Protein AF-0000000085114990 (afdb_homodimer)

Radius of gyration: 28.87 Å; Cα contacts (8 Å, |Δi|>4): 1485; chains: 2; bounding box: 56×88×69 Å

Foldseek 3Di:
DEEEEDAAQCVLLPDDLVFPAAYEYAPVRLVNNVVNPHDNVRYHHFPDPDLVGVLVVVVVVCVVDVPYAYYAYQPQLCGQSSVVSNCVPHNDDQFFPQVLQFFQVNVCVLCPPPAFAWDKDWDFLPDDPVSADQWKWKDQRGDDLCAPIDTDNGDVSVVVVSVPDDGPGGMMITHDDDFFKKKKWWFKDAQQFGQAIAMKIKPGDSVCVVVAQKIKIKGDQCLPVPVVVVVVVVVSVSSSCCSRRVRGDMFTKIFMWGAHPVVRDIHGDHMHRHGDPLSPQVQCCVFQVDRRSVVRSCVVSPDDGDHDPDHGHTQWMKMKMWGFAVAFDPQPCLCVLQDPQWDKDADPQPPDPRPSHVNGTGIMIMHIDRHPVVVVVSVVVSSVSRVVD/DEEEEDAAQCVLLPDDLVFPAAYEYAPVRLVNNVVNPHDNVRYHHFPDPDLVGVLVVVVVVCVVDVPYAAYAYQPQLCGQSSVVSNCVPHNCPQFFPQVLQFFQVNVCVLCPPPAFAWDKDWDFLPDDPVSADQWKWKDQRGDDLCAPIDTDNGDVSVVVVSVPDDGPGGMMITHDDDFFKKKKWWFKDAQQFGQAIAMKIKPGDSVCCVVAQKIKIKGDQCLPVPVVLVVVVVVSVSSSCCSRRVRGDMFTKIFMWGAHPVVRDIHGDHMHRHGDPLSPQVQCCVFQVDRRSVVRSCVVNPDDGDHDPDHGHTQWMKMKMWGFAVPFDPQPCLCVLQDPQWDKDADPQPPDPRPSHVNGTGIMIMGIDRHVVVVVVSVVVSSVSRVVD

Solvent-accessible surface area (backbone atoms only — not comparable to full-atom values): 41847 Å² total; per-residue (Å²): 70,35,35,40,43,50,64,57,61,48,72,83,58,48,61,58,58,82,55,63,48,36,37,39,27,26,71,86,28,46,60,56,39,46,73,66,59,35,58,69,91,39,51,45,72,34,96,46,96,45,67,55,48,46,47,51,52,52,51,53,48,51,73,74,39,84,57,64,62,46,45,47,54,60,47,72,93,48,42,58,64,43,44,51,51,22,39,62,76,49,42,42,81,60,50,43,49,63,54,48,37,50,28,50,59,55,32,50,41,74,37,57,94,77,51,61,51,65,57,70,45,79,41,50,72,79,56,57,71,89,76,52,62,65,38,27,33,37,28,44,28,68,57,60,72,71,47,71,57,42,76,29,76,36,68,67,51,41,50,56,54,45,70,71,54,57,81,82,50,63,33,29,33,30,43,60,77,81,54,80,40,40,35,36,37,37,36,28,36,44,32,78,34,54,45,42,70,47,54,31,23,41,75,54,65,72,88,41,46,86,75,38,62,53,48,40,39,29,53,34,62,33,74,79,75,37,51,67,58,49,52,49,50,50,53,53,50,43,50,52,49,34,64,62,26,64,52,20,34,78,37,39,28,26,29,37,34,36,28,19,80,87,78,67,44,71,31,52,69,52,50,36,64,17,71,49,65,87,56,41,61,55,35,45,24,68,12,51,73,47,59,60,42,53,54,44,53,39,43,76,67,66,48,83,78,70,66,52,85,67,82,74,68,65,78,27,25,18,31,33,37,39,33,35,43,92,66,38,71,77,53,85,58,51,58,69,72,48,46,90,54,48,48,72,48,74,42,69,81,51,76,72,86,84,54,75,39,82,52,30,31,30,31,34,39,34,40,67,33,78,38,60,67,56,47,52,53,50,49,51,50,50,51,50,46,48,69,72,73,70,35,36,41,43,51,66,55,61,47,72,84,58,50,60,58,55,83,53,61,46,37,36,40,28,26,71,85,28,45,60,57,41,47,74,65,59,35,57,70,90,38,52,44,72,34,96,45,96,46,67,55,48,46,48,52,50,51,51,53,48,49,73,74,38,83,59,63,63,46,46,48,55,60,48,72,91,47,42,59,64,42,44,51,53,20,39,62,77,50,40,40,80,60,50,42,49,60,55,48,38,49,30,51,57,55,33,51,42,75,36,57,93,76,51,62,52,63,58,70,46,80,40,49,73,79,56,56,72,89,76,52,61,64,39,27,34,38,28,44,28,67,58,59,71,70,45,72,57,42,77,29,76,36,68,67,51,41,51,57,54,45,70,71,51,57,80,82,50,62,33,30,34,30,40,60,77,80,54,79,40,40,35,37,38,36,34,27,36,44,32,80,34,53,45,42,71,47,56,30,24,41,75,54,63,72,87,41,46,86,75,38,63,55,47,39,39,28,51,35,61,33,72,78,76,36,49,66,58,49,52,49,50,50,53,53,51,43,50,52,48,33,65,62,25,64,54,20,34,77,38,39,27,26,29,37,34,37,26,19,81,88,78,69,43,70,33,52,69,51,50,35,64,17,70,49,65,87,55,41,58,54,35,45,24,67,11,51,72,46,59,62,43,53,53,45,52,40,43,74,67,65,49,86,78,69,66,51,84,66,82,76,67,65,78,28,24,18,30,32,37,40,33,36,42,94,68,40,70,77,52,85,58,51,56,70,74,45,46,91,52,50,49,73,49,73,40,68,81,53,76,72,85,84,53,74,36,81,54,30,32,33,30,37,39,34,41,68,35,78,38,62,68,55,46,52,52,51,49,51,50,49,50,50,46,48,71,72,76

Nearest PDB structures (foldseek):
  3se7-assembly1_B  TM=6.928E-01  e=1.800E-08  unclassified
  6u1k-assembly2_D  TM=5.865E-01  e=8.779E-10  Thermus thermophilus HB8
  1e4e-assembly1_A-2  TM=6.577E-01  e=9.716E-09  Enterococcus faecium
  1e4e-assembly1_B-2  TM=6.582E-01  e=1.169E-08  Enterococcus faecium
  2zdh-assembly2_C  TM=6.228E-01  e=1.099E-08  unclassified

pLDDT: mean 87.4, std 13.97, range [34.56, 98.69]

InterPro domains:
  IPR011761 ATP-grasp fold [PS50975] (107-301)

Structure (mmCIF, N/CA/C/O backbone):
data_AF-0000000085114990-model_v1
#
loop_
_entity.id
_entity.type
_entity.pdbx_description
1 polymer 'ATP-grasp domain-containing protein'
#
loop_
_atom_site.group_PDB
_atom_site.id
_atom_site.type_symbol
_atom_site.label_atom_id
_atom_site.label_alt_id
_atom_site.label_comp_id
_atom_site.label_asym_id
_atom_site.label_entity_id
_atom_site.label_seq_id
_atom_site.pdbx_PDB_ins_code
_atom_site.Cartn_x
_atom_site.Cartn_y
_atom_site.Cartn_z
_atom_site.occupancy
_atom_site.B_iso_or_equiv
_atom_site.auth_seq_id
_atom_site.auth_comp_id
_atom_site.auth_asym_id
_atom_site.auth_atom_id
_atom_site.pdbx_PDB_model_num
ATOM 1 N N . MET A 1 1 ? -10.727 -16.719 15.758 1 92.44 1 MET A N 1
ATOM 2 C CA . MET A 1 1 ? -11.523 -16.766 14.539 1 92.44 1 MET A CA 1
ATOM 3 C C . MET A 1 1 ? -10.938 -15.852 13.469 1 92.44 1 MET A C 1
ATOM 5 O O . MET A 1 1 ? -10.141 -14.969 13.766 1 92.44 1 MET A O 1
ATOM 9 N N . LYS A 1 2 ? -11.336 -16.156 12.234 1 95.06 2 LYS A N 1
ATOM 10 C CA . LYS A 1 2 ? -10.82 -15.359 11.117 1 95.06 2 LYS A CA 1
ATOM 11 C C . LYS A 1 2 ? -11.961 -14.789 10.281 1 95.06 2 LYS A C 1
ATOM 13 O O . LYS A 1 2 ? -13.094 -15.273 10.359 1 95.06 2 LYS A O 1
ATOM 18 N N . ILE A 1 3 ? -11.633 -13.742 9.648 1 97.38 3 ILE A N 1
ATOM 19 C CA . ILE A 1 3 ? -12.57 -13.156 8.695 1 97.38 3 ILE A CA 1
ATOM 20 C C . ILE A 1 3 ? -12.031 -13.32 7.277 1 97.38 3 ILE A C 1
ATOM 22 O O . ILE A 1 3 ? -10.906 -12.906 6.98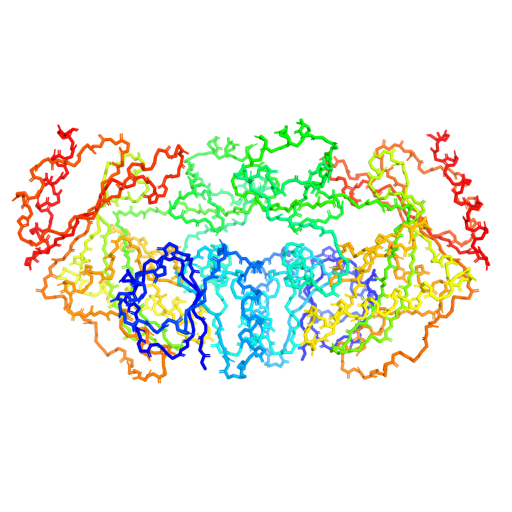4 1 97.38 3 ILE A O 1
ATOM 26 N N . PHE A 1 4 ? -12.789 -13.984 6.484 1 97.81 4 PHE A N 1
ATOM 27 C CA . PHE A 1 4 ? -12.391 -14.203 5.098 1 97.81 4 PHE A CA 1
ATOM 28 C C . PHE A 1 4 ? -13.25 -13.375 4.148 1 97.81 4 PHE A C 1
ATOM 30 O O . PHE A 1 4 ? -14.477 -13.453 4.191 1 97.81 4 PHE A O 1
ATOM 37 N N . VAL A 1 5 ? -12.578 -12.539 3.283 1 98.44 5 VAL A N 1
ATOM 38 C CA . VAL A 1 5 ? -13.281 -11.68 2.334 1 98.44 5 VAL A CA 1
ATOM 39 C C . VAL A 1 5 ? -13.148 -12.258 0.924 1 98.44 5 VAL A C 1
ATOM 41 O O . VAL A 1 5 ? -12.039 -12.328 0.381 1 98.44 5 VAL A O 1
ATOM 44 N N . TYR A 1 6 ? -14.25 -12.578 0.293 1 97.56 6 TYR A N 1
ATOM 45 C CA . TYR A 1 6 ? -14.195 -13.188 -1.028 1 97.56 6 TYR A CA 1
ATOM 46 C C . TYR A 1 6 ? -15.516 -13.016 -1.771 1 97.56 6 TYR A C 1
ATOM 48 O O . TYR A 1 6 ? -16.516 -13.641 -1.411 1 97.56 6 TYR A O 1
ATOM 56 N N . PRO A 1 7 ? -15.516 -12.227 -2.85 1 95.19 7 PRO A N 1
ATOM 57 C CA . PRO A 1 7 ? -16.781 -11.883 -3.514 1 95.19 7 PRO A CA 1
ATOM 58 C C . PRO A 1 7 ? -17.203 -12.938 -4.531 1 95.19 7 PRO A C 1
ATOM 60 O O . PRO A 1 7 ? -18.281 -12.812 -5.137 1 95.19 7 PRO A O 1
ATOM 63 N N . TYR A 1 8 ? -16.422 -13.984 -4.75 1 91.88 8 TYR A N 1
ATOM 64 C CA . TYR A 1 8 ? -16.719 -14.969 -5.785 1 91.88 8 TYR A CA 1
ATOM 65 C C . TYR A 1 8 ? -17.219 -16.266 -5.172 1 91.88 8 TYR A C 1
ATOM 67 O O . TYR A 1 8 ? -17.453 -16.344 -3.961 1 91.88 8 TYR A O 1
ATOM 75 N N . SER A 1 9 ? -17.453 -17.188 -6.059 1 89.31 9 SER A N 1
ATOM 76 C CA . SER A 1 9 ? -17.922 -18.5 -5.621 1 89.31 9 SER A CA 1
ATOM 77 C C . SER A 1 9 ? -16.891 -19.188 -4.746 1 89.31 9 SER A C 1
ATOM 79 O O . SER A 1 9 ? -15.719 -19.297 -5.117 1 89.31 9 SER A O 1
ATOM 81 N N . PRO A 1 10 ? -17.344 -19.688 -3.58 1 93.62 10 PRO A N 1
ATOM 82 C CA . PRO A 1 10 ? -16.422 -20.406 -2.703 1 93.62 10 PRO A CA 1
ATOM 83 C C . PRO A 1 10 ? -15.961 -21.734 -3.297 1 93.62 10 PRO A C 1
ATOM 85 O O . PRO A 1 10 ? -14.945 -22.297 -2.865 1 93.62 10 PRO A O 1
ATOM 88 N N . THR A 1 11 ? -16.656 -22.219 -4.285 1 88.62 11 THR A N 1
ATOM 89 C CA . THR A 1 11 ? -16.344 -23.516 -4.879 1 88.62 11 THR A CA 1
ATOM 90 C C . THR A 1 11 ? -15.008 -23.469 -5.625 1 88.62 11 THR A C 1
ATOM 92 O O . THR A 1 11 ? -14.242 -24.422 -5.598 1 88.62 11 THR A O 1
ATOM 95 N N . THR A 1 12 ? -14.703 -22.359 -6.203 1 84.5 12 THR A N 1
ATOM 96 C CA . THR A 1 12 ? -13.523 -22.219 -7.051 1 84.5 12 THR A CA 1
ATOM 97 C C . THR A 1 12 ? -12.25 -22.312 -6.227 1 84.5 12 THR A C 1
ATOM 99 O O . THR A 1 12 ? -11.195 -22.688 -6.746 1 84.5 12 THR A O 1
ATOM 102 N N . ILE A 1 13 ? -12.375 -22.078 -4.934 1 93.88 13 ILE A N 1
ATOM 103 C CA . ILE A 1 13 ? -11.18 -22.078 -4.102 1 93.88 13 ILE A CA 1
ATOM 104 C C . ILE A 1 13 ? -11.25 -23.219 -3.084 1 93.88 13 ILE A C 1
ATOM 106 O O . ILE A 1 13 ? -10.477 -23.25 -2.127 1 93.88 13 ILE A O 1
ATOM 110 N N . GLY A 1 14 ? -12.203 -24.062 -3.254 1 93.81 14 GLY A N 1
ATOM 111 C CA . GLY A 1 14 ? -12.344 -25.188 -2.348 1 93.81 14 GLY A CA 1
ATOM 112 C C . GLY A 1 14 ? -12.609 -24.781 -0.914 1 93.81 14 GLY A C 1
ATOM 113 O O . GLY A 1 14 ? -12.117 -25.406 0.023 1 93.81 14 GLY A O 1
ATOM 114 N N . PHE A 1 15 ? -13.328 -23.688 -0.801 1 94.5 15 PHE A N 1
ATOM 115 C CA . PHE A 1 15 ? -13.555 -23.156 0.535 1 94.5 15 PHE A CA 1
ATOM 116 C C . PHE A 1 15 ? -14.359 -24.125 1.383 1 94.5 15 PHE A C 1
ATOM 118 O O . PHE A 1 15 ? -15.367 -24.688 0.923 1 94.5 15 PHE A O 1
ATOM 125 N N . ASP A 1 16 ? -13.883 -24.344 2.594 1 89.19 16 ASP A N 1
ATOM 126 C CA . ASP A 1 16 ? -14.438 -25.312 3.527 1 89.19 16 ASP A CA 1
ATOM 127 C C . ASP A 1 16 ? -15.469 -24.672 4.445 1 89.19 16 ASP A C 1
ATOM 129 O O . ASP A 1 16 ? -15.141 -23.797 5.246 1 89.19 16 ASP A O 1
ATOM 133 N N . PRO A 1 17 ? -16.672 -25.203 4.414 1 91.88 17 PRO A N 1
ATOM 134 C CA . PRO A 1 17 ? -17.688 -24.625 5.285 1 91.88 17 PRO A CA 1
ATOM 135 C C . PRO A 1 17 ? -17.375 -24.812 6.77 1 91.88 17 PRO A C 1
ATOM 137 O O . PRO A 1 17 ? -18 -24.172 7.621 1 91.88 17 PRO A O 1
ATOM 140 N N . ASP A 1 18 ? -16.453 -25.656 7.094 1 90.62 18 ASP A N 1
ATOM 141 C CA . ASP A 1 18 ? -16.031 -25.844 8.477 1 90.62 18 ASP A CA 1
ATOM 142 C C . ASP A 1 18 ? -15.039 -24.75 8.898 1 90.62 18 ASP A C 1
ATOM 144 O O . ASP A 1 18 ? -14.453 -24.828 9.977 1 90.62 18 ASP A O 1
ATOM 148 N N . PHE A 1 19 ? -14.953 -23.812 8.086 1 93.19 19 PHE A N 1
ATOM 149 C CA . PHE A 1 19 ? -14.094 -22.656 8.359 1 93.19 19 PHE A CA 1
ATOM 150 C C . PHE A 1 19 ? -14.469 -22.016 9.688 1 93.19 19 PHE A C 1
ATOM 152 O O . PHE A 1 19 ? -15.641 -21.75 9.945 1 93.19 19 PHE A O 1
ATOM 159 N N . ASP A 1 20 ? -13.5 -21.859 10.57 1 91.19 20 ASP A N 1
ATOM 160 C CA . ASP A 1 20 ? -13.711 -21.219 11.859 1 91.19 20 ASP A CA 1
ATOM 161 C C . ASP A 1 20 ? -13.633 -19.688 11.742 1 91.19 20 ASP A C 1
ATOM 163 O O . ASP A 1 20 ? -12.641 -19.094 12.148 1 91.19 20 ASP A O 1
ATOM 167 N N . GLY A 1 21 ? -14.656 -19.125 11.328 1 95.19 21 GLY A N 1
ATOM 168 C CA . GLY A 1 21 ? -14.648 -17.688 11.156 1 95.19 21 GLY A CA 1
ATOM 169 C C . GLY A 1 21 ? -15.875 -17.172 10.422 1 95.19 21 GLY A C 1
ATOM 170 O O . GLY A 1 21 ? -16.922 -17.812 10.414 1 95.19 21 GLY A O 1
ATOM 171 N N . TYR A 1 22 ? -15.797 -15.93 10 1 97.25 22 TYR A N 1
ATOM 172 C CA . TYR A 1 22 ? -16.844 -15.234 9.258 1 97.25 22 TYR A CA 1
ATOM 173 C C . TYR A 1 22 ? -16.422 -14.969 7.824 1 97.25 22 TYR A C 1
ATOM 175 O O . TYR A 1 22 ? -15.227 -14.883 7.531 1 97.25 22 TYR A O 1
ATOM 183 N N . VAL A 1 23 ? -17.406 -14.898 6.973 1 98.12 23 VAL A N 1
ATOM 184 C CA . VAL A 1 23 ? -17.172 -14.594 5.566 1 98.12 23 VAL A CA 1
ATOM 185 C C . VAL A 1 23 ? -17.844 -13.266 5.211 1 98.12 23 VAL A C 1
ATOM 187 O O . VAL A 1 23 ? -18.969 -13 5.633 1 98.12 23 VAL A O 1
ATOM 190 N N . ILE A 1 24 ? -17.094 -12.391 4.574 1 98.56 24 ILE A N 1
ATOM 191 C CA . ILE A 1 24 ? -17.672 -11.203 3.953 1 98.56 24 ILE A CA 1
ATOM 192 C C . ILE A 1 24 ? -17.75 -11.391 2.439 1 98.56 24 ILE A C 1
ATOM 194 O O . ILE A 1 24 ? -16.719 -11.617 1.789 1 98.56 24 ILE A O 1
ATOM 198 N N . THR A 1 25 ? -18.922 -11.344 1.863 1 98.06 25 THR A N 1
ATOM 199 C CA . THR A 1 25 ? -19.125 -11.539 0.432 1 98.06 25 THR A CA 1
ATOM 200 C C . THR A 1 25 ? -20.234 -10.609 -0.086 1 98.06 25 THR A C 1
ATOM 202 O O . THR A 1 25 ? -20.625 -9.664 0.603 1 98.06 25 THR A O 1
ATOM 205 N N . THR A 1 26 ? -20.562 -10.703 -1.312 1 96.06 26 THR A N 1
ATOM 206 C CA . THR A 1 26 ? -21.625 -9.898 -1.921 1 96.06 26 THR A CA 1
ATOM 207 C C . THR A 1 26 ? -22.938 -10.664 -1.944 1 96.06 26 THR A C 1
ATOM 209 O O . THR A 1 26 ? -22.969 -11.875 -1.741 1 96.06 26 THR A O 1
ATOM 212 N N . ALA A 1 27 ? -23.984 -9.922 -2.26 1 94.75 27 ALA A N 1
ATOM 213 C CA . ALA A 1 27 ? -25.297 -10.547 -2.369 1 94.75 27 ALA A CA 1
ATOM 214 C C . ALA A 1 27 ? -25.328 -11.586 -3.48 1 94.75 27 ALA A C 1
ATOM 216 O O . ALA A 1 27 ? -25.984 -12.625 -3.352 1 94.75 27 ALA A O 1
ATOM 217 N N . ASN A 1 28 ? -24.594 -11.336 -4.457 1 91.69 28 ASN A N 1
ATOM 218 C CA . ASN A 1 28 ? -24.562 -12.219 -5.617 1 91.69 28 ASN A CA 1
ATOM 219 C C . ASN A 1 28 ? -23.969 -13.578 -5.273 1 91.69 28 ASN A C 1
ATOM 221 O O . ASN A 1 28 ? -24.391 -14.602 -5.801 1 91.69 28 ASN A O 1
ATOM 225 N N . ALA A 1 29 ? -23.031 -13.578 -4.406 1 93.81 29 ALA A N 1
ATOM 226 C CA . ALA A 1 29 ? -22.328 -14.82 -4.098 1 93.81 29 ALA A CA 1
ATOM 227 C C . ALA A 1 29 ? -22.938 -15.508 -2.883 1 93.81 29 ALA A C 1
ATOM 229 O O . ALA A 1 29 ? -22.656 -16.688 -2.617 1 93.81 29 ALA A O 1
ATOM 230 N N . PHE A 1 30 ? -23.797 -14.852 -2.191 1 95.75 30 PHE A N 1
ATOM 231 C CA . PHE A 1 30 ? -24.344 -15.266 -0.904 1 95.75 30 PHE A CA 1
ATOM 232 C C . PHE A 1 30 ? -24.984 -16.656 -1.009 1 95.75 30 PHE A C 1
ATOM 234 O O . PHE A 1 30 ? -24.672 -17.547 -0.214 1 95.75 30 PHE A O 1
ATOM 241 N N . GLU A 1 31 ? -25.75 -16.859 -2.008 1 95.19 31 GLU A N 1
ATOM 242 C CA . GLU A 1 31 ? -26.484 -18.109 -2.158 1 95.19 31 GLU A CA 1
ATOM 243 C C . GLU A 1 31 ? -25.547 -19.281 -2.402 1 95.19 31 GLU A C 1
ATOM 245 O O . GLU A 1 31 ? -25.812 -20.406 -1.971 1 95.19 31 GLU A O 1
ATOM 250 N N . ARG A 1 32 ? -24.5 -19.047 -3.078 1 94.81 32 ARG A N 1
ATOM 251 C CA . ARG A 1 32 ? -23.516 -20.094 -3.354 1 94.81 32 ARG A CA 1
ATOM 252 C C . ARG A 1 32 ? -22.859 -20.562 -2.066 1 94.81 32 ARG A C 1
ATOM 254 O O . ARG A 1 32 ? -22.531 -21.75 -1.93 1 94.81 32 ARG A O 1
ATOM 261 N N . TYR A 1 33 ? -22.672 -19.672 -1.146 1 96.5 33 TYR A N 1
ATOM 262 C CA . TYR A 1 33 ? -22.109 -20.047 0.149 1 96.5 33 TYR A CA 1
ATOM 263 C C . TYR A 1 33 ? -23.094 -20.906 0.937 1 96.5 33 TYR A C 1
ATOM 265 O O . TYR A 1 33 ? -22.703 -21.938 1.503 1 96.5 33 TYR A O 1
ATOM 273 N N . LEU A 1 34 ? -24.359 -20.562 0.881 1 96.12 34 LEU A N 1
ATOM 274 C CA . LEU A 1 34 ? -25.375 -21.328 1.584 1 96.12 34 LEU A CA 1
ATOM 275 C C . LEU A 1 34 ? -25.484 -22.734 1.011 1 96.12 34 LEU A C 1
ATOM 277 O O . LEU A 1 34 ? -25.578 -23.719 1.761 1 96.12 34 LEU A O 1
ATOM 281 N N . LYS A 1 35 ? -25.438 -22.766 -0.25 1 95.12 35 LYS A N 1
ATOM 282 C CA . LYS A 1 35 ? -25.562 -24.047 -0.93 1 95.12 35 LYS A CA 1
ATOM 283 C C . LYS A 1 35 ? -24.422 -24.984 -0.542 1 95.12 35 LYS A C 1
ATOM 285 O O . LYS A 1 35 ? -24.594 -26.203 -0.518 1 95.12 35 LYS A O 1
ATOM 290 N N . LEU A 1 36 ? -23.297 -24.422 -0.198 1 94.75 36 LEU A N 1
ATOM 291 C CA . LEU A 1 36 ? -22.125 -25.234 0.142 1 94.75 36 LEU A CA 1
ATOM 292 C C . LEU A 1 36 ? -22.141 -25.609 1.619 1 94.75 36 LEU A C 1
ATOM 294 O O . LEU A 1 36 ? -21.281 -26.375 2.076 1 94.75 36 LEU A O 1
ATOM 298 N N . GLY A 1 37 ? -23.094 -25 2.383 1 95.25 37 GLY A N 1
ATOM 299 C CA . GLY A 1 37 ? -23.266 -25.453 3.756 1 95.25 37 GLY A CA 1
ATOM 300 C C . GLY A 1 37 ? -22.797 -24.438 4.777 1 95.25 37 GLY A C 1
ATOM 301 O O . GLY A 1 37 ? -22.766 -24.719 5.977 1 95.25 37 GLY A O 1
ATOM 302 N N . PHE A 1 38 ? -22.391 -23.25 4.32 1 96.69 38 PHE A N 1
ATOM 303 C CA . PHE A 1 38 ? -22.016 -22.219 5.277 1 96.69 38 PHE A CA 1
ATOM 304 C C . PHE A 1 38 ? -23.219 -21.734 6.074 1 96.69 38 PHE A C 1
ATOM 306 O O . PHE A 1 38 ? -24.328 -21.656 5.539 1 96.69 38 PHE A O 1
ATOM 313 N N . LEU A 1 39 ? -22.969 -21.391 7.32 1 96.19 39 LEU A N 1
ATOM 314 C CA . LEU A 1 39 ? -24.047 -20.875 8.172 1 96.19 39 LEU A CA 1
ATOM 315 C C . LEU A 1 39 ? -24.359 -19.438 7.816 1 96.19 39 LEU A C 1
ATOM 317 O O . LEU A 1 39 ? -23.469 -18.594 7.723 1 96.19 39 LEU A O 1
ATOM 321 N N . LYS A 1 40 ? -25.609 -19.219 7.688 1 96.56 40 LYS A N 1
ATOM 322 C CA . LYS A 1 40 ? -26.078 -17.891 7.32 1 96.56 40 LYS A CA 1
ATOM 323 C C . LYS A 1 40 ? -25.578 -16.844 8.312 1 96.56 40 LYS A C 1
ATOM 325 O O . LYS A 1 40 ? -25.219 -15.727 7.922 1 96.56 40 LYS A O 1
ATOM 330 N N . GLU A 1 41 ? -25.516 -17.156 9.539 1 95.88 41 GLU A N 1
ATOM 331 C CA . GLU A 1 41 ? -25.172 -16.219 10.594 1 95.88 41 GLU A CA 1
ATOM 332 C C . GLU A 1 41 ? -23.688 -15.867 10.562 1 95.88 41 GLU A C 1
ATOM 334 O O . GLU A 1 41 ? -23.25 -14.922 11.219 1 95.88 41 GLU A O 1
ATOM 339 N N . LYS A 1 42 ? -22.922 -16.625 9.797 1 96.5 42 LYS A N 1
ATOM 340 C CA . LYS A 1 42 ? -21.484 -16.391 9.719 1 96.5 42 LYS A CA 1
ATOM 341 C C . LYS A 1 42 ? -21.109 -15.711 8.414 1 96.5 42 LYS A C 1
ATOM 343 O O . LYS A 1 42 ? -19.922 -15.617 8.078 1 96.5 42 LYS A O 1
ATOM 348 N N . ILE A 1 43 ? -22.125 -15.312 7.668 1 97.94 43 ILE A N 1
ATOM 349 C CA . ILE A 1 43 ? -21.891 -14.625 6.398 1 97.94 43 ILE A CA 1
ATOM 350 C C . ILE A 1 43 ? -22.375 -13.18 6.5 1 97.94 43 ILE A C 1
ATOM 352 O O . ILE A 1 43 ? -23.531 -12.93 6.863 1 97.94 43 ILE A O 1
ATOM 356 N N . GLU A 1 44 ? -21.5 -12.25 6.277 1 98.25 44 GLU A N 1
ATOM 357 C CA . GLU A 1 44 ? -21.828 -10.836 6.168 1 98.25 44 GLU A CA 1
ATOM 358 C C . GLU A 1 44 ? -21.875 -10.391 4.707 1 98.25 44 GLU A C 1
ATOM 360 O O . GLU A 1 44 ? -20.938 -10.648 3.945 1 98.25 44 GLU A O 1
ATOM 365 N N . ILE A 1 45 ? -22.922 -9.734 4.316 1 98.06 45 ILE A N 1
ATOM 366 C CA . ILE A 1 45 ? -23.094 -9.25 2.949 1 98.06 45 ILE A CA 1
ATOM 367 C C . ILE A 1 45 ? -22.656 -7.789 2.859 1 98.06 45 ILE A C 1
ATOM 369 O O . ILE A 1 45 ? -23.203 -6.934 3.564 1 98.06 45 ILE A O 1
ATOM 373 N N . ALA A 1 46 ? -21.703 -7.531 2.08 1 97.31 46 ALA A N 1
ATOM 374 C CA . ALA A 1 46 ? -21.266 -6.16 1.834 1 97.31 46 ALA A CA 1
ATOM 375 C C . ALA A 1 46 ? -21.953 -5.57 0.61 1 97.31 46 ALA A C 1
ATOM 377 O O . ALA A 1 46 ? -22.156 -6.258 -0.391 1 97.31 46 ALA A O 1
ATOM 378 N N . GLU A 1 47 ? -22.266 -4.293 0.628 1 92.62 47 GLU A N 1
ATOM 379 C CA . GLU A 1 47 ? -22.797 -3.592 -0.538 1 92.62 47 GLU A CA 1
ATOM 380 C C . GLU A 1 47 ? -21.797 -3.611 -1.693 1 92.62 47 GLU A C 1
ATOM 382 O O . GLU A 1 47 ? -22.188 -3.74 -2.855 1 92.62 47 GLU A O 1
ATOM 387 N N . SER A 1 48 ? -20.609 -3.459 -1.341 1 92 48 SER A N 1
ATOM 388 C CA . SER A 1 48 ? -19.484 -3.541 -2.27 1 92 48 SER A CA 1
ATOM 389 C C . SER A 1 48 ? -18.219 -4.039 -1.569 1 92 48 SER A C 1
ATOM 391 O O . SER A 1 48 ? -18.047 -3.824 -0.368 1 92 48 SER A O 1
ATOM 393 N N . ILE A 1 49 ? -17.453 -4.762 -2.354 1 95.12 49 ILE A N 1
ATOM 394 C CA . ILE A 1 49 ? -16.188 -5.223 -1.787 1 95.12 49 ILE A CA 1
ATOM 395 C C . ILE A 1 49 ? -15.102 -4.184 -2.037 1 95.12 49 ILE A C 1
ATOM 397 O O . ILE A 1 49 ? -14.398 -4.242 -3.047 1 95.12 49 ILE A O 1
ATOM 401 N N . ASP A 1 50 ? -15.008 -3.287 -1.241 1 94.38 50 ASP A N 1
ATOM 402 C CA . ASP A 1 50 ? -13.992 -2.244 -1.226 1 94.38 50 ASP A CA 1
ATOM 403 C C . ASP A 1 50 ? -13.625 -1.854 0.205 1 94.38 50 ASP A C 1
ATOM 405 O O . ASP A 1 50 ? -14.211 -2.361 1.162 1 94.38 50 ASP A O 1
ATOM 409 N N . PHE A 1 51 ? -12.688 -1.077 0.378 1 97 51 PHE A N 1
ATOM 410 C CA . PHE A 1 51 ? -12.125 -0.757 1.685 1 97 51 PHE A CA 1
ATOM 411 C C . PHE A 1 51 ? -13.203 -0.239 2.629 1 97 51 PHE A C 1
ATOM 413 O O . PHE A 1 51 ? -13.336 -0.729 3.752 1 97 51 PHE A O 1
ATOM 420 N N . LYS A 1 52 ? -13.961 0.728 2.191 1 96.75 52 LYS A N 1
ATOM 421 C CA . LYS A 1 52 ? -14.953 1.414 3.02 1 96.75 52 LYS A CA 1
ATOM 422 C C . LYS A 1 52 ? -15.953 0.426 3.615 1 96.75 52 LYS A C 1
ATOM 424 O O . LYS A 1 52 ? -16.141 0.385 4.832 1 96.75 52 LYS A O 1
ATOM 429 N N . HIS A 1 53 ? -16.547 -0.369 2.838 1 97.06 53 HIS A N 1
ATOM 430 C CA . HIS A 1 53 ? -17.609 -1.258 3.266 1 97.06 53 HIS A CA 1
ATOM 431 C C . HIS A 1 53 ? -17.062 -2.426 4.082 1 97.06 53 HIS A C 1
ATOM 433 O O . HIS A 1 53 ? -17.641 -2.791 5.109 1 97.06 53 HIS A O 1
ATOM 439 N N . VAL A 1 54 ? -15.984 -2.977 3.635 1 98.38 54 VAL A N 1
ATOM 440 C CA . VAL A 1 54 ? -15.406 -4.109 4.348 1 98.38 54 VAL A CA 1
ATOM 441 C C . VAL A 1 54 ? -14.898 -3.654 5.715 1 98.38 54 VAL A C 1
ATOM 443 O O . VAL A 1 54 ? -15.07 -4.352 6.715 1 98.38 54 VAL A O 1
ATOM 446 N N . PHE A 1 55 ? -14.258 -2.494 5.797 1 98.31 55 PHE A N 1
ATOM 447 C CA . PHE A 1 55 ? -13.781 -1.967 7.07 1 98.31 55 PHE A CA 1
ATOM 448 C C . PHE A 1 55 ? -14.922 -1.881 8.078 1 98.31 55 PHE A C 1
ATOM 450 O O . PHE A 1 55 ? -14.781 -2.307 9.227 1 98.31 55 PHE A O 1
ATOM 457 N N . ARG A 1 56 ? -16 -1.343 7.621 1 97.88 56 ARG A N 1
ATOM 458 C CA . ARG A 1 56 ? -17.156 -1.165 8.508 1 97.88 56 ARG A CA 1
ATOM 459 C C . ARG A 1 56 ? -17.641 -2.508 9.031 1 97.88 56 ARG A C 1
ATOM 461 O O . ARG A 1 56 ? -17.953 -2.641 10.219 1 97.88 56 ARG A O 1
ATOM 468 N N . ILE A 1 57 ? -17.734 -3.461 8.172 1 98.31 57 ILE A N 1
ATOM 469 C CA . ILE A 1 57 ? -18.203 -4.781 8.57 1 98.31 57 ILE A CA 1
ATOM 470 C C . ILE A 1 57 ? -17.234 -5.402 9.57 1 98.31 57 ILE A C 1
ATOM 472 O O . ILE A 1 57 ? -17.641 -5.969 10.586 1 98.31 57 ILE A O 1
ATOM 476 N N . VAL A 1 58 ? -15.953 -5.316 9.297 1 98.06 58 VAL A N 1
ATOM 477 C CA . VAL A 1 58 ? -14.945 -5.859 10.195 1 98.06 58 VAL A CA 1
ATOM 478 C C . VAL A 1 58 ? -15.031 -5.168 11.555 1 98.06 58 VAL A C 1
ATOM 480 O O . VAL A 1 58 ? -14.961 -5.824 12.594 1 98.06 58 VAL A O 1
ATOM 483 N N . GLN A 1 59 ? -15.172 -3.854 11.484 1 97.12 59 GLN A N 1
ATOM 484 C CA . GLN A 1 59 ? -15.32 -3.1 12.727 1 97.12 59 GLN A CA 1
ATOM 485 C C . GLN A 1 59 ? -16.5 -3.615 13.547 1 97.12 59 GLN A C 1
ATOM 487 O O . GLN A 1 59 ? -16.375 -3.846 14.75 1 97.12 59 GLN A O 1
ATOM 492 N N . ASP A 1 60 ? -17.625 -3.83 12.922 1 97.25 60 ASP A N 1
ATOM 493 C CA . ASP A 1 60 ? -18.812 -4.324 13.602 1 97.25 60 ASP A CA 1
ATOM 494 C C . ASP A 1 60 ? -18.578 -5.711 14.195 1 97.25 60 ASP A C 1
ATOM 496 O O . ASP A 1 60 ? -18.969 -5.988 15.328 1 97.25 60 ASP A O 1
ATOM 500 N N . LEU A 1 61 ? -17.938 -6.562 13.445 1 97.75 61 LEU A N 1
ATOM 501 C CA . LEU A 1 61 ? -17.656 -7.922 13.898 1 97.75 61 LEU A CA 1
ATOM 502 C C . LEU A 1 61 ? -16.719 -7.914 15.102 1 97.75 61 LEU A C 1
ATOM 504 O O . LEU A 1 61 ? -16.938 -8.641 16.078 1 97.75 61 LEU A O 1
ATOM 508 N N . VAL A 1 62 ? -15.711 -7.105 15.023 1 96 62 VAL A N 1
ATOM 509 C CA . VAL A 1 62 ? -14.711 -7.043 16.094 1 96 62 VAL A CA 1
ATOM 510 C C . VAL A 1 62 ? -15.344 -6.496 17.359 1 96 62 VAL A C 1
ATOM 512 O O . VAL A 1 62 ? -14.992 -6.918 18.469 1 96 62 VAL A O 1
ATOM 515 N N . GLU A 1 63 ? -16.234 -5.578 17.188 1 94.75 63 GLU A N 1
ATOM 516 C CA . GLU A 1 63 ? -16.938 -5.02 18.344 1 94.75 63 GLU A CA 1
ATOM 517 C C . GLU A 1 63 ? -17.859 -6.051 18.984 1 94.75 63 GLU A C 1
ATOM 519 O O . GLU A 1 63 ? -18.047 -6.055 20.203 1 94.75 63 GLU A O 1
ATOM 524 N N . LYS A 1 64 ? -18.359 -6.852 18.188 1 94.75 64 LYS A N 1
ATOM 525 C CA . LYS A 1 64 ? -19.312 -7.855 18.641 1 94.75 64 LYS A CA 1
ATOM 526 C C . LYS A 1 64 ? -18.594 -9.055 19.25 1 94.75 64 LYS A C 1
ATOM 528 O O . LYS A 1 64 ? -19.078 -9.648 20.219 1 94.75 64 LYS A O 1
ATOM 533 N N . PHE A 1 65 ? -17.484 -9.398 18.578 1 91.94 65 PHE A N 1
ATOM 534 C CA . PHE A 1 65 ? -16.734 -10.578 19 1 91.94 65 PHE A CA 1
ATOM 535 C C . PHE A 1 65 ? -15.281 -10.219 19.297 1 91.94 65 PHE A C 1
ATOM 537 O O . PHE A 1 65 ? -14.688 -9.375 18.625 1 91.94 65 PHE A O 1
ATOM 544 N N . SER A 1 66 ? -14.68 -10.781 20.266 1 83.75 66 SER A N 1
ATOM 545 C CA . SER A 1 66 ? -13.336 -10.375 20.656 1 83.75 66 SER A CA 1
ATOM 546 C C . SER A 1 66 ? -12.297 -11.383 20.188 1 83.75 66 SER A C 1
ATOM 548 O O . SER A 1 66 ? -11.094 -11.156 20.328 1 83.75 66 SER A O 1
ATOM 550 N N . ASP A 1 67 ? -12.609 -12.289 19.453 1 90.44 67 ASP A N 1
ATOM 551 C CA . ASP A 1 67 ? -11.664 -13.391 19.281 1 90.44 67 ASP A CA 1
ATOM 552 C C . ASP A 1 67 ? -11.172 -13.461 17.828 1 90.44 67 ASP A C 1
ATOM 554 O O . ASP A 1 67 ? -10.633 -14.484 17.406 1 90.44 67 ASP A O 1
ATOM 558 N N . PHE A 1 68 ? -11.328 -12.383 17.078 1 93.56 68 PHE A N 1
ATOM 559 C CA . PHE A 1 68 ? -10.773 -12.398 15.734 1 93.56 68 PHE A CA 1
ATOM 560 C C . PHE A 1 68 ? -9.281 -12.117 15.758 1 93.56 68 PHE A C 1
ATOM 562 O O . PHE A 1 68 ? -8.805 -11.328 16.578 1 93.56 68 PHE A O 1
ATOM 569 N N . ASP A 1 69 ? -8.586 -12.727 14.828 1 92.12 69 ASP A N 1
ATOM 570 C CA . ASP A 1 69 ? -7.148 -12.469 14.844 1 92.12 69 ASP A CA 1
ATOM 571 C C . ASP A 1 69 ? -6.625 -12.188 13.438 1 92.12 69 ASP A C 1
ATOM 573 O O . ASP A 1 69 ? -5.441 -11.891 13.258 1 92.12 69 ASP A O 1
ATOM 577 N N . GLU A 1 70 ? -7.523 -12.242 12.43 1 93.88 70 GLU A N 1
ATOM 578 C CA . GLU A 1 70 ? -7.047 -12.016 11.07 1 93.88 70 GLU A CA 1
ATOM 579 C C . GLU A 1 70 ? -8.211 -11.734 10.117 1 93.88 70 GLU A C 1
ATOM 581 O O . GLU A 1 70 ? -9.281 -12.32 10.25 1 93.88 70 GLU A O 1
ATOM 586 N N . VAL A 1 71 ? -8.062 -10.875 9.234 1 95.94 71 VAL A N 1
ATOM 587 C CA . VAL A 1 71 ? -8.883 -10.719 8.039 1 95.94 71 VAL A CA 1
ATOM 588 C C . VAL A 1 71 ? -8.023 -10.906 6.789 1 95.94 71 VAL A C 1
ATOM 590 O O . VAL A 1 71 ? -6.914 -10.375 6.707 1 95.94 71 VAL A O 1
ATOM 593 N N . PHE A 1 72 ? -8.422 -11.711 5.828 1 95.94 72 PHE A N 1
ATOM 594 C CA . PHE A 1 72 ? -7.598 -12.031 4.668 1 95.94 72 PHE A CA 1
ATOM 595 C C . PHE A 1 72 ? -8.469 -12.344 3.457 1 95.94 72 PHE A C 1
ATOM 597 O O . PHE A 1 72 ? -9.695 -12.328 3.547 1 95.94 72 PHE A O 1
ATOM 604 N N . THR A 1 73 ? -7.867 -12.461 2.291 1 97.12 73 THR A N 1
ATOM 605 C CA . THR A 1 73 ? -8.555 -12.758 1.037 1 97.12 73 THR A CA 1
ATOM 606 C C . THR A 1 73 ? -7.656 -13.57 0.109 1 97.12 73 THR A C 1
ATOM 608 O O . THR A 1 73 ? -6.453 -13.688 0.351 1 97.12 73 THR A O 1
ATOM 611 N N . LEU A 1 74 ? -8.203 -14.188 -0.853 1 96.5 74 LEU A N 1
ATOM 612 C CA . LEU A 1 74 ? -7.477 -14.859 -1.923 1 96.5 74 LEU A CA 1
ATOM 613 C C . LEU A 1 74 ? -7.676 -14.141 -3.252 1 96.5 74 LEU A C 1
ATOM 615 O O . LEU A 1 74 ? -7.207 -14.602 -4.293 1 96.5 74 LEU A O 1
ATOM 619 N N . LYS A 1 75 ? -8.453 -13.047 -3.174 1 94.75 75 LYS A N 1
ATOM 620 C CA . LYS A 1 75 ? -8.547 -12.195 -4.355 1 94.75 75 LYS A CA 1
ATOM 621 C C . LYS A 1 75 ? -7.324 -11.289 -4.477 1 94.75 75 LYS A C 1
ATOM 623 O O . LYS A 1 75 ? -7.188 -10.32 -3.729 1 94.75 75 LYS A O 1
ATOM 628 N N . GLU A 1 76 ? -6.621 -11.539 -5.441 1 92.31 76 GLU A N 1
ATOM 629 C CA . GLU A 1 76 ? -5.297 -10.938 -5.594 1 92.31 76 GLU A CA 1
ATOM 630 C C . GLU A 1 76 ? -5.383 -9.414 -5.602 1 92.31 76 GLU A C 1
ATOM 632 O O . GLU A 1 76 ? -4.578 -8.734 -4.953 1 92.31 76 GLU A O 1
ATOM 637 N N . ASN A 1 77 ? -6.316 -8.844 -6.23 1 90.56 77 ASN A N 1
ATOM 638 C CA . ASN A 1 77 ? -6.402 -7.402 -6.406 1 90.56 77 ASN A CA 1
ATOM 639 C C . ASN A 1 77 ? -6.801 -6.699 -5.109 1 90.56 77 ASN A C 1
ATOM 641 O O . ASN A 1 77 ? -6.703 -5.477 -5.004 1 90.56 77 ASN A O 1
ATOM 645 N N . ASP A 1 78 ? -7.211 -7.48 -4.117 1 94.56 78 ASP A N 1
ATOM 646 C CA . ASP A 1 78 ? -7.699 -6.875 -2.883 1 94.56 78 ASP A CA 1
ATOM 647 C C . ASP A 1 78 ? -6.723 -7.109 -1.733 1 94.56 78 ASP A C 1
ATOM 649 O O . ASP A 1 78 ? -6.926 -6.605 -0.626 1 94.56 78 ASP A O 1
ATOM 653 N N . ILE A 1 79 ? -5.668 -7.781 -1.951 1 94.62 79 ILE A N 1
ATOM 654 C CA . ILE A 1 79 ? -4.809 -8.258 -0.874 1 94.62 79 ILE A CA 1
ATOM 655 C C . ILE A 1 79 ? -4.18 -7.07 -0.149 1 94.62 79 ILE A C 1
ATOM 657 O O . ILE A 1 79 ? -4.074 -7.074 1.08 1 94.62 79 ILE A O 1
ATOM 661 N N . GLU A 1 80 ? -3.811 -6.043 -0.821 1 92.19 80 GLU A N 1
ATOM 662 C CA . GLU A 1 80 ? -3.08 -4.941 -0.205 1 92.19 80 GLU A CA 1
ATOM 663 C C . GLU A 1 80 ? -3.973 -4.148 0.747 1 92.19 80 GLU A C 1
ATOM 665 O O . GLU A 1 80 ? -3.586 -3.871 1.884 1 92.19 80 GLU A O 1
ATOM 670 N N . TRP A 1 81 ? -5.176 -3.805 0.227 1 94.69 81 TRP A N 1
ATOM 671 C CA . TRP A 1 81 ? -6.004 -2.971 1.093 1 94.69 81 TRP A CA 1
ATOM 672 C C . TRP A 1 81 ? -6.648 -3.803 2.195 1 94.69 81 TRP A C 1
ATOM 674 O O . TRP A 1 81 ? -6.91 -3.297 3.289 1 94.69 81 TRP A O 1
ATOM 684 N N . ILE A 1 82 ? -6.887 -5.066 2.031 1 95.94 82 ILE A N 1
ATOM 685 C CA . ILE A 1 82 ? -7.363 -5.93 3.107 1 95.94 82 ILE A CA 1
ATOM 686 C C . ILE A 1 82 ? -6.273 -6.078 4.168 1 95.94 82 ILE A C 1
ATOM 688 O O . ILE A 1 82 ? -6.57 -6.141 5.363 1 95.94 82 ILE A O 1
ATOM 692 N N . ASP A 1 83 ? -5.039 -6.07 3.67 1 93.25 83 ASP A N 1
ATOM 693 C CA . ASP A 1 83 ? -3.924 -6.117 4.609 1 93.25 83 ASP A CA 1
ATOM 694 C C . ASP A 1 83 ? -3.883 -4.863 5.473 1 93.25 83 ASP A C 1
ATOM 696 O O . ASP A 1 83 ? -3.486 -4.918 6.641 1 93.25 83 ASP A O 1
ATOM 700 N N . VAL A 1 84 ? -4.246 -3.752 4.957 1 94.19 84 VAL A N 1
ATOM 701 C CA . VAL A 1 84 ? -4.34 -2.514 5.723 1 94.19 84 VAL A CA 1
ATOM 702 C C . VAL A 1 84 ? -5.371 -2.672 6.84 1 94.19 84 VAL A C 1
ATOM 704 O O . VAL A 1 84 ? -5.125 -2.275 7.98 1 94.19 84 VAL A O 1
ATOM 707 N N . ILE A 1 85 ? -6.488 -3.252 6.512 1 96.19 85 ILE A N 1
ATOM 708 C CA . ILE A 1 85 ? -7.527 -3.494 7.508 1 96.19 85 ILE A CA 1
ATOM 709 C C . ILE A 1 85 ? -7.008 -4.461 8.57 1 96.19 85 ILE A C 1
ATOM 711 O O . ILE A 1 85 ? -7.219 -4.25 9.766 1 96.19 85 ILE A O 1
ATOM 715 N N . ASN A 1 86 ? -6.348 -5.488 8.117 1 94.38 86 ASN A N 1
ATOM 716 C CA . ASN A 1 86 ? -5.785 -6.453 9.055 1 94.38 86 ASN A CA 1
ATOM 717 C C . ASN A 1 86 ? -4.809 -5.793 10.023 1 94.38 86 ASN A C 1
ATOM 719 O O . ASN A 1 86 ? -4.859 -6.047 11.227 1 94.38 86 ASN A O 1
ATOM 723 N N . ASP A 1 87 ? -3.971 -4.961 9.492 1 91.94 87 ASP A N 1
ATOM 724 C CA . ASP A 1 87 ? -2.982 -4.262 10.305 1 91.94 87 ASP A CA 1
ATOM 725 C C . ASP A 1 87 ? -3.66 -3.359 11.336 1 91.94 87 ASP A C 1
ATOM 727 O O . ASP A 1 87 ? -3.199 -3.252 12.477 1 91.94 87 ASP A O 1
ATOM 731 N N . TYR A 1 88 ? -4.688 -2.721 10.906 1 93.56 88 TYR A N 1
ATOM 732 C CA . TYR A 1 88 ? -5.387 -1.785 11.773 1 93.56 88 TYR A CA 1
ATOM 733 C C . TYR A 1 88 ? -5.996 -2.506 12.977 1 93.56 88 TYR A C 1
ATOM 735 O O . TYR A 1 88 ? -5.812 -2.086 14.117 1 93.56 88 TYR A O 1
ATOM 743 N N . PHE A 1 89 ? -6.574 -3.664 12.75 1 92.94 89 PHE A N 1
ATOM 744 C CA . PHE A 1 89 ? -7.348 -4.312 13.797 1 92.94 89 PHE A CA 1
ATOM 745 C C . PHE A 1 89 ? -6.492 -5.32 14.555 1 92.94 89 PHE A C 1
ATOM 747 O O . PHE A 1 89 ? -6.629 -5.473 15.773 1 92.94 89 PHE A O 1
ATOM 754 N N . PHE A 1 90 ? -5.621 -6.027 13.852 1 89.5 90 PHE A N 1
ATOM 755 C CA . PHE A 1 90 ? -5.047 -7.219 14.469 1 89.5 90 PHE A CA 1
ATOM 756 C C . PHE A 1 90 ? -3.525 -7.137 14.492 1 89.5 90 PHE A C 1
ATOM 758 O O . PHE A 1 90 ? -2.867 -7.922 15.172 1 89.5 90 PHE A O 1
ATOM 765 N N . GLY A 1 91 ? -3.031 -6.188 13.875 1 80.06 91 GLY A N 1
ATOM 766 C CA . GLY A 1 91 ? -1.583 -6.09 13.805 1 80.06 91 GLY A CA 1
ATOM 767 C C . GLY A 1 91 ? -0.953 -7.176 12.953 1 80.06 91 GLY A C 1
ATOM 768 O O . GLY A 1 91 ? -1.657 -7.926 12.281 1 80.06 91 GLY A O 1
ATOM 769 N N . GLU A 1 92 ? 0.314 -7.113 12.742 1 64.81 92 GLU A N 1
ATOM 770 C CA . GLU A 1 92 ? 1.038 -7.992 11.836 1 64.81 92 GLU A CA 1
ATOM 771 C C . GLU A 1 92 ? 1.571 -9.227 12.562 1 64.81 92 GLU A C 1
ATOM 773 O O . GLU A 1 92 ? 2.363 -9.984 12 1 64.81 92 GLU A O 1
ATOM 778 N N . LYS A 1 93 ? 0.922 -9.75 13.547 1 64.56 93 LYS A N 1
ATOM 779 C CA . LYS A 1 93 ? 1.688 -10.828 14.164 1 64.56 93 LYS A CA 1
ATOM 780 C C . LYS A 1 93 ? 1.711 -12.062 13.266 1 64.56 93 LYS A C 1
ATOM 782 O O . LYS A 1 93 ? 0.659 -12.562 12.867 1 64.56 93 LYS A O 1
ATOM 787 N N . ASN A 1 94 ? 2.871 -12.445 12.672 1 70.06 94 ASN A N 1
ATOM 788 C CA . ASN A 1 94 ? 3.201 -13.688 11.977 1 70.06 94 ASN A CA 1
ATOM 789 C C . ASN A 1 94 ? 2.58 -13.727 10.578 1 70.06 94 ASN A C 1
ATOM 791 O O . ASN A 1 94 ? 2.193 -14.797 10.102 1 70.06 94 ASN A O 1
ATOM 795 N N . LYS A 1 95 ? 2.297 -12.625 10.031 1 84.62 95 LYS A N 1
ATOM 796 C CA . LYS A 1 95 ? 1.779 -12.609 8.664 1 84.62 95 LYS A CA 1
ATOM 797 C C . LYS A 1 95 ? 2.848 -12.141 7.68 1 84.62 95 LYS A C 1
ATOM 799 O O . LYS A 1 95 ? 3.676 -11.289 8.008 1 84.62 95 LYS A O 1
ATOM 804 N N . PRO A 1 96 ? 2.762 -12.727 6.508 1 89.69 96 PRO A N 1
ATOM 805 C CA . PRO A 1 96 ? 3.703 -12.234 5.496 1 89.69 96 PRO A CA 1
ATOM 806 C C . PRO A 1 96 ? 3.369 -10.828 5.008 1 89.69 96 PRO A C 1
ATOM 808 O O . PRO A 1 96 ? 2.244 -10.359 5.191 1 89.69 96 PRO A O 1
ATOM 811 N N . THR A 1 97 ? 4.41 -10.125 4.555 1 91.44 97 THR A N 1
ATOM 812 C CA . THR A 1 97 ? 4.191 -8.852 3.883 1 91.44 97 THR A CA 1
ATOM 813 C C . THR A 1 97 ? 3.576 -9.062 2.504 1 91.44 97 THR A C 1
ATOM 815 O O . THR A 1 97 ? 4.293 -9.25 1.52 1 91.44 97 THR A O 1
ATOM 818 N N . LEU A 1 98 ? 2.295 -8.961 2.398 1 93.75 98 LEU A N 1
ATOM 819 C CA . LEU A 1 98 ? 1.56 -9.414 1.221 1 93.75 98 LEU A CA 1
ATOM 820 C C . LEU A 1 98 ? 1.815 -8.492 0.034 1 93.75 98 LEU A C 1
ATOM 822 O O . LEU A 1 98 ? 1.642 -8.891 -1.119 1 93.75 98 LEU A O 1
ATOM 826 N N . ALA A 1 99 ? 2.254 -7.262 0.307 1 94.25 99 ALA A N 1
ATOM 827 C CA . ALA A 1 99 ? 2.596 -6.336 -0.77 1 94.25 99 ALA A CA 1
ATOM 828 C C . ALA A 1 99 ? 3.689 -6.914 -1.664 1 94.25 99 ALA A C 1
ATOM 830 O O . ALA A 1 99 ? 3.75 -6.605 -2.857 1 94.25 99 ALA A O 1
ATOM 831 N N . LEU A 1 100 ? 4.52 -7.777 -1.143 1 97 100 LEU A N 1
ATOM 832 C CA . LEU A 1 100 ? 5.633 -8.367 -1.88 1 97 100 LEU A CA 1
ATOM 833 C C . LEU A 1 100 ? 5.125 -9.391 -2.893 1 97 100 LEU A C 1
ATOM 835 O O . LEU A 1 100 ? 5.859 -9.781 -3.805 1 97 100 LEU A O 1
ATOM 839 N N . PHE A 1 101 ? 3.883 -9.82 -2.73 1 96.75 101 PHE A N 1
ATOM 840 C CA . PHE A 1 101 ? 3.303 -10.805 -3.633 1 96.75 101 PHE A CA 1
ATOM 841 C C . PHE A 1 101 ? 2.436 -10.133 -4.688 1 96.75 101 PHE A C 1
ATOM 843 O O . PHE A 1 101 ? 1.885 -10.797 -5.566 1 96.75 101 PHE A O 1
ATOM 850 N N . LYS A 1 102 ? 2.336 -8.82 -4.578 1 95.19 102 LYS A N 1
ATOM 851 C CA . LYS A 1 102 ? 1.492 -8.078 -5.508 1 95.19 102 LYS A CA 1
ATOM 852 C C . LYS A 1 102 ? 2.316 -7.086 -6.324 1 95.19 102 LYS A C 1
ATOM 854 O O . LYS A 1 102 ? 2.191 -7.023 -7.551 1 95.19 102 LYS A O 1
ATOM 859 N N . ASP A 1 103 ? 3.186 -6.355 -5.723 1 95.56 103 ASP A N 1
ATOM 860 C CA . ASP A 1 103 ? 4 -5.344 -6.387 1 95.56 103 ASP A CA 1
ATOM 861 C C . ASP A 1 103 ? 5.254 -5.961 -7 1 95.56 103 ASP A C 1
ATOM 863 O O . ASP A 1 103 ? 6.188 -6.324 -6.281 1 95.56 103 ASP A O 1
ATOM 867 N N . LYS A 1 104 ? 5.309 -5.973 -8.32 1 96 104 LYS A N 1
ATOM 868 C CA . LYS A 1 104 ? 6.383 -6.648 -9.031 1 96 104 LYS A CA 1
ATOM 869 C C . LYS A 1 104 ? 7.73 -5.977 -8.766 1 96 104 LYS A C 1
ATOM 871 O O . LYS A 1 104 ? 8.766 -6.645 -8.719 1 96 104 LYS A O 1
ATOM 876 N N . TYR A 1 105 ? 7.719 -4.672 -8.539 1 96.44 105 TYR A N 1
ATOM 877 C CA . TYR A 1 105 ? 8.961 -3.967 -8.258 1 96.44 105 TYR A CA 1
ATOM 878 C C . TYR A 1 105 ? 9.492 -4.332 -6.875 1 96.44 105 TYR A C 1
ATOM 880 O O . TYR A 1 105 ? 10.695 -4.562 -6.707 1 96.44 105 TYR A O 1
ATOM 888 N N . TYR A 1 106 ? 8.609 -4.379 -5.859 1 97.56 106 TYR A N 1
ATOM 889 C CA . TYR A 1 106 ? 9.016 -4.812 -4.527 1 97.56 106 TYR A CA 1
ATOM 890 C C . TYR A 1 106 ? 9.539 -6.242 -4.555 1 97.56 106 TYR A C 1
ATOM 892 O O . TYR A 1 106 ? 10.586 -6.539 -3.98 1 97.56 106 TYR A O 1
ATOM 900 N N . MET A 1 107 ? 8.797 -7.066 -5.227 1 97.94 107 MET A N 1
ATOM 901 C CA . MET A 1 107 ? 9.125 -8.484 -5.332 1 97.94 107 MET A CA 1
ATOM 902 C C . MET A 1 107 ? 10.523 -8.68 -5.914 1 97.94 107 MET A C 1
ATOM 904 O O . MET A 1 107 ? 11.367 -9.352 -5.309 1 97.94 107 MET A O 1
ATOM 908 N N . ARG A 1 108 ? 10.789 -8.039 -7.039 1 97.56 108 ARG A N 1
ATOM 909 C CA . ARG A 1 108 ? 12.086 -8.133 -7.699 1 97.56 108 ARG A CA 1
ATOM 910 C C . ARG A 1 108 ? 13.203 -7.613 -6.793 1 97.56 108 ARG A C 1
ATOM 912 O O . ARG A 1 108 ? 14.289 -8.195 -6.746 1 97.56 108 ARG A O 1
ATOM 919 N N . SER A 1 109 ? 12.938 -6.555 -6.145 1 97.81 109 SER A N 1
ATOM 920 C CA . SER A 1 109 ? 13.938 -5.922 -5.293 1 97.81 109 SER A CA 1
ATOM 921 C C . SER A 1 109 ? 14.352 -6.84 -4.148 1 97.81 109 SER A C 1
ATOM 923 O O . SER A 1 109 ? 15.539 -7 -3.875 1 97.81 109 SER A O 1
ATOM 925 N N . VAL A 1 110 ? 13.406 -7.488 -3.486 1 98.31 110 VAL A N 1
ATOM 926 C CA . VAL A 1 110 ? 13.664 -8.344 -2.33 1 98.31 110 VAL A CA 1
ATOM 927 C C . VAL A 1 110 ? 14.422 -9.586 -2.766 1 98.31 110 VAL A C 1
ATOM 929 O O . VAL A 1 110 ? 15.273 -10.094 -2.027 1 98.31 110 VAL A O 1
ATOM 932 N N . LEU A 1 111 ? 14.188 -10.016 -4.02 1 98.5 111 LEU A N 1
ATOM 933 C CA . LEU A 1 111 ? 14.758 -11.266 -4.516 1 98.5 111 LEU A CA 1
ATOM 934 C C . LEU A 1 111 ? 16.094 -11.008 -5.203 1 98.5 111 LEU A C 1
ATOM 936 O O . LEU A 1 111 ? 16.797 -11.945 -5.566 1 98.5 111 LEU A O 1
ATOM 940 N N . GLN A 1 112 ? 16.453 -9.773 -5.387 1 97.19 112 GLN A N 1
ATOM 941 C CA . GLN A 1 112 ? 17.641 -9.414 -6.148 1 97.19 112 GLN A CA 1
ATOM 942 C C . GLN A 1 112 ? 18.891 -10.008 -5.527 1 97.19 112 GLN A C 1
ATOM 944 O O . GLN A 1 112 ? 19.125 -9.875 -4.324 1 97.19 112 GLN A O 1
ATOM 949 N N . GLY A 1 113 ? 19.672 -10.68 -6.379 1 95.75 113 GLY A N 1
ATOM 950 C CA . GLY A 1 113 ? 20.922 -11.273 -5.941 1 95.75 113 GLY A CA 1
ATOM 951 C C . GLY A 1 113 ? 20.75 -12.641 -5.316 1 95.75 113 GLY A C 1
ATOM 952 O O . GLY A 1 113 ? 21.734 -13.32 -5.012 1 95.75 113 GLY A O 1
ATOM 953 N N . LYS A 1 114 ? 19.547 -13.086 -5.148 1 97 114 LYS A N 1
ATOM 954 C CA . LYS A 1 114 ? 19.266 -14.359 -4.484 1 97 114 LYS A CA 1
ATOM 955 C C . LYS A 1 114 ? 18.609 -15.344 -5.438 1 97 114 LYS A C 1
ATOM 957 O O . LYS A 1 114 ? 18.797 -16.562 -5.316 1 97 114 LYS A O 1
ATOM 962 N N . ILE A 1 115 ? 17.781 -14.875 -6.281 1 97.81 115 ILE A N 1
ATOM 963 C CA . ILE A 1 115 ? 17.031 -15.656 -7.254 1 97.81 115 ILE A CA 1
ATOM 964 C C . ILE A 1 115 ? 17.328 -15.156 -8.664 1 97.81 115 ILE A C 1
ATOM 966 O O . ILE A 1 115 ? 17.391 -13.953 -8.898 1 97.81 115 ILE A O 1
ATOM 970 N N . GLU A 1 116 ? 17.594 -16.078 -9.586 1 97.81 116 GLU A N 1
ATOM 971 C CA . GLU A 1 116 ? 17.75 -15.688 -10.984 1 97.81 116 GLU A CA 1
ATOM 972 C C . GLU A 1 116 ? 16.469 -15.07 -11.531 1 97.81 116 GLU A C 1
ATOM 974 O O . GLU A 1 116 ? 15.422 -15.727 -11.57 1 97.81 116 GLU A O 1
ATOM 979 N N . GLN A 1 117 ? 16.469 -13.828 -11.898 1 97.75 117 GLN A N 1
ATOM 980 C CA . GLN A 1 117 ? 15.359 -13.039 -12.422 1 97.75 117 GLN A CA 1
ATOM 981 C C . GLN A 1 117 ? 15.844 -12 -13.43 1 97.75 117 GLN A C 1
ATOM 983 O O . GLN A 1 117 ? 17.047 -11.742 -13.523 1 97.75 117 GLN A O 1
ATOM 988 N N . PRO A 1 118 ? 14.992 -11.445 -14.234 1 96 118 PRO A N 1
ATOM 989 C CA . PRO A 1 118 ? 15.445 -10.422 -15.18 1 96 118 PRO A CA 1
ATOM 990 C C . PRO A 1 118 ? 15.938 -9.156 -14.484 1 96 118 PRO A C 1
ATOM 992 O O . PRO A 1 118 ? 15.461 -8.812 -13.398 1 96 118 PRO A O 1
ATOM 995 N N . ASP A 1 119 ? 16.781 -8.477 -15.172 1 94.88 119 ASP A N 1
ATOM 996 C CA . ASP A 1 119 ? 17.125 -7.133 -14.711 1 94.88 119 ASP A CA 1
ATOM 997 C C . ASP A 1 119 ? 15.906 -6.215 -14.75 1 94.88 119 ASP A C 1
ATOM 999 O O . ASP A 1 119 ? 15.039 -6.363 -15.617 1 94.88 119 ASP A O 1
ATOM 1003 N N . PHE A 1 120 ? 15.898 -5.305 -13.844 1 95.44 120 PHE A N 1
ATOM 1004 C CA . PHE A 1 120 ? 14.711 -4.473 -13.75 1 95.44 120 PHE A CA 1
ATOM 1005 C C . PHE A 1 120 ? 15.055 -3.092 -13.203 1 95.44 120 PHE A C 1
ATOM 1007 O O . PHE A 1 120 ? 16.094 -2.912 -12.57 1 95.44 120 PHE A O 1
ATOM 1014 N N . VAL A 1 121 ? 14.211 -2.09 -13.492 1 91.56 121 VAL A N 1
ATOM 1015 C CA . VAL A 1 121 ? 14.289 -0.743 -12.938 1 91.56 121 VAL A CA 1
ATOM 1016 C C . VAL A 1 121 ? 12.883 -0.151 -12.82 1 91.56 121 VAL A C 1
ATOM 1018 O O . VAL A 1 121 ? 11.961 -0.582 -13.523 1 91.56 121 VAL A O 1
ATOM 1021 N N . ALA A 1 122 ? 12.75 0.727 -11.836 1 88.06 122 ALA A N 1
ATOM 1022 C CA . ALA A 1 122 ? 11.516 1.502 -11.828 1 88.06 122 ALA A CA 1
ATOM 1023 C C . ALA A 1 122 ? 11.391 2.354 -13.086 1 88.06 122 ALA A C 1
ATOM 1025 O O . ALA A 1 122 ? 12.32 3.084 -13.438 1 88.06 122 ALA A O 1
ATOM 1026 N N . MET A 1 123 ? 10.281 2.207 -13.727 1 86.94 123 MET A N 1
ATOM 1027 C CA . MET A 1 123 ? 10.094 2.938 -14.977 1 86.94 123 MET A CA 1
ATOM 1028 C C . MET A 1 123 ? 9.516 4.324 -14.719 1 86.94 123 MET A C 1
ATOM 1030 O O . MET A 1 123 ? 8.438 4.453 -14.133 1 86.94 123 MET A O 1
ATOM 1034 N N . THR A 1 124 ? 10.242 5.324 -15.031 1 81.12 124 THR A N 1
ATOM 1035 C CA . THR A 1 124 ? 9.797 6.711 -14.977 1 81.12 124 THR A CA 1
ATOM 1036 C C . THR A 1 124 ? 10.055 7.414 -16.312 1 81.12 124 THR A C 1
ATOM 1038 O O . THR A 1 124 ? 10.891 6.973 -17.094 1 81.12 124 THR A O 1
ATOM 1041 N N . PRO A 1 125 ? 9.32 8.445 -16.516 1 77.12 125 PRO A N 1
ATOM 1042 C CA . PRO A 1 125 ? 9.586 9.18 -17.75 1 77.12 125 PRO A CA 1
ATOM 1043 C C . PRO A 1 125 ? 11.023 9.695 -17.828 1 77.12 125 PRO A C 1
ATOM 1045 O O . PRO A 1 125 ? 11.547 9.898 -18.922 1 77.12 125 PRO A O 1
ATOM 1048 N N . GLU A 1 126 ? 11.648 9.852 -16.734 1 77.56 126 GLU A N 1
ATOM 1049 C CA . GLU A 1 126 ? 12.984 10.445 -16.688 1 77.56 126 GLU A CA 1
ATOM 1050 C C . GLU A 1 126 ? 14.062 9.375 -16.625 1 77.56 126 GLU A C 1
ATOM 1052 O O . GLU A 1 126 ? 15.242 9.688 -16.453 1 77.56 126 GLU A O 1
ATOM 1057 N N . ILE A 1 127 ? 13.688 8.203 -16.922 1 84.38 127 ILE A N 1
ATOM 1058 C CA . ILE A 1 127 ? 14.648 7.113 -16.797 1 84.38 127 ILE A CA 1
ATOM 1059 C C . ILE A 1 127 ? 15.812 7.336 -17.766 1 84.38 127 ILE A C 1
ATOM 1061 O O . ILE A 1 127 ? 15.602 7.777 -18.891 1 84.38 127 ILE A O 1
ATOM 1065 N N . SER A 1 128 ? 16.984 7.094 -17.25 1 82.94 128 SER A N 1
ATOM 1066 C CA . SER A 1 128 ? 18.172 7.25 -18.094 1 82.94 128 SER A CA 1
ATOM 1067 C C . SER A 1 128 ? 18.266 6.148 -19.141 1 82.94 128 SER A C 1
ATOM 1069 O O . SER A 1 128 ? 17.984 4.984 -18.844 1 82.94 128 SER A O 1
ATOM 1071 N N . ALA A 1 129 ? 18.719 6.457 -20.266 1 78.94 129 ALA A N 1
ATOM 1072 C CA . ALA A 1 129 ? 18.875 5.527 -21.375 1 78.94 129 ALA A CA 1
ATOM 1073 C C . ALA A 1 129 ? 19.812 4.375 -21.016 1 78.94 129 ALA A C 1
ATOM 1075 O O . ALA A 1 129 ? 19.641 3.254 -21.5 1 78.94 129 ALA A O 1
ATOM 1076 N N . GLU A 1 130 ? 20.734 4.652 -20.156 1 81.62 130 GLU A N 1
ATOM 1077 C CA . GLU A 1 130 ? 21.75 3.652 -19.797 1 81.62 130 GLU A CA 1
ATOM 1078 C C . GLU A 1 130 ? 21.125 2.514 -18.984 1 81.62 130 GLU A C 1
ATOM 1080 O O . GLU A 1 130 ? 21.688 1.42 -18.922 1 81.62 130 GLU A O 1
ATOM 1085 N N . LYS A 1 131 ? 20.031 2.795 -18.5 1 83.12 131 LYS A N 1
ATOM 1086 C CA . LYS A 1 131 ? 19.391 1.812 -17.625 1 83.12 131 LYS A CA 1
ATOM 1087 C C . LYS A 1 131 ? 18.344 1.004 -18.391 1 83.12 131 LYS A C 1
ATOM 1089 O O . LYS A 1 131 ? 17.719 0.112 -17.828 1 83.12 131 LYS A O 1
ATOM 1094 N N . VAL A 1 132 ? 18.234 1.287 -19.656 1 88.06 132 VAL A N 1
ATOM 1095 C CA . VAL A 1 132 ? 17.203 0.664 -20.469 1 88.06 132 VAL A CA 1
ATOM 1096 C C . VAL A 1 132 ? 17.812 -0.45 -21.328 1 88.06 132 VAL A C 1
ATOM 1098 O O . VAL A 1 132 ? 18.703 -0.203 -22.141 1 88.06 132 VAL A O 1
ATOM 1101 N N . PRO A 1 133 ? 17.359 -1.626 -21.094 1 90.38 133 PRO A N 1
ATOM 1102 C CA . PRO A 1 133 ? 17.859 -2.707 -21.953 1 90.38 133 PRO A CA 1
ATOM 1103 C C . PRO A 1 133 ? 17.422 -2.549 -23.406 1 90.38 133 PRO A C 1
ATOM 1105 O O . PRO A 1 133 ? 16.438 -1.858 -23.703 1 90.38 133 PRO A O 1
ATOM 1108 N N . GLU A 1 134 ? 18.141 -3.24 -24.297 1 87.62 134 GLU A N 1
ATOM 1109 C CA . GLU A 1 134 ? 17.828 -3.178 -25.734 1 87.62 134 GLU A CA 1
ATOM 1110 C C . GLU A 1 134 ? 16.438 -3.725 -26.016 1 87.62 134 GLU A C 1
ATOM 1112 O O . GLU A 1 134 ? 15.719 -3.193 -26.875 1 87.62 134 GLU A O 1
ATOM 1117 N N . LYS A 1 135 ? 16.188 -4.82 -25.438 1 92.12 135 LYS A N 1
ATOM 1118 C CA . LYS A 1 135 ? 14.844 -5.41 -25.469 1 92.12 135 LYS A CA 1
ATOM 1119 C C . LYS A 1 135 ? 14.273 -5.547 -24.047 1 92.12 135 LYS A C 1
ATOM 1121 O O . LYS A 1 135 ? 14.984 -5.926 -23.125 1 92.12 135 LYS A O 1
ATOM 1126 N N . GLY A 1 136 ? 13.016 -5.113 -24.016 1 93.69 136 GLY A N 1
ATOM 1127 C CA . GLY A 1 136 ? 12.469 -5.16 -22.656 1 93.69 136 GLY A CA 1
ATOM 1128 C C . GLY A 1 136 ? 10.953 -5.152 -22.625 1 93.69 136 GLY A C 1
ATOM 1129 O O . GLY A 1 136 ? 10.305 -5.332 -23.672 1 93.69 136 GLY A O 1
ATOM 1130 N N . VAL A 1 137 ? 10.492 -5.238 -21.438 1 92.56 137 VAL A N 1
ATOM 1131 C CA . VAL A 1 137 ? 9.062 -5.25 -21.172 1 92.56 137 VAL A CA 1
ATOM 1132 C C . VAL A 1 137 ? 8.711 -4.168 -20.156 1 92.56 137 VAL A C 1
ATOM 1134 O O . VAL A 1 137 ? 9.383 -4.031 -19.125 1 92.56 137 VAL A O 1
ATOM 1137 N N . ILE A 1 138 ? 7.746 -3.35 -20.453 1 90.62 138 ILE A N 1
ATOM 1138 C CA . ILE A 1 138 ? 7.195 -2.367 -19.531 1 90.62 138 ILE A CA 1
ATOM 1139 C C . ILE A 1 138 ? 5.84 -2.848 -19.016 1 90.62 138 ILE A C 1
ATOM 1141 O O . ILE A 1 138 ? 4.957 -3.195 -19.812 1 90.62 138 ILE A O 1
ATOM 1145 N N . LYS A 1 139 ? 5.688 -2.908 -17.734 1 90.12 139 LYS A N 1
ATOM 1146 C CA . LYS A 1 139 ? 4.441 -3.414 -17.172 1 90.12 139 LYS A CA 1
ATOM 1147 C C . LYS A 1 139 ? 4.047 -2.637 -15.922 1 90.12 139 LYS A C 1
ATOM 1149 O O . LYS A 1 139 ? 4.91 -2.117 -15.211 1 90.12 139 LYS A O 1
ATOM 1154 N N . PRO A 1 140 ? 2.705 -2.57 -15.742 1 87.38 140 PRO A N 1
ATOM 1155 C CA . PRO A 1 140 ? 2.277 -2.016 -14.461 1 87.38 140 PRO A CA 1
ATOM 1156 C C . PRO A 1 140 ? 2.777 -2.83 -13.266 1 87.38 140 PRO A C 1
ATOM 1158 O O . PRO A 1 140 ? 2.809 -4.062 -13.328 1 87.38 140 PRO A O 1
ATOM 1161 N N . ARG A 1 141 ? 3.154 -2.23 -12.211 1 90.12 141 ARG A N 1
ATOM 1162 C CA . ARG A 1 141 ? 3.74 -2.877 -11.039 1 90.12 141 ARG A CA 1
ATOM 1163 C C . ARG A 1 141 ? 2.734 -3.805 -10.367 1 90.12 141 ARG A C 1
ATOM 1165 O O . ARG A 1 141 ? 3.109 -4.852 -9.836 1 90.12 141 ARG A O 1
ATOM 1172 N N . ARG A 1 142 ? 1.396 -3.473 -10.547 1 86.12 142 ARG A N 1
ATOM 1173 C CA . ARG A 1 142 ? 0.425 -4.172 -9.711 1 86.12 142 ARG A CA 1
ATOM 1174 C C . ARG A 1 142 ? -0.695 -4.77 -10.562 1 86.12 142 ARG A C 1
ATOM 1176 O O . ARG A 1 142 ? -1.71 -5.223 -10.031 1 86.12 142 ARG A O 1
ATOM 1183 N N . ALA A 1 143 ? -0.535 -4.742 -11.805 1 77.06 143 ALA A N 1
ATOM 1184 C CA . ALA A 1 143 ? -1.57 -5.32 -12.656 1 77.06 143 ALA A CA 1
ATOM 1185 C C . ALA A 1 143 ? -1.396 -6.828 -12.789 1 77.06 143 ALA A C 1
ATOM 1187 O O . ALA A 1 143 ? -0.385 -7.383 -12.352 1 77.06 143 ALA A O 1
ATOM 1188 N N . GLU A 1 144 ? -2.51 -7.402 -13.234 1 72.06 144 GLU A N 1
ATOM 1189 C CA . GLU A 1 144 ? -2.531 -8.852 -13.414 1 72.06 144 GLU A CA 1
ATOM 1190 C C . GLU A 1 144 ? -2.922 -9.219 -14.844 1 72.06 144 GLU A C 1
ATOM 1192 O O . GLU A 1 144 ? -3.289 -8.352 -15.641 1 72.06 144 GLU A O 1
ATOM 1197 N N . ALA A 1 145 ? -2.729 -10.5 -15.141 1 65.31 145 ALA A N 1
ATOM 1198 C CA . ALA A 1 145 ? -3.221 -11.078 -16.391 1 65.31 145 ALA A CA 1
ATOM 1199 C C . ALA A 1 145 ? -2.584 -10.398 -17.594 1 65.31 145 ALA A C 1
ATOM 1201 O O . ALA A 1 145 ? -3.25 -10.164 -18.609 1 65.31 145 ALA A O 1
ATOM 1202 N N . SER A 1 146 ? -1.398 -9.93 -17.453 1 68.25 146 SER A N 1
ATOM 1203 C CA . SER A 1 146 ? -0.646 -9.312 -18.531 1 68.25 146 SER A CA 1
ATOM 1204 C C . SER A 1 146 ? -1.298 -8.016 -19 1 68.25 146 SER A C 1
ATOM 1206 O O . SER A 1 146 ? -1.057 -7.551 -20.109 1 68.25 146 SER A O 1
ATOM 1208 N N . LEU A 1 147 ? -2.113 -7.496 -18.172 1 66.38 147 LEU A N 1
ATOM 1209 C CA . LEU A 1 147 ? -2.756 -6.23 -18.5 1 66.38 147 LEU A CA 1
ATOM 1210 C C . LEU A 1 147 ? -1.745 -5.09 -18.516 1 66.38 147 LEU A C 1
ATOM 1212 O O . LEU A 1 147 ? -1.002 -4.91 -17.547 1 66.38 147 LEU A O 1
ATOM 1216 N N . GLY A 1 148 ? -1.659 -4.434 -19.578 1 71.69 148 GLY A N 1
ATOM 1217 C CA . GLY A 1 148 ? -0.827 -3.246 -19.688 1 71.69 148 GLY A CA 1
ATOM 1218 C C . GLY A 1 148 ? 0.625 -3.559 -20 1 71.69 148 GLY A C 1
ATOM 1219 O O . GLY A 1 148 ? 1.494 -2.695 -19.859 1 71.69 148 GLY A O 1
ATOM 1220 N N . VAL A 1 149 ? 0.851 -4.773 -20.328 1 77.62 149 VAL A N 1
ATOM 1221 C CA . VAL A 1 149 ? 2.221 -5.172 -20.625 1 77.62 149 VAL A CA 1
ATOM 1222 C C . VAL A 1 149 ? 2.59 -4.727 -22.031 1 77.62 149 VAL A C 1
ATOM 1224 O O . VAL A 1 149 ? 1.85 -4.988 -22.984 1 77.62 149 VAL A O 1
ATOM 1227 N N . ASP A 1 150 ? 3.711 -4.035 -22.141 1 84.44 150 ASP A N 1
ATOM 1228 C CA . ASP A 1 150 ? 4.211 -3.557 -23.438 1 84.44 150 ASP A CA 1
ATOM 1229 C C . ASP A 1 150 ? 5.641 -4.027 -23.672 1 84.44 150 ASP A C 1
ATOM 1231 O O . ASP A 1 150 ? 6.555 -3.678 -22.922 1 84.44 150 ASP A O 1
ATOM 1235 N N . PHE A 1 151 ? 5.762 -4.676 -24.797 1 88.44 151 PHE A N 1
ATOM 1236 C CA . PHE A 1 151 ? 7.09 -5.133 -25.188 1 88.44 151 PHE A CA 1
ATOM 1237 C C . PHE A 1 151 ? 7.738 -4.164 -26.156 1 88.44 151 PHE A C 1
ATOM 1239 O O . PHE A 1 151 ? 7.051 -3.562 -26.984 1 88.44 151 PHE A O 1
ATOM 1246 N N . TYR A 1 152 ? 9.047 -3.959 -26.047 1 89.69 152 TYR A N 1
ATOM 1247 C CA . TYR A 1 152 ? 9.805 -3.238 -27.062 1 89.69 152 TYR A CA 1
ATOM 1248 C C . TYR A 1 152 ? 11.062 -4.008 -27.453 1 89.69 152 TYR A C 1
ATOM 1250 O O . TYR A 1 152 ? 11.656 -4.695 -26.625 1 89.69 152 TYR A O 1
ATOM 1258 N N . THR A 1 153 ? 11.406 -3.855 -28.703 1 91.06 153 THR A N 1
ATOM 1259 C CA . THR A 1 153 ? 12.531 -4.625 -29.203 1 91.06 153 THR A CA 1
ATOM 1260 C C . THR A 1 153 ? 13.648 -3.701 -29.703 1 91.06 153 THR A C 1
ATOM 1262 O O . THR A 1 153 ? 14.68 -4.168 -30.172 1 91.06 153 THR A O 1
ATOM 1265 N N . ASN A 1 154 ? 13.328 -2.461 -29.641 1 89.5 154 ASN A N 1
ATOM 1266 C CA . ASN A 1 154 ? 14.352 -1.479 -30 1 89.5 154 ASN A CA 1
ATOM 1267 C C . ASN A 1 154 ? 14.086 -0.132 -29.328 1 89.5 154 ASN A C 1
ATOM 1269 O O . ASN A 1 154 ? 13.031 0.078 -28.75 1 89.5 154 ASN A O 1
ATOM 1273 N N . GLN A 1 155 ? 15.039 0.692 -29.5 1 88.25 155 GLN A N 1
ATOM 1274 C CA . GLN A 1 155 ? 15.008 1.978 -28.812 1 88.25 155 GLN A CA 1
ATOM 1275 C C . GLN A 1 155 ? 13.844 2.838 -29.312 1 88.25 155 GLN A C 1
ATOM 1277 O O . GLN A 1 155 ? 13.258 3.598 -28.531 1 88.25 155 GLN A O 1
ATOM 1282 N N . PHE A 1 156 ? 13.562 2.703 -30.516 1 88.81 156 PHE A N 1
ATOM 1283 C CA . PHE A 1 156 ? 12.484 3.5 -31.078 1 88.81 156 PHE A CA 1
ATOM 1284 C C . PHE A 1 156 ? 11.148 3.129 -30.438 1 88.81 156 PHE A C 1
ATOM 1286 O O . PHE A 1 156 ? 10.375 4.008 -30.047 1 88.81 156 PHE A O 1
ATOM 1293 N N . GLU A 1 157 ? 10.938 1.868 -30.328 1 89.38 157 GLU A N 1
ATOM 1294 C CA . GLU A 1 157 ? 9.711 1.382 -29.688 1 89.38 157 GLU A CA 1
ATOM 1295 C C . GLU A 1 157 ? 9.648 1.8 -28.219 1 89.38 157 GLU A C 1
ATOM 1297 O O . GLU A 1 157 ? 8.578 2.178 -27.734 1 89.38 157 GLU A O 1
ATOM 1302 N N . PHE A 1 158 ? 10.758 1.757 -27.641 1 90.44 158 PHE A N 1
ATOM 1303 C CA . PHE A 1 158 ? 10.836 2.172 -26.25 1 90.44 158 PHE A CA 1
ATOM 1304 C C . PHE A 1 158 ? 10.438 3.637 -26.094 1 90.44 158 PHE A C 1
ATOM 1306 O O . PHE A 1 158 ? 9.633 3.979 -25.234 1 90.44 158 PHE A O 1
ATOM 1313 N N . GLU A 1 159 ? 10.961 4.383 -26.859 1 88.31 159 GLU A N 1
ATOM 1314 C CA . GLU A 1 159 ? 10.719 5.82 -26.766 1 88.31 159 GLU A CA 1
ATOM 1315 C C . GLU A 1 159 ? 9.258 6.148 -27.062 1 88.31 159 GLU A C 1
ATOM 1317 O O . GLU A 1 159 ? 8.695 7.082 -26.469 1 88.31 159 GLU A O 1
ATOM 1322 N N . ARG A 1 160 ? 8.75 5.441 -27.938 1 86 160 ARG A N 1
ATOM 1323 C CA . ARG A 1 160 ? 7.336 5.637 -28.234 1 86 160 ARG A CA 1
ATOM 1324 C C . ARG A 1 160 ? 6.473 5.348 -27 1 86 160 ARG A C 1
ATOM 1326 O O . ARG A 1 160 ? 5.555 6.109 -26.688 1 86 160 ARG A O 1
ATOM 1333 N N . THR A 1 161 ? 6.797 4.27 -26.375 1 84.31 161 THR A N 1
ATOM 1334 C CA . THR A 1 161 ? 6.066 3.912 -25.172 1 84.31 161 THR A CA 1
ATOM 1335 C C . THR A 1 161 ? 6.309 4.941 -24.062 1 84.31 161 THR A C 1
ATOM 1337 O O . THR A 1 161 ? 5.367 5.379 -23.406 1 84.31 161 THR A O 1
ATOM 1340 N N . ARG A 1 162 ? 7.492 5.289 -23.875 1 84.62 162 ARG A N 1
ATOM 1341 C CA . ARG A 1 162 ? 7.891 6.234 -22.844 1 84.62 162 ARG A CA 1
ATOM 1342 C C . ARG A 1 162 ? 7.164 7.566 -23 1 84.62 162 ARG A C 1
ATOM 1344 O O . ARG A 1 162 ? 6.77 8.195 -22.016 1 84.62 162 ARG A O 1
ATOM 1351 N N . ALA A 1 163 ? 6.992 7.98 -24.172 1 81.56 163 ALA A N 1
ATOM 1352 C CA . ALA A 1 163 ? 6.391 9.273 -24.469 1 81.56 163 ALA A CA 1
ATOM 1353 C C . ALA A 1 163 ? 4.938 9.328 -24 1 81.56 163 ALA A C 1
ATOM 1355 O O . ALA A 1 163 ? 4.406 10.414 -23.75 1 81.56 163 ALA A O 1
ATOM 1356 N N . ASN A 1 164 ? 4.367 8.203 -23.906 1 78.81 164 ASN A N 1
ATOM 1357 C CA . ASN A 1 164 ? 2.955 8.148 -23.547 1 78.81 164 ASN A CA 1
ATOM 1358 C C . ASN A 1 164 ? 2.768 7.957 -22.031 1 78.81 164 ASN A C 1
ATOM 1360 O O . ASN A 1 164 ? 1.638 7.938 -21.547 1 78.81 164 ASN A O 1
ATOM 1364 N N . LEU A 1 165 ? 3.859 7.898 -21.438 1 76.06 165 LEU A N 1
ATOM 1365 C CA . LEU A 1 165 ? 3.773 7.652 -20 1 76.06 165 LEU A CA 1
ATOM 1366 C C . LEU A 1 165 ? 3.611 8.961 -19.234 1 76.06 165 LEU A C 1
ATOM 1368 O O . LEU A 1 165 ? 4.094 10.008 -19.672 1 76.06 165 LEU A O 1
ATOM 1372 N N . VAL A 1 166 ? 2.83 8.836 -18.141 1 65.81 166 VAL A N 1
ATOM 1373 C CA . VAL A 1 166 ? 2.701 9.992 -17.266 1 65.81 166 VAL A CA 1
ATOM 1374 C C . VAL A 1 166 ? 3.512 9.758 -15.984 1 65.81 166 VAL A C 1
ATOM 1376 O O . VAL A 1 166 ? 3.795 8.609 -15.625 1 65.81 166 VAL A O 1
ATOM 1379 N N . ALA A 1 167 ? 3.934 10.828 -15.312 1 56.28 167 ALA A N 1
ATOM 1380 C CA . ALA A 1 167 ? 4.871 10.836 -14.188 1 56.28 167 ALA A CA 1
ATOM 1381 C C . ALA A 1 167 ? 4.379 9.93 -13.062 1 56.28 167 ALA A C 1
ATOM 1383 O O . ALA A 1 167 ? 5.184 9.289 -12.383 1 56.28 167 ALA A O 1
ATOM 1384 N N . ASP A 1 168 ? 3.156 9.789 -12.969 1 59.41 168 ASP A N 1
ATOM 1385 C CA . ASP A 1 168 ? 2.645 9.094 -11.789 1 59.41 168 ASP A CA 1
ATOM 1386 C C . ASP A 1 168 ? 2.375 7.625 -12.094 1 59.41 168 ASP A C 1
ATOM 1388 O O . ASP A 1 168 ? 1.869 6.891 -11.242 1 59.41 168 ASP A O 1
ATOM 1392 N N . ASP A 1 169 ? 2.877 7.277 -13.172 1 66.75 169 ASP A N 1
ATOM 1393 C CA . ASP A 1 169 ? 2.676 5.875 -13.516 1 66.75 169 ASP A CA 1
ATOM 1394 C C . ASP A 1 169 ? 3.547 4.965 -12.656 1 66.75 169 ASP A C 1
ATOM 1396 O O . ASP A 1 169 ? 4.723 5.258 -12.422 1 66.75 169 ASP A O 1
ATOM 1400 N N . GLU A 1 170 ? 2.924 4.02 -12.117 1 81.12 170 GLU A N 1
ATOM 1401 C CA . GLU A 1 170 ? 3.656 2.994 -11.375 1 81.12 170 GLU A CA 1
ATOM 1402 C C . GLU A 1 170 ? 4.004 1.81 -12.266 1 81.12 170 GLU A C 1
ATOM 1404 O O . GLU A 1 170 ? 3.252 0.835 -12.336 1 81.12 170 GLU A O 1
ATOM 1409 N N . LEU A 1 171 ? 5.184 1.936 -12.969 1 88.75 171 LEU A N 1
ATOM 1410 C CA . LEU A 1 171 ? 5.594 0.941 -13.953 1 88.75 171 LEU A CA 1
ATOM 1411 C C . LEU A 1 171 ? 6.961 0.363 -13.602 1 88.75 171 LEU A C 1
ATOM 1413 O O . LEU A 1 171 ? 7.727 0.977 -12.852 1 88.75 171 LEU A O 1
ATOM 1417 N N . ILE A 1 172 ? 7.18 -0.793 -14.078 1 92.88 172 ILE A N 1
ATOM 1418 C CA . ILE A 1 172 ? 8.477 -1.461 -13.992 1 92.88 172 ILE A CA 1
ATOM 1419 C C . ILE A 1 172 ? 8.969 -1.811 -15.391 1 92.88 172 ILE A C 1
ATOM 1421 O O . ILE A 1 172 ? 8.18 -2.188 -16.266 1 92.88 172 ILE A O 1
ATOM 1425 N N . LEU A 1 173 ? 10.211 -1.565 -15.617 1 93.81 173 LEU A N 1
ATOM 1426 C CA . LEU A 1 173 ? 10.898 -1.981 -16.844 1 93.81 173 LEU A CA 1
ATOM 1427 C C . LEU A 1 173 ? 11.805 -3.174 -16.562 1 93.81 173 LEU A C 1
ATOM 1429 O O . LEU A 1 173 ? 12.633 -3.135 -15.648 1 93.81 173 LEU A O 1
ATOM 1433 N N . GLU A 1 174 ? 11.57 -4.211 -17.359 1 95.5 174 GLU A N 1
ATOM 1434 C CA . GLU A 1 174 ? 12.352 -5.434 -17.188 1 95.5 174 GLU A CA 1
ATOM 1435 C C . GLU A 1 174 ? 13 -5.859 -18.5 1 95.5 174 GLU A C 1
ATOM 1437 O O . GLU A 1 174 ? 12.469 -5.578 -19.578 1 95.5 174 GLU A O 1
ATOM 1442 N N . GLU A 1 175 ? 14.055 -6.5 -18.344 1 94.75 175 GLU A N 1
ATOM 1443 C CA . GLU A 1 175 ? 14.648 -7.148 -19.516 1 94.75 175 GLU A CA 1
ATOM 1444 C C . GLU A 1 175 ? 13.758 -8.273 -20.031 1 94.75 175 GLU A C 1
ATOM 1446 O O . GLU A 1 175 ? 13.156 -9.008 -19.25 1 94.75 175 GLU A O 1
ATOM 1451 N N . ALA A 1 176 ? 13.734 -8.344 -21.359 1 93 176 ALA A N 1
ATOM 1452 C CA . ALA A 1 176 ? 13 -9.461 -21.938 1 93 176 ALA A CA 1
ATOM 1453 C C . ALA A 1 176 ? 13.742 -10.781 -21.734 1 93 176 ALA A C 1
ATOM 1455 O O . ALA A 1 176 ? 14.953 -10.867 -21.969 1 93 176 ALA A O 1
ATOM 1456 N N . VAL A 1 177 ? 13.055 -11.766 -21.312 1 93.94 177 VAL A N 1
ATOM 1457 C CA . VAL A 1 177 ? 13.656 -13.07 -21.062 1 93.94 177 VAL A CA 1
ATOM 1458 C C . VAL A 1 177 ? 13.5 -13.953 -22.297 1 93.94 177 VAL A C 1
ATOM 1460 O O . VAL A 1 177 ? 12.43 -14.008 -22.906 1 93.94 177 VAL A O 1
ATOM 1463 N N . ASP A 1 178 ? 14.602 -14.5 -22.703 1 92.62 178 ASP A N 1
ATOM 1464 C CA . ASP A 1 178 ? 14.555 -15.492 -23.766 1 92.62 178 ASP A CA 1
ATOM 1465 C C . ASP A 1 178 ? 14.164 -16.859 -23.219 1 92.62 178 ASP A C 1
ATOM 1467 O O . ASP A 1 178 ? 14.938 -17.484 -22.484 1 92.62 178 ASP A O 1
ATOM 1471 N N . TYR A 1 179 ? 12.953 -17.25 -23.562 1 94.19 179 TYR A N 1
ATOM 1472 C CA . TYR A 1 179 ? 12.438 -18.531 -23.078 1 94.19 179 TYR A CA 1
ATOM 1473 C C . TYR A 1 179 ? 11.578 -19.203 -24.125 1 94.19 179 TYR A C 1
ATOM 1475 O O . TYR A 1 179 ? 11.117 -18.562 -25.062 1 94.19 179 TYR A O 1
ATOM 1483 N N . ASP A 1 180 ? 11.406 -20.5 -24.031 1 93.5 180 ASP A N 1
ATOM 1484 C CA . ASP A 1 180 ? 10.531 -21.219 -24.953 1 93.5 180 ASP A CA 1
ATOM 1485 C C . ASP A 1 180 ? 9.414 -21.938 -24.188 1 93.5 180 ASP A C 1
ATOM 1487 O O . ASP A 1 180 ? 8.406 -22.312 -24.781 1 93.5 180 ASP A O 1
ATOM 1491 N N . VAL A 1 181 ? 9.594 -22.109 -22.875 1 94.62 181 VAL A N 1
ATOM 1492 C CA . VAL A 1 181 ? 8.562 -22.766 -22.078 1 94.62 181 VAL A CA 1
ATOM 1493 C C . VAL A 1 181 ? 8.32 -21.953 -20.797 1 94.62 181 VAL A C 1
ATOM 1495 O O . VAL A 1 181 ? 9.258 -21.391 -20.219 1 94.62 181 VAL A O 1
ATOM 1498 N N . MET A 1 182 ? 7.094 -21.891 -20.422 1 96.19 182 MET A N 1
ATOM 1499 C CA . MET A 1 182 ? 6.742 -21.297 -19.141 1 96.19 182 MET A CA 1
ATOM 1500 C C . MET A 1 182 ? 6.105 -22.328 -18.219 1 96.19 182 MET A C 1
ATOM 1502 O O . MET A 1 182 ? 5.215 -23.078 -18.641 1 96.19 182 MET A O 1
ATOM 1506 N N . PHE A 1 183 ? 6.582 -22.375 -17 1 98.06 183 PHE A N 1
ATOM 1507 C CA . PHE A 1 183 ? 6.043 -23.281 -16 1 98.06 183 PHE A CA 1
ATOM 1508 C C . PHE A 1 183 ? 5.199 -22.531 -14.977 1 98.06 183 PHE A C 1
ATOM 1510 O O . PHE A 1 183 ? 5.453 -21.359 -14.695 1 98.06 183 PHE A O 1
ATOM 1517 N N . THR A 1 184 ? 4.195 -23.188 -14.484 1 97.94 184 THR A N 1
ATOM 1518 C CA . THR A 1 184 ? 3.559 -22.734 -13.25 1 97.94 184 THR A CA 1
ATOM 1519 C C . THR A 1 184 ? 3.932 -23.641 -12.086 1 97.94 184 THR A C 1
ATOM 1521 O O . THR A 1 184 ? 4.105 -24.844 -12.266 1 97.94 184 THR A O 1
ATOM 1524 N N . CYS A 1 185 ? 4.129 -23.125 -11.016 1 98.62 185 CYS A N 1
ATOM 1525 C CA . CYS A 1 185 ? 4.27 -23.812 -9.75 1 98.62 185 CYS A CA 1
ATOM 1526 C C . CYS A 1 185 ? 3.199 -23.375 -8.758 1 98.62 185 CYS A C 1
ATOM 1528 O O . CYS A 1 185 ? 2.973 -22.172 -8.578 1 98.62 185 CYS A O 1
ATOM 1530 N N . ASP A 1 186 ? 2.523 -24.328 -8.203 1 98.56 186 ASP A N 1
ATOM 1531 C CA . ASP A 1 186 ? 1.401 -24.078 -7.305 1 98.56 186 ASP A CA 1
ATOM 1532 C C . ASP A 1 186 ? 1.502 -24.922 -6.043 1 98.56 186 ASP A C 1
ATOM 1534 O O . ASP A 1 186 ? 2.131 -25.984 -6.051 1 98.56 186 ASP A O 1
ATOM 1538 N N . GLY A 1 187 ? 0.933 -24.469 -5.016 1 97.81 187 GLY A N 1
ATOM 1539 C CA . GLY A 1 187 ? 0.94 -25.219 -3.777 1 97.81 187 GLY A CA 1
ATOM 1540 C C . GLY A 1 187 ? 0.656 -24.375 -2.553 1 97.81 187 GLY A C 1
ATOM 1541 O O . GLY A 1 187 ? -0.063 -23.375 -2.639 1 97.81 187 GLY A O 1
ATOM 1542 N N . VAL A 1 188 ? 1.098 -24.938 -1.399 1 97.75 188 VAL A N 1
ATOM 1543 C CA . VAL A 1 188 ? 0.889 -24.312 -0.104 1 97.75 188 VAL A CA 1
ATOM 1544 C C . VAL A 1 188 ? 2.215 -24.203 0.645 1 97.75 188 VAL A C 1
ATOM 1546 O O . VAL A 1 188 ? 3.006 -25.156 0.645 1 97.75 188 VAL A O 1
ATOM 1549 N N . PHE A 1 189 ? 2.453 -23.047 1.109 1 96.81 189 PHE A N 1
ATOM 1550 C CA . PHE A 1 189 ? 3.658 -22.75 1.876 1 96.81 189 PHE A CA 1
ATOM 1551 C C . PHE A 1 189 ? 3.307 -22.266 3.273 1 96.81 189 PHE A C 1
ATOM 1553 O O . PHE A 1 189 ? 2.365 -21.484 3.445 1 96.81 189 PHE A O 1
ATOM 1560 N N . TYR A 1 190 ? 3.977 -22.75 4.316 1 95.06 190 TYR A N 1
ATOM 1561 C CA . TYR A 1 190 ? 3.732 -22.359 5.699 1 95.06 190 TYR A CA 1
ATOM 1562 C C . TYR A 1 190 ? 5.043 -22.094 6.43 1 95.06 190 TYR A C 1
ATOM 1564 O O . TYR A 1 190 ? 5.895 -22.984 6.543 1 95.06 190 TYR A O 1
ATOM 1572 N N . GLN A 1 191 ? 5.133 -20.859 6.875 1 89.62 191 GLN A N 1
ATOM 1573 C CA . GLN A 1 191 ? 6.332 -20.406 7.57 1 89.62 191 GLN A CA 1
ATOM 1574 C C . GLN A 1 191 ? 7.578 -20.625 6.719 1 89.62 191 GLN A C 1
ATOM 1576 O O . GLN A 1 191 ? 7.789 -19.922 5.723 1 89.62 191 GLN A O 1
ATOM 1581 N N . ASP A 1 192 ? 8.328 -21.688 6.895 1 90.94 192 ASP A N 1
ATOM 1582 C CA . ASP A 1 192 ? 9.562 -21.922 6.145 1 90.94 192 ASP A CA 1
ATOM 1583 C C . ASP A 1 192 ? 9.516 -23.25 5.395 1 90.94 192 ASP A C 1
ATOM 1585 O O . ASP A 1 192 ? 10.539 -23.734 4.934 1 90.94 192 ASP A O 1
ATOM 1589 N N . GLU A 1 193 ? 8.273 -23.672 5.191 1 93.94 193 GLU A N 1
ATOM 1590 C CA . GLU A 1 193 ? 8.18 -25.031 4.648 1 93.94 193 GLU A CA 1
ATOM 1591 C C . GLU A 1 193 ? 7.223 -25.094 3.467 1 93.94 193 GLU A C 1
ATOM 1593 O O . GLU A 1 193 ? 6.102 -24.578 3.545 1 93.94 193 GLU A O 1
ATOM 1598 N N . LEU A 1 194 ? 7.738 -25.688 2.4 1 96.31 194 LEU A N 1
ATOM 1599 C CA . LEU A 1 194 ? 6.863 -26.016 1.283 1 96.31 194 LEU A CA 1
ATOM 1600 C C . LEU A 1 194 ? 6.02 -27.25 1.604 1 96.31 194 LEU A C 1
ATOM 1602 O O . LEU A 1 194 ? 6.535 -28.359 1.625 1 96.31 194 LEU A O 1
ATOM 1606 N N . ILE A 1 195 ? 4.766 -27.109 1.84 1 96.81 195 ILE A N 1
ATOM 1607 C CA . ILE A 1 195 ? 3.869 -28.172 2.307 1 96.81 195 ILE A CA 1
ATOM 1608 C C . ILE A 1 195 ? 3.418 -29.016 1.123 1 96.81 195 ILE A C 1
ATOM 1610 O O . ILE A 1 195 ? 3.324 -30.25 1.233 1 96.81 195 ILE A O 1
ATOM 1614 N N . GLN A 1 196 ? 3.125 -28.391 0.03 1 96.94 196 GLN A N 1
ATOM 1615 C CA . GLN A 1 196 ? 2.756 -29.047 -1.216 1 96.94 196 GLN A CA 1
ATOM 1616 C C . GLN A 1 196 ? 3.273 -28.281 -2.426 1 96.94 196 GLN A C 1
ATOM 1618 O O . GLN A 1 196 ? 3.357 -27.047 -2.395 1 96.94 196 GLN A O 1
ATOM 1623 N N . PHE A 1 197 ? 3.592 -29.062 -3.434 1 98.06 197 PHE A N 1
ATOM 1624 C CA . PHE A 1 197 ? 4.168 -28.484 -4.645 1 98.06 197 PHE A CA 1
ATOM 1625 C C . PHE A 1 197 ? 3.701 -29.25 -5.879 1 98.06 197 PHE A C 1
ATOM 1627 O O . PHE A 1 197 ? 3.789 -30.484 -5.926 1 98.06 197 PHE A O 1
ATOM 1634 N N . PHE A 1 198 ? 3.229 -28.516 -6.852 1 98.56 198 PHE A N 1
ATOM 1635 C CA . PHE A 1 198 ? 2.832 -29.031 -8.156 1 98.56 198 PHE A CA 1
ATOM 1636 C C . PHE A 1 198 ? 3.283 -28.109 -9.273 1 98.56 198 PHE A C 1
ATOM 1638 O O . PHE A 1 198 ? 3.348 -26.891 -9.086 1 98.56 198 PHE A O 1
ATOM 1645 N N . SER A 1 199 ? 3.57 -28.625 -10.414 1 98.69 199 SER A N 1
ATOM 1646 C CA . SER A 1 199 ? 3.984 -27.812 -11.547 1 98.69 199 SER A CA 1
ATOM 1647 C C . SER A 1 199 ? 3.207 -28.172 -12.812 1 98.69 199 SER A C 1
ATOM 1649 O O . SER A 1 199 ? 2.969 -29.344 -13.078 1 98.69 199 SER A O 1
ATOM 1651 N N . ASN A 1 200 ? 2.758 -27.188 -13.492 1 98.12 200 ASN A N 1
ATOM 1652 C CA . ASN A 1 200 ? 2.203 -27.281 -14.836 1 98.12 200 ASN A CA 1
ATOM 1653 C C . ASN A 1 200 ? 3.018 -26.469 -15.836 1 98.12 200 ASN A C 1
ATOM 1655 O O . ASN A 1 200 ? 4.02 -25.844 -15.469 1 98.12 200 ASN A O 1
ATOM 1659 N N . GLN A 1 201 ? 2.662 -26.578 -17.109 1 96.62 201 GLN A N 1
ATOM 1660 C CA . GLN A 1 201 ? 3.359 -25.781 -18.109 1 96.62 201 GLN A CA 1
ATOM 1661 C C . GLN A 1 201 ? 2.396 -25.266 -19.172 1 96.62 201 GLN A C 1
ATOM 1663 O O . GLN A 1 201 ? 1.361 -25.891 -19.422 1 96.62 201 GLN A O 1
ATOM 1668 N N . TYR A 1 202 ? 2.736 -24.141 -19.656 1 92.69 202 TYR A N 1
ATOM 1669 C CA . TYR A 1 202 ? 2.006 -23.562 -20.797 1 92.69 202 TYR A CA 1
ATOM 1670 C C . TYR A 1 202 ? 2.42 -24.234 -22.094 1 92.69 202 TYR A C 1
ATOM 1672 O O . TYR A 1 202 ? 3.596 -24.547 -22.297 1 92.69 202 TYR A O 1
ATOM 1680 N N . SER A 1 203 ? 1.49 -24.438 -22.953 1 84.19 203 SER A N 1
ATOM 1681 C CA . SER A 1 203 ? 1.812 -24.969 -24.281 1 84.19 203 SER A CA 1
ATOM 1682 C C . SER A 1 203 ? 2.285 -23.875 -25.219 1 84.19 203 SER A C 1
ATOM 1684 O O . SER A 1 203 ? 3 -24.141 -26.188 1 84.19 203 SER A O 1
ATOM 1686 N N . ASN A 1 204 ? 1.782 -22.734 -25 1 76.69 204 ASN A N 1
ATOM 1687 C CA . ASN A 1 204 ? 2.182 -21.594 -25.828 1 76.69 204 ASN A CA 1
ATOM 1688 C C . ASN A 1 204 ? 2.639 -20.422 -24.969 1 76.69 204 ASN A C 1
ATOM 1690 O O . ASN A 1 204 ? 2.359 -20.375 -23.766 1 76.69 204 ASN A O 1
ATOM 1694 N N . LYS A 1 205 ? 3.375 -19.609 -25.719 1 69.12 205 LYS A N 1
ATOM 1695 C CA . LYS A 1 205 ? 3.875 -18.438 -24.984 1 69.12 205 LYS A CA 1
ATOM 1696 C C . LYS A 1 205 ? 2.729 -17.531 -24.547 1 69.12 205 LYS A C 1
ATOM 1698 O O . LYS A 1 205 ? 1.864 -17.188 -25.359 1 69.12 205 LYS A O 1
ATOM 1703 N N . VAL A 1 206 ? 2.691 -17.188 -23.375 1 61.97 206 VAL A N 1
ATOM 1704 C CA . VAL A 1 206 ? 1.649 -16.359 -22.766 1 61.97 206 VAL A CA 1
ATOM 1705 C C . VAL A 1 206 ? 1.633 -14.992 -23.438 1 61.97 206 VAL A C 1
ATOM 1707 O O . VAL A 1 206 ? 0.571 -14.383 -23.594 1 61.97 206 VAL A O 1
ATOM 1710 N N . SER A 1 207 ? 2.777 -14.609 -23.859 1 59.28 207 SER A N 1
ATOM 1711 C CA . SER A 1 207 ? 2.902 -13.305 -24.5 1 59.28 207 SER A CA 1
ATOM 1712 C C . SER A 1 207 ? 2.152 -13.266 -25.828 1 59.28 207 SER A C 1
ATOM 1714 O O . SER A 1 207 ? 1.878 -12.195 -26.375 1 59.28 207 SER A O 1
ATOM 1716 N N . ASN A 1 208 ? 1.845 -14.484 -26.297 1 58.81 208 ASN A N 1
ATOM 1717 C CA . ASN A 1 208 ? 1.195 -14.547 -27.609 1 58.81 208 ASN A CA 1
ATOM 1718 C C . ASN A 1 208 ? -0.32 -14.664 -27.469 1 58.81 208 ASN A C 1
ATOM 1720 O O . ASN A 1 208 ? -1.011 -14.969 -28.453 1 58.81 208 ASN A O 1
ATOM 1724 N N . CYS A 1 209 ? -0.725 -14.453 -26.328 1 53.53 209 CYS A N 1
ATOM 1725 C CA . CYS A 1 209 ? -2.145 -14.672 -26.078 1 53.53 209 CYS A CA 1
ATOM 1726 C C . CYS A 1 209 ? -3 -13.711 -26.891 1 53.53 209 CYS A C 1
ATOM 1728 O O . CYS A 1 209 ? -4.141 -14.023 -27.234 1 53.53 209 CYS A O 1
ATOM 1730 N N . ASP A 1 210 ? -2.424 -12.602 -27.094 1 53.22 210 ASP A N 1
ATOM 1731 C CA . ASP A 1 210 ? -3.191 -11.641 -27.875 1 53.22 210 ASP A CA 1
ATOM 1732 C C . ASP A 1 210 ? -3.342 -12.094 -29.312 1 53.22 210 ASP A C 1
ATOM 1734 O O . ASP A 1 210 ? -4.27 -11.68 -30.016 1 53.22 210 ASP A O 1
ATOM 1738 N N . ILE A 1 211 ? -2.469 -12.969 -29.641 1 56.72 211 ILE A N 1
ATOM 1739 C CA . ILE A 1 211 ? -2.477 -13.406 -31.031 1 56.72 211 ILE A CA 1
ATOM 1740 C C . ILE A 1 211 ? -3.133 -14.781 -31.141 1 56.72 211 ILE A C 1
ATOM 1742 O O . ILE A 1 211 ? -3.883 -15.047 -32.094 1 56.72 211 ILE A O 1
ATOM 1746 N N . GLU A 1 212 ? -2.943 -15.391 -30.047 1 67.81 212 GLU A N 1
ATOM 1747 C CA . GLU A 1 212 ? -3.457 -16.75 -30.094 1 67.81 212 GLU A CA 1
ATOM 1748 C C . GLU A 1 212 ? -4.914 -16.812 -29.641 1 67.81 212 GLU A C 1
ATOM 1750 O O . GLU A 1 212 ? -5.352 -15.984 -28.828 1 67.81 212 GLU A O 1
ATOM 1755 N N . ARG A 1 213 ? -5.645 -17.672 -30.172 1 73.69 213 ARG A N 1
ATOM 1756 C CA . ARG A 1 213 ? -7.074 -17.797 -29.906 1 73.69 213 ARG A CA 1
ATOM 1757 C C . ARG A 1 213 ? -7.328 -18.672 -28.672 1 73.69 213 ARG A C 1
ATOM 1759 O O . ARG A 1 213 ? -8.445 -18.719 -28.172 1 73.69 213 ARG A O 1
ATOM 1766 N N . TYR A 1 214 ? -6.273 -19.297 -28.266 1 78.69 214 TYR A N 1
ATOM 1767 C CA . TYR A 1 214 ? -6.449 -20.172 -27.109 1 78.69 214 TYR A CA 1
ATOM 1768 C C . TYR A 1 214 ? -5.129 -20.359 -26.375 1 78.69 214 TYR A C 1
ATOM 1770 O O . TYR A 1 214 ? -4.059 -20.078 -26.922 1 78.69 214 TYR A O 1
ATOM 1778 N N . THR A 1 215 ? -5.188 -20.656 -25.188 1 84.88 215 THR A N 1
ATOM 1779 C CA . THR A 1 215 ? -4.059 -21.031 -24.328 1 84.88 215 THR A CA 1
ATOM 1780 C C . THR A 1 215 ? -4.309 -22.359 -23.641 1 84.88 215 THR A C 1
ATOM 1782 O O . THR A 1 215 ? -5.426 -22.641 -23.203 1 84.88 215 THR A O 1
ATOM 1785 N N . ILE A 1 216 ? -3.275 -23.172 -23.609 1 89.12 216 ILE A N 1
ATOM 1786 C CA . ILE A 1 216 ? -3.395 -24.453 -22.938 1 89.12 216 ILE A CA 1
ATOM 1787 C C . ILE A 1 216 ? -2.375 -24.547 -21.797 1 89.12 216 ILE A C 1
ATOM 1789 O O . ILE A 1 216 ? -1.202 -24.219 -21.984 1 89.12 216 ILE A O 1
ATOM 1793 N N . ILE A 1 217 ? -2.836 -24.906 -20.688 1 94.19 217 ILE A N 1
ATOM 1794 C CA . ILE A 1 217 ? -1.996 -25.281 -19.547 1 94.19 217 ILE A CA 1
ATOM 1795 C C . ILE A 1 217 ? -2.164 -26.766 -19.25 1 94.19 217 ILE A C 1
ATOM 1797 O O . ILE A 1 217 ? -3.287 -27.266 -19.172 1 94.19 217 ILE A O 1
ATOM 1801 N N . HIS A 1 218 ? -1.087 -27.5 -19.156 1 95.38 218 HIS A N 1
ATOM 1802 C CA . HIS A 1 218 ? -1.164 -28.922 -18.875 1 95.38 218 HIS A CA 1
ATOM 1803 C C . HIS A 1 218 ? -0.094 -29.344 -17.875 1 95.38 218 HIS A C 1
ATOM 1805 O O . HIS A 1 218 ? 0.817 -28.562 -17.578 1 95.38 218 HIS A O 1
ATOM 1811 N N . THR A 1 219 ? -0.209 -30.547 -17.375 1 97.75 219 THR A N 1
ATOM 1812 C CA . THR A 1 219 ? 0.771 -31.094 -16.438 1 97.75 219 THR A CA 1
ATOM 1813 C C . THR A 1 219 ? 2.184 -30.969 -17 1 97.75 219 THR A C 1
ATOM 1815 O O . THR A 1 219 ? 2.41 -31.219 -18.188 1 97.75 219 THR A O 1
ATOM 1818 N N . ASN A 1 220 ? 3.111 -30.5 -16.188 1 98.38 220 ASN A N 1
ATOM 1819 C CA . ASN A 1 220 ? 4.508 -30.359 -16.594 1 98.38 220 ASN A CA 1
ATOM 1820 C C . ASN A 1 220 ? 5.09 -31.688 -17.062 1 98.38 220 ASN A C 1
ATOM 1822 O O . ASN A 1 220 ? 5.176 -32.656 -16.297 1 98.38 220 ASN A O 1
ATOM 1826 N N . GLU A 1 221 ? 5.508 -31.75 -18.312 1 97.56 221 GLU A N 1
ATOM 1827 C CA . GLU A 1 221 ? 5.965 -33 -18.922 1 97.56 221 GLU A CA 1
ATOM 1828 C C . GLU A 1 221 ? 7.227 -33.531 -18.25 1 97.56 221 GLU A C 1
ATOM 1830 O O . GLU A 1 221 ? 7.551 -34.688 -18.359 1 97.56 221 GLU A O 1
ATOM 1835 N N . ASN A 1 222 ? 7.91 -32.688 -17.562 1 97.88 222 ASN A N 1
ATOM 1836 C CA . ASN A 1 222 ? 9.203 -33.031 -16.984 1 97.88 222 ASN A CA 1
ATOM 1837 C C . ASN A 1 222 ? 9.047 -33.938 -15.766 1 97.88 222 ASN A C 1
ATOM 1839 O O . ASN A 1 222 ? 10.023 -34.5 -15.273 1 97.88 222 ASN A O 1
ATOM 1843 N N . TYR A 1 223 ? 7.812 -34.094 -15.312 1 98 223 TYR A N 1
ATOM 1844 C CA . TYR A 1 223 ? 7.59 -35.156 -14.336 1 98 223 TYR A CA 1
ATOM 1845 C C . TYR A 1 223 ? 7.996 -36.5 -14.898 1 98 223 TYR A C 1
ATOM 1847 O O . TYR A 1 223 ? 8.422 -37.406 -14.156 1 98 223 TYR A O 1
ATOM 1855 N N . TRP A 1 224 ? 7.875 -36.688 -16.203 1 96.94 224 TRP A N 1
ATOM 1856 C CA . TRP A 1 224 ? 8.195 -37.938 -16.875 1 96.94 224 TRP A CA 1
ATOM 1857 C C . TRP A 1 224 ? 9.531 -37.844 -17.609 1 96.94 224 TRP A C 1
ATOM 1859 O O . TRP A 1 224 ? 10.336 -38.781 -17.562 1 96.94 224 TRP A O 1
ATOM 1869 N N . LYS A 1 225 ? 9.82 -36.688 -18.156 1 96.62 225 LYS A N 1
ATOM 1870 C CA . LYS A 1 225 ? 10.93 -36.594 -19.094 1 96.62 225 LYS A CA 1
ATOM 1871 C C . LYS A 1 225 ? 12.203 -36.125 -18.406 1 96.62 225 LYS A C 1
ATOM 1873 O O . LYS A 1 225 ? 13.305 -36.5 -18.797 1 96.62 225 LYS A O 1
ATOM 1878 N N . ASN A 1 226 ? 12.094 -35.281 -17.453 1 97.44 226 ASN A N 1
ATOM 1879 C CA . ASN A 1 226 ? 13.242 -34.688 -16.75 1 97.44 226 ASN A CA 1
ATOM 1880 C C . ASN A 1 226 ? 12.914 -34.375 -15.297 1 97.44 226 ASN A C 1
ATOM 1882 O O . ASN A 1 226 ? 12.867 -33.219 -14.914 1 97.44 226 ASN A O 1
ATOM 1886 N N . PRO A 1 227 ? 12.852 -35.375 -14.398 1 97.25 227 PRO A N 1
ATOM 1887 C CA . PRO A 1 227 ? 12.484 -35.156 -13 1 97.25 227 PRO A CA 1
ATOM 1888 C C . PRO A 1 227 ? 13.445 -34.25 -12.258 1 97.25 227 PRO A C 1
ATOM 1890 O O . PRO A 1 227 ? 13.055 -33.562 -11.297 1 97.25 227 PRO A O 1
ATOM 1893 N N . SER A 1 228 ? 14.641 -34.188 -12.719 1 97.38 228 SER A N 1
ATOM 1894 C CA . SER A 1 228 ? 15.609 -33.312 -12.086 1 97.38 228 SER A CA 1
ATOM 1895 C C . SER A 1 228 ? 15.203 -31.844 -12.234 1 97.38 228 SER A C 1
ATOM 1897 O O . SER A 1 228 ? 15.461 -31.031 -11.352 1 97.38 228 SER A O 1
ATOM 1899 N N . LEU A 1 229 ? 14.594 -31.469 -13.359 1 98.25 229 LEU A N 1
ATOM 1900 C CA . LEU A 1 229 ? 14.109 -30.109 -13.562 1 98.25 229 LEU A CA 1
ATOM 1901 C C . LEU A 1 229 ? 12.969 -29.797 -12.602 1 98.25 229 LEU A C 1
ATOM 1903 O O . LEU A 1 229 ? 12.867 -28.672 -12.102 1 98.25 229 LEU A O 1
ATOM 1907 N N . ILE A 1 230 ? 12.125 -30.797 -12.312 1 98.44 230 ILE A N 1
ATOM 1908 C CA . ILE A 1 230 ? 11.047 -30.625 -11.352 1 98.44 230 ILE A CA 1
ATOM 1909 C C . ILE A 1 230 ? 11.625 -30.375 -9.961 1 98.44 230 ILE A C 1
ATOM 1911 O O . ILE A 1 230 ? 11.141 -29.516 -9.227 1 98.44 230 ILE A O 1
ATOM 1915 N N . SER A 1 231 ? 12.656 -31.125 -9.617 1 97.81 231 SER A N 1
ATOM 1916 C CA . SER A 1 231 ? 13.328 -30.922 -8.336 1 97.81 231 SER A CA 1
ATOM 1917 C C . SER A 1 231 ? 13.906 -29.516 -8.234 1 97.81 231 SER A C 1
ATOM 1919 O O . SER A 1 231 ? 13.797 -28.875 -7.195 1 97.81 231 SER A O 1
ATOM 1921 N N . ARG A 1 232 ? 14.508 -29.109 -9.328 1 97.94 232 ARG A N 1
ATOM 1922 C CA . ARG A 1 232 ? 15.062 -27.75 -9.367 1 97.94 232 ARG A CA 1
ATOM 1923 C C . ARG A 1 232 ? 13.969 -26.703 -9.195 1 97.94 232 ARG A C 1
ATOM 1925 O O . ARG A 1 232 ? 14.141 -25.75 -8.453 1 97.94 232 ARG A O 1
ATOM 1932 N N . LEU A 1 233 ? 12.844 -26.859 -9.867 1 98.31 233 LEU A N 1
ATOM 1933 C CA . LEU A 1 233 ? 11.695 -25.969 -9.734 1 98.31 233 LEU A CA 1
ATOM 1934 C C . LEU A 1 233 ? 11.203 -25.922 -8.297 1 98.31 233 LEU A C 1
ATOM 1936 O O . LEU A 1 233 ? 10.906 -24.844 -7.77 1 98.31 233 LEU A O 1
ATOM 1940 N N . LYS A 1 234 ? 11.117 -27.078 -7.734 1 98.06 234 LYS A N 1
ATOM 1941 C CA . LYS A 1 234 ? 10.68 -27.156 -6.344 1 98.06 234 LYS A CA 1
ATOM 1942 C C . LYS A 1 234 ? 11.602 -26.375 -5.422 1 98.06 234 LYS A C 1
ATOM 1944 O O . LYS A 1 234 ? 11.141 -25.578 -4.598 1 98.06 234 LYS A O 1
ATOM 1949 N N . GLU A 1 235 ? 12.883 -26.594 -5.543 1 97.25 235 GLU A N 1
ATOM 1950 C CA . GLU A 1 235 ? 13.867 -25.953 -4.68 1 97.25 235 GLU A CA 1
ATOM 1951 C C . GLU A 1 235 ? 13.859 -24.438 -4.863 1 97.25 235 GLU A C 1
ATOM 1953 O O . GLU A 1 235 ? 13.859 -23.688 -3.883 1 97.25 235 GLU A O 1
ATOM 1958 N N . ASP A 1 236 ? 13.844 -24.031 -6.129 1 98.06 236 ASP A N 1
ATOM 1959 C CA . ASP A 1 236 ? 13.836 -22.594 -6.41 1 98.06 236 ASP A CA 1
ATOM 1960 C C . ASP A 1 236 ? 12.539 -21.953 -5.922 1 98.06 236 ASP A C 1
ATOM 1962 O O . ASP A 1 236 ? 12.562 -20.828 -5.402 1 98.06 236 ASP A O 1
ATOM 1966 N N . THR A 1 237 ? 11.422 -22.641 -6.102 1 98.12 237 THR A N 1
ATOM 1967 C CA . THR A 1 237 ? 10.133 -22.156 -5.617 1 98.12 237 THR A CA 1
ATOM 1968 C C . THR A 1 237 ? 10.156 -22 -4.102 1 98.12 237 THR A C 1
ATOM 1970 O O . THR A 1 237 ? 9.727 -20.969 -3.578 1 98.12 237 THR A O 1
ATOM 1973 N N . ALA A 1 238 ? 10.672 -22.969 -3.412 1 97.25 238 ALA A N 1
ATOM 1974 C CA . ALA A 1 238 ? 10.766 -22.922 -1.956 1 97.25 238 ALA A CA 1
ATOM 1975 C C . ALA A 1 238 ? 11.633 -21.734 -1.509 1 97.25 238 ALA A C 1
ATOM 1977 O O . ALA A 1 238 ? 11.297 -21.047 -0.543 1 97.25 238 ALA A O 1
ATOM 1978 N N . GLU A 1 239 ? 12.68 -21.516 -2.188 1 98.06 239 GLU A N 1
ATOM 1979 C CA . GLU A 1 239 ? 13.594 -20.438 -1.824 1 98.06 239 GLU A CA 1
ATOM 1980 C C . GLU A 1 239 ? 12.93 -19.078 -1.994 1 98.06 239 GLU A C 1
ATOM 1982 O O . GLU A 1 239 ? 13.055 -18.203 -1.13 1 98.06 239 GLU A O 1
ATOM 1987 N N . VAL A 1 240 ? 12.203 -18.891 -3.117 1 98.5 240 VAL A N 1
ATOM 1988 C CA . VAL A 1 240 ? 11.477 -17.641 -3.357 1 98.5 240 VAL A CA 1
ATOM 1989 C C . VAL A 1 240 ? 10.5 -17.391 -2.211 1 98.5 240 VAL A C 1
ATOM 1991 O O . VAL A 1 240 ? 10.469 -16.281 -1.652 1 98.5 240 VAL A O 1
ATOM 1994 N N . LEU A 1 241 ? 9.742 -18.406 -1.848 1 98.19 241 LEU A N 1
ATOM 1995 C CA . LEU A 1 241 ? 8.711 -18.266 -0.827 1 98.19 241 LEU A CA 1
ATOM 1996 C C . LEU A 1 241 ? 9.328 -18 0.541 1 98.19 241 LEU A C 1
ATOM 1998 O O . LEU A 1 241 ? 8.812 -17.188 1.314 1 98.19 241 LEU A O 1
ATOM 2002 N N . LYS A 1 242 ? 10.438 -18.656 0.835 1 97.44 242 LYS A N 1
ATOM 2003 C CA . LYS A 1 242 ? 11.148 -18.422 2.092 1 97.44 242 LYS A CA 1
ATOM 2004 C C . LYS A 1 242 ? 11.578 -16.953 2.221 1 97.44 242 LYS A C 1
ATOM 2006 O O . LYS A 1 242 ? 11.391 -16.344 3.273 1 97.44 242 LYS A O 1
ATOM 2011 N N . ILE A 1 243 ? 12.109 -16.453 1.171 1 97.69 243 ILE A N 1
ATOM 2012 C CA . ILE A 1 243 ? 12.609 -15.078 1.181 1 97.69 243 ILE A CA 1
ATOM 2013 C C . ILE A 1 243 ? 11.445 -14.109 1.319 1 97.69 243 ILE A C 1
ATOM 2015 O O . ILE A 1 243 ? 11.469 -13.211 2.166 1 97.69 243 ILE A O 1
ATOM 2019 N N . LEU A 1 244 ? 10.375 -14.281 0.566 1 97.56 244 LEU A N 1
ATOM 2020 C CA . LEU A 1 244 ? 9.281 -13.32 0.516 1 97.56 244 LEU A CA 1
ATOM 2021 C C . LEU A 1 244 ? 8.438 -13.391 1.783 1 97.56 244 LEU A C 1
ATOM 2023 O O . LEU A 1 244 ? 7.941 -12.367 2.26 1 97.56 244 LEU A O 1
ATOM 2027 N N . THR A 1 245 ? 8.266 -14.57 2.371 1 95.81 245 THR A N 1
ATOM 2028 C CA . THR A 1 245 ? 7.441 -14.695 3.566 1 95.81 245 THR A CA 1
ATOM 2029 C C . THR A 1 245 ? 8.242 -14.344 4.816 1 95.81 245 THR A C 1
ATOM 2031 O O . THR A 1 245 ? 7.664 -13.953 5.836 1 95.81 245 THR A O 1
ATOM 2034 N N . ASN A 1 246 ? 9.539 -14.539 4.688 1 93.5 246 ASN A N 1
ATOM 2035 C CA . ASN A 1 246 ? 10.438 -14.297 5.816 1 93.5 246 ASN A CA 1
ATOM 2036 C C . ASN A 1 246 ? 9.984 -15.062 7.059 1 93.5 246 ASN A C 1
ATOM 2038 O O . ASN A 1 246 ? 9.93 -14.5 8.156 1 93.5 246 ASN A O 1
ATOM 2042 N N . GLY A 1 247 ? 9.484 -16.234 6.781 1 89.69 247 GLY A N 1
ATOM 2043 C CA . GLY A 1 247 ? 9.172 -17.188 7.844 1 89.69 247 GLY A CA 1
ATOM 2044 C C . GLY A 1 247 ? 7.812 -16.938 8.469 1 89.69 247 GLY A C 1
ATOM 2045 O O . GLY A 1 247 ? 7.566 -17.344 9.609 1 89.69 247 GLY A O 1
ATOM 2046 N N . LYS A 1 248 ? 6.969 -16.328 7.703 1 90 248 LYS A N 1
ATOM 2047 C CA . LYS A 1 248 ? 5.719 -15.945 8.344 1 90 248 LYS A CA 1
ATOM 2048 C C . LYS A 1 248 ? 4.512 -16.438 7.555 1 90 248 LYS A C 1
ATOM 2050 O O . LYS A 1 248 ? 4.504 -16.375 6.32 1 90 248 LYS A O 1
ATOM 2055 N N . GLY A 1 249 ? 3.582 -17.016 8.273 1 90.25 249 GLY A N 1
ATOM 2056 C CA . GLY A 1 249 ? 2.213 -17.156 7.801 1 90.25 249 GLY A CA 1
ATOM 2057 C C . GLY A 1 249 ? 2.018 -18.359 6.887 1 90.25 249 GLY A C 1
ATOM 2058 O O . GLY A 1 249 ? 2.861 -19.25 6.836 1 90.25 249 GLY A O 1
ATOM 2059 N N . THR A 1 250 ? 0.775 -18.516 6.328 1 93.31 250 THR A N 1
ATOM 2060 C CA . THR A 1 250 ? 0.344 -19.516 5.352 1 93.31 250 THR A CA 1
ATOM 2061 C C . THR A 1 250 ? 0.045 -18.859 4.008 1 93.31 250 THR A C 1
ATOM 2063 O O . THR A 1 250 ? -0.68 -17.859 3.943 1 93.31 250 THR A O 1
ATOM 2066 N N . ILE A 1 251 ? 0.573 -19.5 2.965 1 95.56 251 ILE A N 1
ATOM 2067 C CA . ILE A 1 251 ? 0.367 -18.922 1.639 1 95.56 251 ILE A CA 1
ATOM 2068 C C . ILE A 1 251 ? -0.045 -20.016 0.661 1 95.56 251 ILE A C 1
ATOM 2070 O O . ILE A 1 251 ? 0.639 -21.047 0.537 1 95.56 251 ILE A O 1
ATOM 2074 N N . ALA A 1 252 ? -1.182 -19.891 0.075 1 97.38 252 ALA A N 1
ATOM 2075 C CA . ALA A 1 252 ? -1.368 -20.5 -1.234 1 97.38 252 ALA A CA 1
ATOM 2076 C C . ALA A 1 252 ? -0.708 -19.672 -2.332 1 97.38 252 ALA A C 1
ATOM 2078 O O . ALA A 1 252 ? -0.815 -18.453 -2.342 1 97.38 252 ALA A O 1
ATOM 2079 N N . PHE A 1 253 ? 0.005 -20.375 -3.213 1 98 253 PHE A N 1
ATOM 2080 C CA . PHE A 1 253 ? 0.774 -19.578 -4.152 1 98 253 PHE A CA 1
ATOM 2081 C C . PHE A 1 253 ? 0.592 -20.078 -5.578 1 98 253 PHE A C 1
ATOM 2083 O O . PHE A 1 253 ? 0.314 -21.266 -5.793 1 98 253 PHE A O 1
ATOM 2090 N N . HIS A 1 254 ? 0.661 -19.203 -6.508 1 98.19 254 HIS A N 1
ATOM 2091 C CA . HIS A 1 254 ? 0.815 -19.438 -7.941 1 98.19 254 HIS A CA 1
ATOM 2092 C C . HIS A 1 254 ? 2.041 -18.703 -8.484 1 98.19 254 HIS A C 1
ATOM 2094 O O . HIS A 1 254 ? 2.1 -17.469 -8.461 1 98.19 254 HIS A O 1
ATOM 2100 N N . MET A 1 255 ? 2.984 -19.484 -8.906 1 98.25 255 MET A N 1
ATOM 2101 C CA . MET A 1 255 ? 4.266 -18.938 -9.344 1 98.25 255 MET A CA 1
ATOM 2102 C C . MET A 1 255 ? 4.547 -19.312 -10.797 1 98.25 255 MET A C 1
ATOM 2104 O O . MET A 1 255 ? 4.184 -20.406 -11.242 1 98.25 255 MET A O 1
ATOM 2108 N N . GLU A 1 256 ? 5.184 -18.406 -11.5 1 97.44 256 GLU A N 1
ATOM 2109 C CA . GLU A 1 256 ? 5.547 -18.672 -12.891 1 97.44 256 GLU A CA 1
ATOM 2110 C C . GLU A 1 256 ? 7.055 -18.562 -13.102 1 97.44 256 GLU A C 1
ATOM 2112 O O . GLU A 1 256 ? 7.699 -17.672 -12.516 1 97.44 256 GLU A O 1
ATOM 2117 N N . TRP A 1 257 ? 7.578 -19.453 -13.922 1 98 257 TRP A N 1
ATOM 2118 C CA . TRP A 1 257 ? 8.992 -19.516 -14.281 1 98 257 TRP A CA 1
ATOM 2119 C C . TRP A 1 257 ? 9.164 -19.547 -15.797 1 98 257 TRP A C 1
ATOM 2121 O O . TRP A 1 257 ? 8.422 -20.234 -16.5 1 98 257 TRP A O 1
ATOM 2131 N N . PHE A 1 258 ? 10.172 -18.797 -16.25 1 96.94 258 PHE A N 1
ATOM 2132 C CA . PHE A 1 258 ? 10.633 -18.922 -17.625 1 96.94 258 PHE A CA 1
ATOM 2133 C C . PHE A 1 258 ? 11.703 -19.984 -17.75 1 96.94 258 PHE A C 1
ATOM 2135 O O . PHE A 1 258 ? 12.609 -20.062 -16.906 1 96.94 258 PHE A O 1
ATOM 2142 N N . TYR A 1 259 ? 11.586 -20.781 -18.797 1 97.44 259 TYR A N 1
ATOM 2143 C CA . TYR A 1 259 ? 12.586 -21.812 -19.016 1 97.44 259 TYR A CA 1
ATOM 2144 C C . TYR A 1 259 ? 13.086 -21.781 -20.469 1 97.44 259 TYR A C 1
ATOM 2146 O O . TYR A 1 259 ? 12.281 -21.734 -21.406 1 97.44 259 TYR A O 1
ATOM 2154 N N . ASN A 1 260 ? 14.375 -21.656 -20.594 1 97 260 ASN A N 1
ATOM 2155 C CA . ASN A 1 260 ? 15.039 -21.812 -21.875 1 97 260 ASN A CA 1
ATOM 2156 C C . ASN A 1 260 ? 15.617 -23.219 -22.031 1 97 260 ASN A C 1
ATOM 2158 O O . ASN A 1 260 ? 16.625 -23.547 -21.406 1 97 260 ASN A O 1
ATOM 2162 N N . SER A 1 261 ? 15.016 -24 -22.875 1 94.75 261 SER A N 1
ATOM 2163 C CA . SER A 1 261 ? 15.391 -25.406 -22.984 1 94.75 261 SER A CA 1
ATOM 2164 C C . SER A 1 261 ? 16.734 -25.578 -23.672 1 94.75 261 SER A C 1
ATOM 2166 O O . SER A 1 261 ? 17.391 -26.609 -23.547 1 94.75 261 SER A O 1
ATOM 2168 N N . VAL A 1 262 ? 17.109 -24.516 -24.422 1 96 262 VAL A N 1
ATOM 2169 C CA . VAL A 1 262 ? 18.391 -24.562 -25.125 1 96 262 VAL A CA 1
ATOM 2170 C C . VAL A 1 262 ? 19.531 -24.344 -24.141 1 96 262 VAL A C 1
ATOM 2172 O O . VAL A 1 262 ? 20.5 -25.125 -24.109 1 96 262 VAL A O 1
ATOM 2175 N N . THR A 1 263 ? 19.438 -23.438 -23.234 1 97 263 THR A N 1
ATOM 2176 C CA . THR A 1 263 ? 20.5 -23.109 -22.297 1 97 263 THR A CA 1
ATOM 2177 C C . THR A 1 263 ? 20.25 -23.766 -20.938 1 97 263 THR A C 1
ATOM 2179 O O . THR A 1 263 ? 21.094 -23.703 -20.047 1 97 263 THR A O 1
ATOM 2182 N N . ASP A 1 264 ? 19.062 -24.359 -20.75 1 97.12 264 ASP A N 1
ATOM 2183 C CA . ASP A 1 264 ? 18.625 -24.953 -19.484 1 97.12 264 ASP A CA 1
ATOM 2184 C C . ASP A 1 264 ? 18.547 -23.891 -18.391 1 97.12 264 ASP A C 1
ATOM 2186 O O . ASP A 1 264 ? 18.875 -24.172 -17.234 1 97.12 264 ASP A O 1
ATOM 2190 N N . ALA A 1 265 ? 18.25 -22.719 -18.781 1 97 265 ALA A N 1
ATOM 2191 C CA . ALA A 1 265 ? 18.172 -21.609 -17.844 1 97 265 ALA A CA 1
ATOM 2192 C C . ALA A 1 265 ? 16.75 -21.469 -17.281 1 97 265 ALA A C 1
ATOM 2194 O O . ALA A 1 265 ? 15.773 -21.469 -18.031 1 97 265 ALA A O 1
ATOM 2195 N N . LEU A 1 266 ? 16.656 -21.453 -15.969 1 97.75 266 LEU A N 1
ATOM 2196 C CA . LEU A 1 266 ? 15.422 -21.188 -15.25 1 97.75 266 LEU A CA 1
ATOM 2197 C C . LEU A 1 266 ? 15.422 -19.781 -14.672 1 97.75 266 LEU A C 1
ATOM 2199 O O . LEU A 1 266 ? 16.328 -19.406 -13.922 1 97.75 266 LEU A O 1
ATOM 2203 N N . THR A 1 267 ? 14.438 -18.922 -15.109 1 98.19 267 THR A N 1
ATOM 2204 C CA . THR A 1 267 ? 14.359 -17.531 -14.68 1 98.19 267 THR A CA 1
ATOM 2205 C C . THR A 1 267 ? 13.016 -17.25 -14.016 1 98.19 267 THR A C 1
ATOM 2207 O O . THR A 1 267 ? 11.961 -17.578 -14.57 1 98.19 267 THR A O 1
ATOM 2210 N N . PHE A 1 268 ? 13.031 -16.641 -12.836 1 98.38 268 PHE A N 1
ATOM 2211 C CA . PHE A 1 268 ? 11.828 -16.328 -12.078 1 98.38 268 PHE A CA 1
ATOM 2212 C C . PHE A 1 268 ? 11 -15.266 -12.789 1 98.38 268 PHE A C 1
ATOM 2214 O O . PHE A 1 268 ? 11.539 -14.258 -13.266 1 98.38 268 PHE A O 1
ATOM 2221 N N . CYS A 1 269 ? 9.672 -15.477 -12.859 1 96.69 269 CYS A N 1
ATOM 2222 C CA . CYS A 1 269 ? 8.766 -14.492 -13.438 1 96.69 269 CYS A CA 1
ATOM 2223 C C . CYS A 1 269 ? 8.016 -13.742 -12.344 1 96.69 269 CYS A C 1
ATOM 2225 O O . CYS A 1 269 ? 8.336 -12.586 -12.047 1 96.69 269 CYS A O 1
ATOM 2227 N N . GLU A 1 270 ? 7.117 -14.43 -11.703 1 96.88 270 GLU A N 1
ATOM 2228 C CA . GLU A 1 270 ? 6.348 -13.805 -10.633 1 96.88 270 GLU A CA 1
ATOM 2229 C C . GLU A 1 270 ? 5.641 -14.844 -9.773 1 96.88 270 GLU A C 1
ATOM 2231 O O . GLU A 1 270 ? 5.543 -16.016 -10.156 1 96.88 270 GLU A O 1
ATOM 2236 N N . VAL A 1 271 ? 5.223 -14.406 -8.633 1 97.75 271 VAL A N 1
ATOM 2237 C CA . VAL A 1 271 ? 4.422 -15.258 -7.75 1 97.75 271 VAL A CA 1
ATOM 2238 C C . VAL A 1 271 ? 3.305 -14.43 -7.117 1 97.75 271 VAL A C 1
ATOM 2240 O O . VAL A 1 271 ? 3.514 -13.273 -6.746 1 97.75 271 VAL A O 1
ATOM 2243 N N . GLY A 1 272 ? 2.15 -14.945 -7.078 1 96.88 272 GLY A N 1
ATOM 2244 C CA . GLY A 1 272 ? 1.021 -14.398 -6.344 1 96.88 272 GLY A CA 1
ATOM 2245 C C . GLY A 1 272 ? 0.659 -15.219 -5.113 1 96.88 272 GLY A C 1
ATOM 2246 O O . GLY A 1 272 ? 0.813 -16.438 -5.105 1 96.88 272 GLY A O 1
ATOM 2247 N N . ALA A 1 273 ? 0.192 -14.547 -4.078 1 96.38 273 ALA A N 1
ATOM 2248 C CA . ALA A 1 273 ? -0.293 -15.211 -2.871 1 96.38 273 ALA A CA 1
ATOM 2249 C C . ALA A 1 273 ? -1.757 -15.617 -3.02 1 96.38 273 ALA A C 1
ATOM 2251 O O . ALA A 1 273 ? -2.615 -15.141 -2.27 1 96.38 273 ALA A O 1
ATOM 2252 N N . ARG A 1 274 ? -1.968 -16.438 -3.932 1 95.88 274 ARG A N 1
ATOM 2253 C CA . ARG A 1 274 ? -3.291 -16.953 -4.27 1 95.88 274 ARG A CA 1
ATOM 2254 C C . ARG A 1 274 ? -3.191 -18.281 -5.02 1 95.88 274 ARG A C 1
ATOM 2256 O O . ARG A 1 274 ? -2.1 -18.688 -5.41 1 95.88 274 ARG A O 1
ATOM 2263 N N . LEU A 1 275 ? -4.348 -18.859 -5.113 1 96.25 275 LEU A N 1
ATOM 2264 C CA . LEU A 1 275 ? -4.434 -20.078 -5.918 1 96.25 275 LEU A CA 1
ATOM 2265 C C . LEU A 1 275 ? -4.332 -19.75 -7.402 1 96.25 275 LEU A C 1
ATOM 2267 O O . LEU A 1 275 ? -4.684 -18.656 -7.828 1 96.25 275 LEU A O 1
ATOM 2271 N N . GLY A 1 276 ? -3.807 -20.703 -8.141 1 94.69 276 GLY A N 1
ATOM 2272 C CA . GLY A 1 276 ? -3.754 -20.531 -9.578 1 94.69 276 GLY A CA 1
ATOM 2273 C C . GLY A 1 276 ? -5.121 -20.344 -10.211 1 94.69 276 GLY A C 1
ATOM 2274 O O . GLY A 1 276 ? -6.094 -20.969 -9.789 1 94.69 276 GLY A O 1
ATOM 2275 N N . GLY A 1 277 ? -5.148 -19.5 -11.18 1 89.44 277 GLY A N 1
ATOM 2276 C CA . GLY A 1 277 ? -6.375 -19.297 -11.93 1 89.44 277 GLY A CA 1
ATOM 2277 C C . GLY A 1 277 ? -6.609 -20.359 -12.984 1 89.44 277 GLY A C 1
ATOM 2278 O O . GLY A 1 277 ? -5.883 -21.359 -13.047 1 89.44 277 GLY A O 1
ATOM 2279 N N . TRP A 1 278 ? -7.707 -20.219 -13.664 1 87.19 278 TRP A N 1
ATOM 2280 C CA . TRP A 1 278 ? -8.047 -21.047 -14.805 1 87.19 278 TRP A CA 1
ATOM 2281 C C . TRP A 1 278 ? -8.18 -22.516 -14.391 1 87.19 278 TRP A C 1
ATOM 2283 O O . TRP A 1 278 ? -7.727 -23.406 -15.094 1 87.19 278 TRP A O 1
ATOM 2293 N N . HIS A 1 279 ? -8.578 -22.734 -13.164 1 89.06 279 HIS A N 1
ATOM 2294 C CA . HIS A 1 279 ? -8.883 -24.062 -12.641 1 89.06 279 HIS A CA 1
ATOM 2295 C C . HIS A 1 279 ? -7.629 -24.922 -12.531 1 89.06 279 HIS A C 1
ATOM 2297 O O . HIS A 1 279 ? -7.695 -26.141 -12.641 1 89.06 279 HIS A O 1
ATOM 2303 N N . ILE A 1 280 ? -6.555 -24.281 -12.375 1 94.44 280 ILE A N 1
ATOM 2304 C CA . ILE A 1 280 ? -5.293 -24.984 -12.164 1 94.44 280 ILE A CA 1
ATOM 2305 C C . ILE A 1 280 ? -5.418 -25.938 -10.969 1 94.44 280 ILE A C 1
ATOM 2307 O O . ILE A 1 280 ? -4.973 -27.078 -11.031 1 94.44 280 ILE A O 1
ATOM 2311 N N . PRO A 1 281 ? -6.059 -25.562 -9.875 1 95.19 281 PRO A N 1
ATOM 2312 C CA . PRO A 1 281 ? -6.219 -26.516 -8.789 1 95.19 281 PRO A CA 1
ATOM 2313 C C . PRO A 1 281 ? -6.957 -27.781 -9.227 1 95.19 281 PRO A C 1
ATOM 2315 O O . PRO A 1 281 ? -6.629 -28.891 -8.766 1 95.19 281 PRO A O 1
ATOM 2318 N N . GLU A 1 282 ? -7.848 -27.656 -10.102 1 92.06 282 GLU A N 1
ATOM 2319 C CA . GLU A 1 282 ? -8.617 -28.812 -10.57 1 92.06 282 GLU A CA 1
ATOM 2320 C C . GLU A 1 282 ? -7.773 -29.734 -11.445 1 92.06 282 GLU A C 1
ATOM 2322 O O . GLU A 1 282 ? -7.887 -30.953 -11.359 1 92.06 282 GLU A O 1
ATOM 2327 N N . ILE A 1 283 ? -7.027 -29.125 -12.289 1 92.94 283 ILE A N 1
ATOM 2328 C CA . ILE A 1 283 ? -6.223 -29.984 -13.156 1 92.94 283 ILE A CA 1
ATOM 2329 C C . ILE A 1 283 ? -5.137 -30.656 -12.328 1 92.94 283 ILE A C 1
ATOM 2331 O O . ILE A 1 283 ? -4.734 -31.781 -12.633 1 92.94 283 ILE A O 1
ATOM 2335 N N . VAL A 1 284 ? -4.648 -30.016 -11.266 1 96 284 VAL A N 1
ATOM 2336 C CA . VAL A 1 284 ? -3.725 -30.656 -10.336 1 96 284 VAL A CA 1
ATOM 2337 C C . VAL A 1 284 ? -4.41 -31.859 -9.672 1 96 284 VAL A C 1
ATOM 2339 O O . VAL A 1 284 ? -3.834 -32.938 -9.578 1 96 284 VAL A O 1
ATOM 2342 N N . GLU A 1 285 ? -5.609 -31.656 -9.281 1 94.31 285 GLU A N 1
ATOM 2343 C CA . GLU A 1 285 ? -6.355 -32.75 -8.648 1 94.31 285 GLU A CA 1
ATOM 2344 C C . GLU A 1 285 ? -6.555 -33.906 -9.617 1 94.31 285 GLU A C 1
ATOM 2346 O O . GLU A 1 285 ? -6.402 -35.062 -9.234 1 94.31 285 GLU A O 1
ATOM 2351 N N . LEU A 1 286 ? -6.887 -33.594 -10.805 1 92.81 286 LEU A N 1
ATOM 2352 C CA . LEU A 1 286 ? -7.086 -34.625 -11.828 1 92.81 286 LEU A CA 1
ATOM 2353 C C . LEU A 1 286 ? -5.805 -35.406 -12.062 1 92.81 286 LEU A C 1
ATOM 2355 O O . LEU A 1 286 ? -5.836 -36.625 -12.164 1 92.81 286 LEU A O 1
ATOM 2359 N N . ALA A 1 287 ? -4.746 -34.719 -12.125 1 96.31 287 ALA A N 1
ATOM 2360 C CA . ALA A 1 287 ? -3.477 -35.344 -12.492 1 96.31 287 ALA A CA 1
ATOM 2361 C C . ALA A 1 287 ? -2.873 -36.094 -11.312 1 96.31 287 ALA A C 1
ATOM 2363 O O . ALA A 1 287 ? -2.311 -37.156 -11.484 1 96.31 287 ALA A O 1
ATOM 2364 N N . PHE A 1 288 ? -2.98 -35.5 -10.078 1 96.81 288 PHE A N 1
ATOM 2365 C CA . PHE A 1 288 ? -2.195 -36 -8.953 1 96.81 288 PHE A CA 1
ATOM 2366 C C . PHE A 1 288 ? -3.098 -36.656 -7.914 1 96.81 288 PHE A C 1
ATOM 2368 O O . PHE A 1 288 ? -2.617 -37.375 -7.023 1 96.81 288 PHE A O 1
ATOM 2375 N N . GLY A 1 289 ? -4.367 -36.406 -7.945 1 94.69 289 GLY A N 1
ATOM 2376 C CA . GLY A 1 289 ? -5.293 -36.938 -6.949 1 94.69 289 GLY A CA 1
ATOM 2377 C C . GLY A 1 289 ? -5.215 -36.188 -5.629 1 94.69 289 GLY A C 1
ATOM 2378 O O . GLY A 1 289 ? -5.605 -36.719 -4.586 1 94.69 289 GLY A O 1
ATOM 2379 N N . GLN A 1 290 ? -4.617 -35.062 -5.656 1 94.44 290 GLN A N 1
ATOM 2380 C CA . GLN A 1 290 ? -4.461 -34.25 -4.453 1 94.44 290 GLN A CA 1
ATOM 2381 C C . GLN A 1 290 ? -5.094 -32.875 -4.629 1 94.44 290 GLN A C 1
ATOM 2383 O O . GLN A 1 290 ? -4.938 -32.219 -5.676 1 94.44 290 GLN A O 1
ATOM 2388 N N . ASP A 1 291 ? -5.82 -32.438 -3.662 1 94.62 291 ASP A N 1
ATOM 2389 C CA . ASP A 1 291 ? -6.414 -31.109 -3.641 1 94.62 291 ASP A CA 1
ATOM 2390 C C . ASP A 1 291 ? -5.699 -30.203 -2.641 1 94.62 291 ASP A C 1
ATOM 2392 O O . ASP A 1 291 ? -6.035 -30.203 -1.454 1 94.62 291 ASP A O 1
ATOM 2396 N N . TYR A 1 292 ? -4.785 -29.391 -3.131 1 95.56 292 TYR A N 1
ATOM 2397 C CA . TYR A 1 292 ? -3.979 -28.594 -2.223 1 95.56 292 TYR A CA 1
ATOM 2398 C C . TYR A 1 292 ? -4.789 -27.422 -1.664 1 95.56 292 TYR A C 1
ATOM 2400 O O . TYR A 1 292 ? -4.359 -26.75 -0.72 1 95.56 292 TYR A O 1
ATOM 2408 N N . ARG A 1 293 ? -6.035 -27.172 -2.186 1 96.56 293 ARG A N 1
ATOM 2409 C CA . ARG A 1 293 ? -6.941 -26.203 -1.564 1 96.56 293 ARG A CA 1
ATOM 2410 C C . ARG A 1 293 ? -7.34 -26.656 -0.164 1 96.56 293 ARG A C 1
ATOM 2412 O O . ARG A 1 293 ? -7.395 -25.844 0.763 1 96.56 293 ARG A O 1
ATOM 2419 N N . LYS A 1 294 ? -7.609 -27.891 -0.102 1 94.94 294 LYS A N 1
ATOM 2420 C CA . LYS A 1 294 ? -7.98 -28.453 1.191 1 94.94 294 LYS A CA 1
ATOM 2421 C C . LYS A 1 294 ? -6.875 -28.25 2.221 1 94.94 294 LYS A C 1
ATOM 2423 O O . LYS A 1 294 ? -7.141 -27.875 3.361 1 94.94 294 LYS A O 1
ATOM 2428 N N . THR A 1 295 ? -5.676 -28.484 1.787 1 95 295 THR A N 1
ATOM 2429 C CA . THR A 1 295 ? -4.523 -28.312 2.664 1 95 295 THR A CA 1
ATOM 2430 C C . THR A 1 295 ? -4.43 -26.859 3.146 1 95 295 THR A C 1
ATOM 2432 O O . THR A 1 295 ? -4.199 -26.609 4.332 1 95 295 THR A O 1
ATOM 2435 N N . TYR A 1 296 ? -4.605 -25.953 2.297 1 96.12 296 TYR A N 1
ATOM 2436 C CA . TYR A 1 296 ? -4.555 -24.547 2.633 1 96.12 296 TYR A CA 1
ATOM 2437 C C . TYR A 1 296 ? -5.566 -24.203 3.721 1 96.12 296 TYR A C 1
ATOM 2439 O O . TYR A 1 296 ? -5.219 -23.594 4.734 1 96.12 296 TYR A O 1
ATOM 2447 N N . TRP A 1 297 ? -6.801 -24.609 3.529 1 96.06 297 TRP A N 1
ATOM 2448 C CA . TRP A 1 297 ? -7.859 -24.25 4.465 1 96.06 297 TRP A CA 1
ATOM 2449 C C . TRP A 1 297 ? -7.672 -24.969 5.801 1 96.06 297 TRP A C 1
ATOM 2451 O O . TRP A 1 297 ? -7.984 -24.406 6.855 1 96.06 297 TRP A O 1
ATOM 2461 N N . GLU A 1 298 ? -7.188 -26.172 5.754 1 95.06 298 GLU A N 1
ATOM 2462 C CA . GLU A 1 298 ? -6.902 -26.891 6.992 1 95.06 298 GLU A CA 1
ATOM 2463 C C . GLU A 1 298 ? -5.801 -26.203 7.789 1 95.06 298 GLU A C 1
ATOM 2465 O O . GLU A 1 298 ? -5.891 -26.094 9.016 1 95.06 298 GLU A O 1
ATOM 2470 N N . LEU A 1 299 ? -4.805 -25.75 7.078 1 93.75 299 LEU A N 1
ATOM 2471 C CA . LEU A 1 299 ? -3.742 -24.984 7.734 1 93.75 299 LEU A CA 1
ATOM 2472 C C . LEU A 1 299 ? -4.285 -23.688 8.328 1 93.75 299 LEU A C 1
ATOM 2474 O O . LEU A 1 299 ? -3.953 -23.328 9.461 1 93.75 299 LEU A O 1
ATOM 2478 N N . LYS A 1 300 ? -5.145 -22.984 7.586 1 92.75 300 LYS A N 1
ATOM 2479 C CA . LYS A 1 300 ? -5.762 -21.75 8.055 1 92.75 300 LYS A CA 1
ATOM 2480 C C . LYS A 1 300 ? -6.598 -22 9.305 1 92.75 300 LYS A C 1
ATOM 2482 O O . LYS A 1 300 ? -6.703 -21.125 10.172 1 92.75 300 LYS A O 1
ATOM 2487 N N . ASN A 1 301 ? -7.102 -23.219 9.398 1 93.12 301 ASN A N 1
ATOM 2488 C CA . ASN A 1 301 ? -7.922 -23.578 10.547 1 93.12 301 ASN A CA 1
ATOM 2489 C C . ASN A 1 301 ? -7.07 -24.141 11.688 1 93.12 301 ASN A C 1
ATOM 2491 O O . ASN A 1 301 ? -7.605 -24.578 12.711 1 93.12 301 ASN A O 1
ATOM 2495 N N . GLY A 1 302 ? -5.758 -24.219 11.477 1 90.75 302 GLY A N 1
ATOM 2496 C CA . GLY A 1 302 ? -4.875 -24.562 12.578 1 90.75 302 GLY A CA 1
ATOM 2497 C C . GLY A 1 302 ? -4.367 -25.984 12.523 1 90.75 302 GLY A C 1
ATOM 2498 O O . GLY A 1 302 ? -3.615 -26.422 13.398 1 90.75 302 GLY A O 1
ATOM 2499 N N . LYS A 1 303 ? -4.793 -26.672 11.477 1 91.44 303 LYS A N 1
ATOM 2500 C CA . LYS A 1 303 ? -4.262 -28.016 11.336 1 91.44 303 LYS A CA 1
ATOM 2501 C C . LYS A 1 303 ? -2.768 -28 11.023 1 91.44 303 LYS A C 1
ATOM 2503 O O . LYS A 1 303 ? -2.307 -27.141 10.258 1 91.44 303 LYS A O 1
ATOM 2508 N N . GLN A 1 304 ? -2.096 -28.969 11.5 1 89.94 304 GLN A N 1
ATOM 2509 C CA . GLN A 1 304 ? -0.656 -29.047 11.266 1 89.94 304 GLN A CA 1
ATOM 2510 C C . GLN A 1 304 ? -0.329 -30.047 10.172 1 89.94 304 GLN A C 1
ATOM 2512 O O . GLN A 1 304 ? -0.979 -31.094 10.055 1 89.94 304 GLN A O 1
ATOM 2517 N N . TYR A 1 305 ? 0.55 -29.625 9.359 1 86.06 305 TYR A N 1
ATOM 2518 C CA . TYR A 1 305 ? 1.062 -30.5 8.312 1 86.06 305 TYR A CA 1
ATOM 2519 C C . TYR A 1 305 ? 2.574 -30.641 8.414 1 86.06 305 TYR A C 1
ATOM 2521 O O . TYR A 1 305 ? 3.262 -29.734 8.891 1 86.06 305 TYR A O 1
ATOM 2529 N N . LEU A 1 306 ? 2.992 -31.844 8 1 77.62 306 LEU A N 1
ATOM 2530 C CA . LEU A 1 306 ? 4.43 -32.031 7.852 1 77.62 306 LEU A CA 1
ATOM 2531 C C . LEU A 1 306 ? 4.906 -31.531 6.492 1 77.62 306 LEU A C 1
ATOM 2533 O O . LEU A 1 306 ? 4.125 -31.469 5.543 1 77.62 306 LEU A O 1
ATOM 2537 N N . LYS A 1 307 ? 6.207 -31.219 6.492 1 82.06 307 LYS A N 1
ATOM 2538 C CA . LYS A 1 307 ? 6.867 -30.828 5.254 1 82.06 307 LYS A CA 1
ATOM 2539 C C . LYS A 1 307 ? 6.77 -31.938 4.203 1 82.06 307 LYS A C 1
ATOM 2541 O O . LYS A 1 307 ? 6.859 -33.125 4.535 1 82.06 307 LYS A O 1
ATOM 2546 N N . MET A 1 308 ? 6.648 -31.406 2.986 1 83.25 308 MET A N 1
ATOM 2547 C CA . MET A 1 308 ? 6.609 -32.344 1.875 1 83.25 308 MET A CA 1
ATOM 2548 C C . MET A 1 308 ? 7.91 -33.125 1.79 1 83.25 308 MET A C 1
ATOM 2550 O O . MET A 1 308 ? 8.992 -32.562 1.72 1 83.25 308 MET A O 1
ATOM 2554 N N . LYS A 1 309 ? 7.848 -34.375 1.845 1 80.88 309 LYS A N 1
ATOM 2555 C CA . LYS A 1 309 ? 9.055 -35.219 1.802 1 80.88 309 LYS A CA 1
ATOM 2556 C C . LYS A 1 309 ? 9.43 -35.562 0.364 1 80.88 309 LYS A C 1
ATOM 2558 O O . LYS A 1 309 ? 10.617 -35.562 0.013 1 80.88 309 LYS A O 1
ATOM 2563 N N . GLN A 1 310 ? 8.43 -35.812 -0.454 1 90.06 310 GLN A N 1
ATOM 2564 C CA . GLN A 1 310 ? 8.672 -36.219 -1.84 1 90.06 310 GLN A CA 1
ATOM 2565 C C . GLN A 1 310 ? 7.762 -35.438 -2.793 1 90.06 310 GLN A C 1
ATOM 2567 O O . GLN A 1 310 ? 6.629 -35.094 -2.441 1 90.06 310 GLN A O 1
ATOM 2572 N N . ILE A 1 311 ? 8.352 -35.188 -3.926 1 93.81 311 ILE A N 1
ATOM 2573 C CA . ILE A 1 311 ? 7.535 -34.562 -4.973 1 93.81 311 ILE A CA 1
ATOM 2574 C C . ILE A 1 311 ? 6.461 -35.562 -5.426 1 93.81 311 ILE A C 1
ATOM 2576 O O . ILE A 1 311 ? 6.766 -36.719 -5.773 1 93.81 311 ILE A O 1
ATOM 2580 N N . PRO A 1 312 ? 5.285 -35.125 -5.414 1 94.62 312 PRO A N 1
ATOM 2581 C CA . PRO A 1 312 ? 4.246 -36.031 -5.906 1 94.62 312 PRO A CA 1
ATOM 2582 C C . PRO A 1 312 ? 4.41 -36.375 -7.387 1 94.62 312 PRO A C 1
ATOM 2584 O O . PRO A 1 312 ? 4.824 -35.531 -8.172 1 94.62 312 PRO A O 1
ATOM 2587 N N . GLN A 1 313 ? 4.016 -37.594 -7.715 1 96.25 313 GLN A N 1
ATOM 2588 C CA . GLN A 1 313 ? 4.012 -38 -9.109 1 96.25 313 GLN A CA 1
ATOM 2589 C C . GLN A 1 313 ? 2.596 -38.031 -9.672 1 96.25 313 GLN A C 1
ATOM 2591 O O . GLN A 1 313 ? 1.669 -38.5 -9.023 1 96.25 313 GLN A O 1
ATOM 2596 N N . PRO A 1 314 ? 2.494 -37.5 -10.867 1 97.56 314 PRO A N 1
ATOM 2597 C CA . PRO A 1 314 ? 1.149 -37.562 -11.445 1 97.56 314 PRO A CA 1
ATOM 2598 C C . PRO A 1 314 ? 0.737 -38.969 -11.844 1 97.56 314 PRO A C 1
ATOM 2600 O O . PRO A 1 314 ? 1.565 -39.75 -12.328 1 97.56 314 PRO A O 1
ATOM 2603 N N . LYS A 1 315 ? -0.531 -39.281 -11.664 1 95.75 315 LYS A N 1
ATOM 2604 C CA . LYS A 1 315 ? -1.103 -40.562 -12.062 1 95.75 315 LYS A CA 1
ATOM 2605 C C . LYS A 1 315 ? -1.55 -40.531 -13.523 1 95.75 315 LYS A C 1
ATOM 2607 O O . LYS A 1 315 ? -1.679 -41.594 -14.164 1 95.75 315 LYS A O 1
ATOM 2612 N N . GLN A 1 316 ? -1.824 -39.406 -14.008 1 95.88 316 GLN A N 1
ATOM 2613 C CA . GLN A 1 316 ? -2.195 -39.094 -15.375 1 95.88 316 GLN A CA 1
ATOM 2614 C C . GLN A 1 316 ? -1.854 -37.625 -15.711 1 95.88 316 GLN A C 1
ATOM 2616 O O . GLN A 1 316 ? -1.433 -36.875 -14.836 1 95.88 316 GLN A O 1
ATOM 2621 N N . ALA A 1 317 ? -1.95 -37.344 -17 1 95.44 317 ALA A N 1
ATOM 2622 C CA . ALA A 1 317 ? -1.774 -35.969 -17.406 1 95.44 317 ALA A CA 1
ATOM 2623 C C . ALA A 1 317 ? -3.117 -35.25 -17.516 1 95.44 317 ALA A C 1
ATOM 2625 O O . ALA A 1 317 ? -4.129 -35.875 -17.859 1 95.44 317 ALA A O 1
ATOM 2626 N N . ALA A 1 318 ? -3.113 -34 -17.125 1 94.44 318 ALA A N 1
ATOM 2627 C CA . ALA A 1 318 ? -4.332 -33.188 -17.219 1 94.44 318 ALA A CA 1
ATOM 2628 C C . ALA A 1 318 ? -4.051 -31.844 -17.891 1 94.44 318 ALA A C 1
ATOM 2630 O O . ALA A 1 318 ? -2.91 -31.375 -17.906 1 94.44 318 ALA A O 1
ATOM 2631 N N . ALA A 1 319 ? -5.133 -31.219 -18.484 1 93.12 319 ALA A N 1
ATOM 2632 C CA . ALA A 1 319 ? -4.98 -29.953 -19.188 1 93.12 319 ALA A CA 1
ATOM 2633 C C . ALA A 1 319 ? -6.234 -29.094 -19.062 1 93.12 319 ALA A C 1
ATOM 2635 O O . ALA A 1 319 ? -7.324 -29.625 -18.812 1 93.12 319 ALA A O 1
ATOM 2636 N N . VAL A 1 320 ? -6.055 -27.812 -19.125 1 90.94 320 VAL A N 1
ATOM 2637 C CA . VAL A 1 320 ? -7.129 -26.844 -19.281 1 90.94 320 VAL A CA 1
ATOM 2638 C C . VAL A 1 320 ? -6.859 -25.984 -20.516 1 90.94 320 VAL A C 1
ATOM 2640 O O . VAL A 1 320 ? -5.723 -25.547 -20.734 1 90.94 320 VAL A O 1
ATOM 2643 N N . VAL A 1 321 ? -7.871 -25.828 -21.344 1 85.62 321 VAL A N 1
ATOM 2644 C CA . VAL A 1 321 ? -7.809 -24.984 -22.531 1 85.62 321 VAL A CA 1
ATOM 2645 C C . VAL A 1 321 ? -8.727 -23.766 -22.359 1 85.62 321 VAL A C 1
ATOM 2647 O O . VAL A 1 321 ? -9.914 -23.922 -22.062 1 85.62 321 VAL A O 1
ATOM 2650 N N . GLY A 1 322 ? -8.117 -22.625 -22.406 1 83 322 GLY A N 1
ATOM 2651 C CA . GLY A 1 322 ? -8.906 -21.406 -22.438 1 83 322 GLY A CA 1
ATOM 2652 C C . GLY A 1 322 ? -9.102 -20.859 -23.844 1 83 322 GLY A C 1
ATOM 2653 O O . GLY A 1 322 ? -8.125 -20.562 -24.531 1 83 322 GLY A O 1
ATOM 2654 N N . ILE A 1 323 ? -10.383 -20.734 -24.234 1 79.12 323 ILE A N 1
ATOM 2655 C CA . ILE A 1 323 ? -10.727 -20.188 -25.547 1 79.12 323 ILE A CA 1
ATOM 2656 C C . ILE A 1 323 ? -11.172 -18.734 -25.391 1 79.12 323 ILE A C 1
ATOM 2658 O O . ILE A 1 323 ? -12.078 -18.438 -24.609 1 79.12 323 ILE A O 1
ATOM 2662 N N . TYR A 1 324 ? -10.617 -17.812 -26.125 1 75.31 324 TYR A N 1
ATOM 2663 C CA . TYR A 1 324 ? -10.898 -16.391 -25.984 1 75.31 324 TYR A CA 1
ATOM 2664 C C . TYR A 1 324 ? -12.078 -15.977 -26.859 1 75.31 324 TYR A C 1
ATOM 2666 O O . TYR A 1 324 ? -12.352 -16.609 -27.875 1 75.31 324 TYR A O 1
ATOM 2674 N N . ALA A 1 325 ? -12.977 -14.977 -26.359 1 61.38 325 ALA A N 1
ATOM 2675 C CA . ALA A 1 325 ? -14.258 -14.57 -26.922 1 61.38 325 ALA A CA 1
ATOM 2676 C C . ALA A 1 325 ? -14.078 -13.953 -28.312 1 61.38 325 ALA A C 1
ATOM 2678 O O . ALA A 1 325 ? -14.992 -13.992 -29.141 1 61.38 325 ALA A O 1
ATOM 2679 N N . ASN A 1 326 ? -13.195 -12.992 -28.438 1 55.66 326 ASN A N 1
ATOM 2680 C CA . ASN A 1 326 ? -13.164 -12.25 -29.688 1 55.66 326 ASN A CA 1
ATOM 2681 C C . ASN A 1 326 ? -13.227 -13.18 -30.891 1 55.66 326 ASN A C 1
ATOM 2683 O O . ASN A 1 326 ? -13.383 -12.727 -32.031 1 55.66 326 ASN A O 1
ATOM 2687 N N . HIS A 1 327 ? -13.086 -14.477 -30.797 1 53.5 327 HIS A N 1
ATOM 2688 C CA . HIS A 1 327 ? -12.906 -15.023 -32.125 1 53.5 327 HIS A CA 1
ATOM 2689 C C . HIS A 1 327 ? -13.805 -16.234 -32.344 1 53.5 327 HIS A C 1
ATOM 2691 O O . HIS A 1 327 ? -14.094 -16.609 -33.5 1 53.5 327 HIS A O 1
ATOM 2697 N N . THR A 1 328 ? -13.922 -17.266 -31.359 1 56.09 328 THR A N 1
ATOM 2698 C CA . THR A 1 328 ? -14.469 -18.531 -31.859 1 56.09 328 THR A CA 1
ATOM 2699 C C . THR A 1 328 ? -15.695 -18.953 -31.047 1 56.09 328 THR A C 1
ATOM 2701 O O . THR A 1 328 ? -15.812 -18.594 -29.875 1 56.09 328 THR A O 1
ATOM 2704 N N . ALA A 1 329 ? -16.812 -19.203 -31.766 1 60.03 329 ALA A N 1
ATOM 2705 C CA . ALA A 1 329 ? -17.828 -20.047 -31.141 1 60.03 329 ALA A CA 1
ATOM 2706 C C . ALA A 1 329 ? -17.219 -21.328 -30.609 1 60.03 329 ALA A C 1
ATOM 2708 O O . ALA A 1 329 ? -16.156 -21.75 -31.062 1 60.03 329 ALA A O 1
ATOM 2709 N N . ILE A 1 330 ? -17.594 -21.703 -29.453 1 65.75 330 ILE A N 1
ATOM 2710 C CA . ILE A 1 330 ? -17.203 -23.031 -29.016 1 65.75 330 ILE A CA 1
ATOM 2711 C C . ILE A 1 330 ? -17.531 -24.062 -30.109 1 65.75 330 ILE A C 1
ATOM 2713 O O . ILE A 1 330 ? -18.688 -24.172 -30.531 1 65.75 330 ILE A O 1
ATOM 2717 N N . PRO A 1 331 ? -16.469 -24.562 -30.594 1 67.31 331 PRO A N 1
ATOM 2718 C CA . PRO A 1 331 ? -16.781 -25.562 -31.625 1 67.31 331 PRO A CA 1
ATOM 2719 C C . PRO A 1 331 ? -17.797 -26.609 -31.156 1 67.31 331 PRO A C 1
ATOM 2721 O O . PRO A 1 331 ? -17.688 -27.109 -30.031 1 67.31 331 PRO A O 1
ATOM 2724 N N . GLU A 1 332 ? -18.859 -26.812 -31.906 1 62.97 332 GLU A N 1
ATOM 2725 C CA . GLU A 1 332 ? -19.969 -27.703 -31.578 1 62.97 332 GLU A CA 1
ATOM 2726 C C . GLU A 1 332 ? -19.469 -29.094 -31.219 1 62.97 332 GLU A C 1
ATOM 2728 O O . GLU A 1 332 ? -20.062 -29.781 -30.375 1 62.97 332 GLU A O 1
ATOM 2733 N N . ASN A 1 333 ? -18.312 -29.438 -31.766 1 63.5 333 ASN A N 1
ATOM 2734 C CA . ASN A 1 333 ? -17.875 -30.828 -31.609 1 63.5 333 ASN A CA 1
ATOM 2735 C C . ASN A 1 333 ? -16.859 -30.969 -30.484 1 63.5 333 ASN A C 1
ATOM 2737 O O . ASN A 1 333 ? -16.234 -32.031 -30.312 1 63.5 333 ASN A O 1
ATOM 2741 N N . MET A 1 334 ? -16.688 -29.953 -29.75 1 69.81 334 MET A N 1
ATOM 2742 C CA . MET A 1 334 ? -15.703 -30.016 -28.688 1 69.81 334 MET A CA 1
ATOM 2743 C C . MET A 1 334 ? -16.109 -31.047 -27.625 1 69.81 334 MET A C 1
ATOM 2745 O O . MET A 1 334 ? -15.25 -31.766 -27.109 1 69.81 334 MET A O 1
ATOM 2749 N N . GLY A 1 335 ? -17.375 -31.062 -27.375 1 64.81 335 GLY A N 1
ATOM 2750 C CA . GLY A 1 335 ? -17.859 -32.031 -26.422 1 64.81 335 GLY A CA 1
ATOM 2751 C C . GLY A 1 335 ? -17.656 -33.469 -26.891 1 64.81 335 GLY A C 1
ATOM 2752 O O . GLY A 1 335 ? -17.281 -34.344 -26.094 1 64.81 335 GLY A O 1
ATOM 2753 N N . LYS A 1 336 ? -17.875 -33.656 -28.141 1 64.38 336 LYS A N 1
ATOM 2754 C CA . LYS A 1 336 ? -17.672 -35 -28.703 1 64.38 336 LYS A CA 1
ATOM 2755 C C . LYS A 1 336 ? -16.219 -35.406 -28.641 1 64.38 336 LYS A C 1
ATOM 2757 O O . LYS A 1 336 ? -15.914 -36.594 -28.375 1 64.38 336 LYS A O 1
ATOM 2762 N N . LEU A 1 337 ? -15.375 -34.469 -28.906 1 61.59 337 LEU A N 1
ATOM 2763 C CA . LEU A 1 337 ? -13.945 -34.75 -28.891 1 61.59 337 LEU A CA 1
ATOM 2764 C C . LEU A 1 337 ? -13.484 -35.156 -27.5 1 61.59 337 LEU A C 1
ATOM 2766 O O . LEU A 1 337 ? -12.656 -36.062 -27.359 1 61.59 337 LEU A O 1
ATOM 2770 N N . LEU A 1 338 ? -13.992 -34.531 -26.5 1 62.94 338 LEU A N 1
ATOM 2771 C CA . LEU A 1 338 ? -13.398 -34.688 -25.172 1 62.94 338 LEU A CA 1
ATOM 2772 C C . LEU A 1 338 ? -14.188 -35.656 -24.328 1 62.94 338 LEU A C 1
ATOM 2774 O O . LEU A 1 338 ? -13.688 -36.188 -23.312 1 62.94 338 LEU A O 1
ATOM 2778 N N . GLY A 1 339 ? -15.211 -36.156 -24.875 1 55.78 339 GLY A N 1
ATOM 2779 C CA . GLY A 1 339 ? -16.031 -37.156 -24.203 1 55.78 339 GLY A CA 1
ATOM 2780 C C . GLY A 1 339 ? -16.422 -36.781 -22.797 1 55.78 339 GLY A C 1
ATOM 2781 O O . GLY A 1 339 ? -16.781 -35.625 -22.547 1 55.78 339 GLY A O 1
ATOM 2782 N N . ALA A 1 340 ? -16.453 -37.844 -21.891 1 49.62 340 ALA A N 1
ATOM 2783 C CA . ALA A 1 340 ? -16.938 -37.781 -20.516 1 49.62 340 ALA A CA 1
ATOM 2784 C C . ALA A 1 340 ? -16 -37 -19.625 1 49.62 340 ALA A C 1
ATOM 2786 O O . ALA A 1 340 ? -16.391 -36.562 -18.531 1 49.62 340 ALA A O 1
ATOM 2787 N N . ARG A 1 341 ? -14.781 -36.781 -19.984 1 58.38 341 ARG A N 1
ATOM 2788 C CA . ARG A 1 341 ? -13.844 -36.188 -19.047 1 58.38 341 ARG A CA 1
ATOM 2789 C C . ARG A 1 341 ? -13.68 -34.688 -19.328 1 58.38 341 ARG A C 1
ATOM 2791 O O . ARG A 1 341 ? -12.703 -34.062 -18.906 1 58.38 341 ARG A O 1
ATOM 2798 N N . PHE A 1 342 ? -14.695 -34.219 -20.078 1 59.69 342 PHE A N 1
ATOM 2799 C CA . PHE A 1 342 ? -14.742 -32.844 -20.531 1 59.69 342 PHE A CA 1
ATOM 2800 C C . PHE A 1 342 ? -15.594 -31.984 -19.609 1 59.69 342 PHE A C 1
ATOM 2802 O O . PHE A 1 342 ? -16.75 -32.312 -19.344 1 59.69 342 PHE A O 1
ATOM 2809 N N . LYS A 1 343 ? -14.914 -31.125 -18.844 1 67.5 343 LYS A N 1
ATOM 2810 C CA . LYS A 1 343 ? -15.688 -30.094 -18.156 1 67.5 343 LYS A CA 1
ATOM 2811 C C . LYS A 1 343 ? -15.492 -28.734 -18.812 1 67.5 343 LYS A C 1
ATOM 2813 O O . LYS A 1 343 ? -14.359 -28.281 -19 1 67.5 343 LYS A O 1
ATOM 2818 N N . CYS A 1 344 ? -16.562 -28.234 -19.469 1 63.12 344 CYS A N 1
ATOM 2819 C CA . CYS A 1 344 ? -16.531 -26.922 -20.109 1 63.12 344 CYS A CA 1
ATOM 2820 C C . CYS A 1 344 ? -17.25 -25.875 -19.25 1 63.12 344 CYS A C 1
ATOM 2822 O O . CYS A 1 344 ? -18.406 -26.062 -18.891 1 63.12 344 CYS A O 1
ATOM 2824 N N . ILE A 1 345 ? -16.5 -25 -18.859 1 68.12 345 ILE A N 1
ATOM 2825 C CA . ILE A 1 345 ? -17.062 -23.859 -18.156 1 68.12 345 ILE A CA 1
ATOM 2826 C C . ILE A 1 345 ? -17.172 -22.672 -19.109 1 68.12 345 ILE A C 1
ATOM 2828 O O . ILE A 1 345 ? -16.156 -22.172 -19.609 1 68.12 345 ILE A O 1
ATOM 2832 N N . GLN A 1 346 ? -18.375 -22.297 -19.438 1 61.69 346 GLN A N 1
ATOM 2833 C CA . GLN A 1 346 ? -18.609 -21.203 -20.375 1 61.69 346 GLN A CA 1
ATOM 2834 C C . GLN A 1 346 ? -18.703 -19.875 -19.625 1 61.69 346 GLN A C 1
ATOM 2836 O O . GLN A 1 346 ? -19.312 -19.797 -18.547 1 61.69 346 GLN A O 1
ATOM 2841 N N . TYR A 1 347 ? -17.875 -18.969 -20.172 1 61.81 347 TYR A N 1
ATOM 2842 C CA . TYR A 1 347 ? -17.922 -17.625 -19.625 1 61.81 347 TYR A CA 1
ATOM 2843 C C . TYR A 1 347 ? -18.75 -16.703 -20.531 1 61.81 347 TYR A C 1
ATOM 2845 O O . TYR A 1 347 ? -18.891 -16.969 -21.734 1 61.81 347 TYR A O 1
ATOM 2853 N N . GLY A 1 348 ? -19.812 -16.125 -20.172 1 51.59 348 GLY A N 1
ATOM 2854 C CA . GLY A 1 348 ? -20.625 -15.227 -20.984 1 51.59 348 GLY A CA 1
ATOM 2855 C C . GLY A 1 348 ? -19.828 -14.086 -21.594 1 51.59 348 GLY A C 1
ATOM 2856 O O . GLY A 1 348 ? -18.719 -13.773 -21.125 1 51.59 348 GLY A O 1
ATOM 2857 N N . SER A 1 349 ? -20.078 -13.812 -22.969 1 45 349 SER A N 1
ATOM 2858 C CA . SER A 1 349 ? -19.516 -12.703 -23.734 1 45 349 SER A CA 1
ATOM 2859 C C . SER A 1 349 ? -19.531 -11.414 -22.922 1 45 349 SER A C 1
ATOM 2861 O O . SER A 1 349 ? -20.594 -10.922 -22.547 1 45 349 SER A O 1
ATOM 2863 N N . SER A 1 350 ? -18.922 -11.273 -21.969 1 42 350 SER A N 1
ATOM 2864 C CA . SER A 1 350 ? -19.031 -9.906 -21.484 1 42 350 SER A CA 1
ATOM 2865 C C . SER A 1 350 ? -18.375 -8.922 -22.453 1 42 350 SER A C 1
ATOM 2867 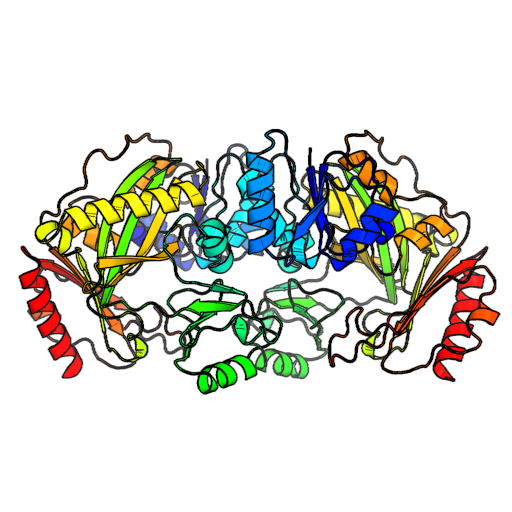O O . SER A 1 350 ? -17.281 -9.172 -22.953 1 42 350 SER A O 1
ATOM 2869 N N . SER A 1 351 ? -19.219 -8.211 -23.266 1 34.75 351 SER A N 1
ATOM 2870 C CA . SER A 1 351 ? -18.953 -7.148 -24.219 1 34.75 351 SER A CA 1
ATOM 2871 C C . SER A 1 351 ? -17.953 -6.133 -23.656 1 34.75 351 SER A C 1
ATOM 2873 O O . SER A 1 351 ? -17.703 -5.094 -24.281 1 34.75 351 SER A O 1
ATOM 2875 N N . LYS A 1 352 ? -17.672 -6.047 -22.5 1 39.59 352 LYS A N 1
ATOM 2876 C CA . LYS A 1 352 ? -16.938 -4.805 -22.297 1 39.59 352 LYS A CA 1
ATOM 2877 C C . LYS A 1 352 ? -15.594 -4.84 -23.031 1 39.59 352 LYS A C 1
ATOM 2879 O O . LYS A 1 352 ? -14.828 -5.797 -22.891 1 39.59 352 LYS A O 1
ATOM 2884 N N . LYS A 1 353 ? -15.32 -4.098 -23.984 1 35 353 LYS A N 1
ATOM 2885 C CA . LYS A 1 353 ? -14.188 -3.637 -24.781 1 35 353 LYS A CA 1
ATOM 2886 C C . LYS A 1 353 ? -12.969 -3.375 -23.891 1 35 353 LYS A C 1
ATOM 2888 O O . LYS A 1 353 ? -13.055 -2.637 -22.906 1 35 353 LYS A O 1
ATOM 2893 N N . GLY A 1 354 ? -11.648 -4.273 -24.047 1 35.34 354 GLY A N 1
ATOM 2894 C CA . GLY A 1 354 ? -10.289 -3.943 -23.672 1 35.34 354 GLY A CA 1
ATOM 2895 C C . GLY A 1 354 ? -9.758 -4.828 -22.547 1 35.34 354 GLY A C 1
ATOM 2896 O O . GLY A 1 354 ? -8.68 -4.57 -22 1 35.34 354 GLY A O 1
ATOM 2897 N N . ALA A 1 355 ? -10.664 -5.477 -21.703 1 35.91 355 ALA A N 1
ATOM 2898 C CA . ALA A 1 355 ? -10 -6.195 -20.625 1 35.91 355 ALA A CA 1
ATOM 2899 C C . ALA A 1 355 ? -9.367 -7.492 -21.141 1 35.91 355 ALA A C 1
ATOM 2901 O O . ALA A 1 355 ? -10.062 -8.352 -21.688 1 35.91 355 ALA A O 1
ATOM 2902 N N . THR A 1 356 ? -8.32 -7.523 -21.719 1 39.94 356 THR A N 1
ATOM 2903 C CA . THR A 1 356 ? -7.617 -8.758 -22.047 1 39.94 356 THR A CA 1
ATOM 2904 C C . THR A 1 356 ? -7.707 -9.75 -20.875 1 39.94 356 THR A C 1
ATOM 2906 O O . THR A 1 356 ? -7.188 -10.867 -20.969 1 39.94 356 THR A O 1
ATOM 2909 N N . GLY A 1 357 ? -8.102 -9.438 -19.797 1 41.66 357 GLY A N 1
ATOM 2910 C CA . GLY A 1 357 ? -8.133 -10.438 -18.75 1 41.66 357 GLY A CA 1
ATOM 2911 C C . GLY A 1 357 ? -9.188 -11.508 -18.969 1 41.66 357 GLY A C 1
ATOM 2912 O O . GLY A 1 357 ? -9.648 -11.703 -20.094 1 41.66 357 GLY A O 1
ATOM 2913 N N . ASN A 1 358 ? -9.68 -12.305 -17.906 1 46.28 358 ASN A N 1
ATOM 2914 C CA . ASN A 1 358 ? -10.711 -13.344 -17.922 1 46.28 358 ASN A CA 1
ATOM 2915 C C . ASN A 1 358 ? -11.961 -12.875 -18.672 1 46.28 358 ASN A C 1
ATOM 2917 O O . ASN A 1 358 ? -12.812 -13.688 -19.016 1 46.28 358 ASN A O 1
ATOM 2921 N N . SER A 1 359 ? -11.977 -11.633 -18.906 1 49.44 359 SER A N 1
ATOM 2922 C CA . SER A 1 359 ? -13.219 -11.141 -19.5 1 49.44 359 SER A CA 1
ATOM 2923 C C . SER A 1 359 ? -13.305 -11.516 -20.969 1 49.44 359 SER A C 1
ATOM 2925 O O . SER A 1 359 ? -14.398 -11.555 -21.547 1 49.44 359 SER A O 1
ATOM 2927 N N . ASP A 1 360 ? -12.156 -12.07 -21.438 1 61.78 360 ASP A N 1
ATOM 2928 C CA . ASP A 1 360 ? -12.219 -12.352 -22.859 1 61.78 360 ASP A CA 1
ATOM 2929 C C . ASP A 1 360 ? -12.336 -13.852 -23.125 1 61.78 360 ASP A C 1
ATOM 2931 O O . ASP A 1 360 ? -12.211 -14.305 -24.266 1 61.78 360 ASP A O 1
ATOM 2935 N N . LEU A 1 361 ? -12.531 -14.555 -22 1 71.75 361 LEU A N 1
ATOM 2936 C CA . LEU A 1 361 ? -12.602 -16 -22.156 1 71.75 361 LEU A CA 1
ATOM 2937 C C . LEU A 1 361 ? -14 -16.438 -22.578 1 71.75 361 LEU A C 1
ATOM 2939 O O . LEU A 1 361 ? -14.992 -16.016 -21.969 1 71.75 361 LEU A O 1
ATOM 2943 N N . LEU A 1 362 ? -14.094 -17.141 -23.547 1 71.94 362 LEU A N 1
ATOM 2944 C CA . LEU A 1 362 ? -15.352 -17.75 -23.984 1 71.94 362 LEU A CA 1
ATOM 2945 C C . LEU A 1 362 ? -15.648 -19 -23.172 1 71.94 362 LEU A C 1
ATOM 2947 O O . LEU A 1 362 ? -16.766 -19.188 -22.703 1 71.94 362 LEU A O 1
ATOM 2951 N N . CYS A 1 363 ? -14.625 -19.781 -23.016 1 77.88 363 CYS A N 1
ATOM 2952 C CA . CYS A 1 363 ? -14.844 -21.031 -22.266 1 77.88 363 CYS A CA 1
ATOM 2953 C C . CYS A 1 363 ? -13.523 -21.625 -21.812 1 77.88 363 CYS A C 1
ATOM 2955 O O . CYS A 1 363 ? -12.469 -21.344 -22.391 1 77.88 363 CYS A O 1
ATOM 2957 N N . LEU A 1 364 ? -13.625 -22.438 -20.766 1 82.25 364 LEU A N 1
ATOM 2958 C CA . LEU A 1 364 ? -12.531 -23.281 -20.281 1 82.25 364 LEU A CA 1
ATOM 2959 C C . LEU A 1 364 ? -12.898 -24.75 -20.375 1 82.25 364 LEU A C 1
ATOM 2961 O O . LEU A 1 364 ? -13.992 -25.141 -19.953 1 82.25 364 LEU A O 1
ATOM 2965 N N . ILE A 1 365 ? -12 -25.516 -20.969 1 82.75 365 ILE A N 1
ATOM 2966 C CA . ILE A 1 365 ? -12.203 -26.953 -21.125 1 82.75 365 ILE A CA 1
ATOM 2967 C C . ILE A 1 365 ? -11.109 -27.703 -20.359 1 82.75 365 ILE A C 1
ATOM 2969 O O . ILE A 1 365 ? -9.914 -27.484 -20.594 1 82.75 365 ILE A O 1
ATOM 2973 N N . MET A 1 366 ? -11.508 -28.594 -19.516 1 88 366 MET A N 1
ATOM 2974 C CA . MET A 1 366 ? -10.547 -29.422 -18.781 1 88 366 MET A CA 1
ATOM 2975 C C . MET A 1 366 ? -10.656 -30.891 -19.203 1 88 366 MET A C 1
ATOM 2977 O O . MET A 1 366 ? -11.758 -31.391 -19.422 1 88 366 MET A O 1
ATOM 2981 N N . PHE A 1 367 ? -9.547 -31.516 -19.312 1 87.62 367 PHE A N 1
ATOM 2982 C CA . PHE A 1 367 ? -9.539 -32.938 -19.641 1 87.62 367 PHE A CA 1
ATOM 2983 C C . PHE A 1 367 ? -8.266 -33.594 -19.125 1 87.62 367 PHE A C 1
ATOM 2985 O O . PHE A 1 367 ? -7.312 -32.906 -18.75 1 87.62 367 PHE A O 1
ATOM 2992 N N . ALA A 1 368 ? -8.305 -34.906 -18.984 1 90.81 368 ALA A N 1
ATOM 2993 C CA . ALA A 1 368 ? -7.16 -35.719 -18.547 1 90.81 368 ALA A CA 1
ATOM 2994 C C . ALA A 1 368 ? -6.91 -36.875 -19.5 1 90.81 368 ALA A C 1
ATOM 2996 O O . ALA A 1 368 ? -7.832 -37.344 -20.172 1 90.81 368 ALA A O 1
ATOM 2997 N N . GLU A 1 369 ? -5.688 -37.219 -19.578 1 90.81 369 GLU A N 1
ATOM 2998 C CA . GLU A 1 369 ? -5.246 -38.375 -20.375 1 90.81 369 GLU A CA 1
ATOM 2999 C C . GLU A 1 369 ? -4.211 -39.188 -19.625 1 90.81 369 GLU A C 1
ATOM 3001 O O . GLU A 1 369 ? -3.58 -38.719 -18.688 1 90.81 369 GLU A O 1
ATOM 3006 N N . ASP A 1 370 ? -3.965 -40.344 -20.125 1 90.81 370 ASP A N 1
ATOM 3007 C CA . ASP A 1 370 ? -3.068 -41.281 -19.453 1 90.81 370 ASP A CA 1
ATOM 3008 C C . ASP A 1 370 ? -1.617 -40.812 -19.547 1 90.81 370 ASP A C 1
ATOM 3010 O O . ASP A 1 370 ? -0.803 -41.125 -18.672 1 90.81 370 ASP A O 1
ATOM 3014 N N . ASP A 1 371 ? -1.346 -40.125 -20.641 1 92.25 371 ASP A N 1
ATOM 3015 C CA . ASP A 1 371 ? 0.036 -39.688 -20.812 1 92.25 371 ASP A CA 1
ATOM 3016 C C . ASP A 1 371 ? 0.098 -38.312 -21.453 1 92.25 371 ASP A C 1
ATOM 3018 O O . ASP A 1 371 ? -0.896 -37.812 -22.016 1 92.25 371 ASP A O 1
ATOM 3022 N N . ILE A 1 372 ? 1.293 -37.719 -21.422 1 93.38 372 ILE A N 1
ATOM 3023 C CA . ILE A 1 372 ? 1.503 -36.344 -21.875 1 93.38 372 ILE A CA 1
ATOM 3024 C C . ILE A 1 372 ? 1.386 -36.281 -23.391 1 93.38 372 ILE A C 1
ATOM 3026 O O . ILE A 1 372 ? 0.936 -35.281 -23.938 1 93.38 372 ILE A O 1
ATOM 3030 N N . GLU A 1 373 ? 1.744 -37.281 -24.094 1 93.88 373 GLU A N 1
ATOM 3031 C CA . GLU A 1 373 ? 1.648 -37.312 -25.547 1 93.88 373 GLU A CA 1
ATOM 3032 C C . GLU A 1 373 ? 0.199 -37.219 -26.016 1 93.88 373 GLU A C 1
ATOM 3034 O O . GLU A 1 373 ? -0.09 -36.531 -27 1 93.88 373 GLU A O 1
ATOM 3039 N N . SER A 1 374 ? -0.62 -37.906 -25.297 1 91.44 374 SER A N 1
ATOM 3040 C CA . SER A 1 374 ? -2.045 -37.844 -25.609 1 91.44 374 SER A CA 1
ATOM 3041 C C . SER A 1 374 ? -2.576 -36.406 -25.406 1 91.44 374 SER A C 1
ATOM 3043 O O . SER A 1 374 ? -3.428 -35.969 -26.172 1 91.44 374 SER A O 1
ATOM 3045 N N . ILE A 1 375 ? -2.111 -35.75 -24.375 1 90.62 375 ILE A N 1
ATOM 3046 C CA . ILE A 1 375 ? -2.49 -34.375 -24.141 1 90.62 375 ILE A CA 1
ATOM 3047 C C . ILE A 1 375 ? -2.102 -33.531 -25.344 1 90.62 375 ILE A C 1
ATOM 3049 O O . ILE A 1 375 ? -2.896 -32.688 -25.812 1 90.62 375 ILE A O 1
ATOM 3053 N N . TYR A 1 376 ? -0.918 -33.719 -25.891 1 89.81 376 TYR A N 1
ATOM 3054 C CA . TYR A 1 376 ? -0.444 -32.938 -27.047 1 89.81 376 TYR A CA 1
ATOM 3055 C C . TYR A 1 376 ? -1.332 -33.188 -28.266 1 89.81 376 TYR A C 1
ATOM 3057 O O . TYR A 1 376 ? -1.701 -32.219 -28.953 1 89.81 376 TYR A O 1
ATOM 3065 N N . GLN A 1 377 ? -1.666 -34.344 -28.438 1 88.38 377 GLN A N 1
ATOM 3066 C CA . GLN A 1 377 ? -2.479 -34.719 -29.594 1 88.38 377 GLN A CA 1
ATOM 3067 C C . GLN A 1 377 ? -3.861 -34.094 -29.516 1 88.38 377 GLN A C 1
ATOM 3069 O O . GLN A 1 377 ? -4.344 -33.531 -30.5 1 88.38 377 GLN A O 1
ATOM 3074 N N . ILE A 1 378 ? -4.422 -34.219 -28.375 1 85.19 378 ILE A N 1
ATOM 3075 C CA . ILE A 1 378 ? -5.754 -33.656 -28.172 1 85.19 378 ILE A CA 1
ATOM 3076 C C . ILE A 1 378 ? -5.695 -32.125 -28.297 1 85.19 378 ILE A C 1
ATOM 3078 O O . ILE A 1 378 ? -6.57 -31.5 -28.906 1 85.19 378 ILE A O 1
ATOM 3082 N N . SER A 1 379 ? -4.68 -31.562 -27.703 1 82.81 379 SER A N 1
ATOM 3083 C CA . SER A 1 379 ? -4.504 -30.109 -27.781 1 82.81 379 SER A CA 1
ATOM 3084 C C . SER A 1 379 ? -4.383 -29.641 -29.219 1 82.81 379 SER A C 1
ATOM 3086 O O . SER A 1 379 ? -4.938 -28.609 -29.594 1 82.81 379 SER A O 1
ATOM 3088 N N . GLU A 1 380 ? -3.67 -30.344 -29.984 1 83.62 380 GLU A N 1
ATOM 3089 C CA . GLU A 1 380 ? -3.527 -30.031 -31.406 1 83.62 380 GLU A CA 1
ATOM 3090 C C . GLU A 1 380 ? -4.871 -30.078 -32.125 1 83.62 380 GLU A C 1
ATOM 3092 O O . GLU A 1 380 ? -5.18 -29.219 -32.938 1 83.62 380 GLU A O 1
ATOM 3097 N N . ARG A 1 381 ? -5.551 -31.078 -31.797 1 83.5 381 ARG A N 1
ATOM 3098 C CA . ARG A 1 381 ? -6.867 -31.219 -32.406 1 83.5 381 ARG A CA 1
ATOM 3099 C C . ARG A 1 381 ? -7.789 -30.078 -32.031 1 83.5 381 ARG A C 1
ATOM 3101 O O . ARG A 1 381 ? -8.531 -29.547 -32.875 1 83.5 381 ARG A O 1
ATOM 3108 N N . ILE A 1 382 ? -7.762 -29.734 -30.781 1 80.44 382 ILE A N 1
ATOM 3109 C CA . ILE A 1 382 ? -8.562 -28.625 -30.297 1 80.44 382 ILE A CA 1
ATOM 3110 C C . ILE A 1 382 ? -8.156 -27.344 -31.031 1 80.44 382 ILE A C 1
ATOM 3112 O O . ILE A 1 382 ? -9.016 -26.562 -31.453 1 80.44 382 ILE A O 1
ATOM 3116 N N . GLY A 1 383 ? -6.863 -27.125 -31.094 1 77.69 383 GLY A N 1
ATOM 3117 C CA . GLY A 1 383 ? -6.375 -25.969 -31.828 1 77.69 383 GLY A CA 1
ATOM 3118 C C . GLY A 1 383 ? -6.895 -25.906 -33.25 1 77.69 383 GLY A C 1
ATOM 3119 O O . GLY A 1 383 ? -7.316 -24.844 -33.719 1 77.69 383 GLY A O 1
ATOM 3120 N N . LYS A 1 384 ? -6.887 -27 -33.875 1 80.5 384 LYS A N 1
ATOM 3121 C CA . LYS A 1 384 ? -7.379 -27.078 -35.25 1 80.5 384 LYS A CA 1
ATOM 3122 C C . LYS A 1 384 ? -8.875 -26.781 -35.312 1 80.5 384 LYS A C 1
ATOM 3124 O O . LYS A 1 384 ? -9.328 -26.094 -36.25 1 80.5 384 LYS A O 1
ATOM 3129 N N . MET A 1 385 ? -9.523 -27.281 -34.375 1 78.69 385 MET A N 1
ATOM 3130 C CA . MET A 1 385 ? -10.961 -27.047 -34.344 1 78.69 385 MET A CA 1
ATOM 3131 C C . MET A 1 385 ? -11.273 -25.562 -34.156 1 78.69 385 MET A C 1
ATOM 3133 O O . MET A 1 385 ? -12.203 -25.047 -34.781 1 78.69 385 MET A O 1
ATOM 3137 N N . ILE A 1 386 ? -10.539 -24.953 -33.312 1 77.31 386 ILE A N 1
ATOM 3138 C CA . ILE A 1 386 ? -10.758 -23.547 -33.031 1 77.31 386 ILE A CA 1
ATOM 3139 C C . ILE A 1 386 ? -10.398 -22.703 -34.25 1 77.31 386 ILE A C 1
ATOM 3141 O O . ILE A 1 386 ? -11.094 -21.75 -34.594 1 77.31 386 ILE A O 1
ATOM 3145 N N . GLU A 1 387 ? -9.352 -23.047 -34.938 1 74.75 387 GLU A N 1
ATOM 3146 C CA . GLU A 1 387 ? -8.93 -22.312 -36.156 1 74.75 387 GLU A CA 1
ATOM 3147 C C . GLU A 1 387 ? -9.953 -22.469 -37.281 1 74.75 387 GLU A C 1
ATOM 3149 O O . GLU A 1 387 ? -10.141 -21.547 -38.062 1 74.75 387 GLU A O 1
ATOM 3154 N N . GLU A 1 388 ? -10.578 -23.547 -37.281 1 74.75 388 GLU A N 1
ATOM 3155 C CA . GLU A 1 388 ? -11.539 -23.828 -38.344 1 74.75 388 GLU A CA 1
ATOM 3156 C C . GLU A 1 388 ? -12.898 -23.203 -38.031 1 74.75 388 GLU A C 1
ATOM 3158 O O . GLU A 1 388 ? -13.734 -23.062 -38.938 1 74.75 388 GLU A O 1
ATOM 3163 N N . ALA A 1 389 ? -13.078 -22.844 -36.812 1 69.75 389 ALA A N 1
ATOM 3164 C CA . ALA A 1 389 ? -14.352 -22.234 -36.438 1 69.75 389 ALA A CA 1
ATOM 3165 C C . ALA A 1 389 ? -14.328 -20.734 -36.719 1 69.75 389 ALA A C 1
ATOM 3167 O O . ALA A 1 389 ? -13.297 -20.078 -36.531 1 69.75 389 ALA A O 1
ATOM 3168 N N . MET B 1 1 ? 17.641 0.078 18.281 1 92.38 1 MET B N 1
ATOM 3169 C CA . MET B 1 1 ? 18.047 1.141 17.359 1 92.38 1 MET B CA 1
ATOM 3170 C C . MET B 1 1 ? 17.031 1.286 16.234 1 92.38 1 MET B C 1
ATOM 3172 O O . MET B 1 1 ? 16.25 0.375 15.977 1 92.38 1 MET B O 1
ATOM 3176 N N . LYS B 1 2 ? 17.078 2.455 15.617 1 95.06 2 LYS B N 1
ATOM 3177 C CA . LYS B 1 2 ? 16.141 2.717 14.531 1 95.06 2 LYS B CA 1
ATOM 3178 C C . LYS B 1 2 ? 16.875 3.152 13.266 1 95.06 2 LYS B C 1
ATOM 3180 O O . LYS B 1 2 ? 18.031 3.564 13.32 1 95.06 2 LYS B O 1
ATOM 3185 N N . ILE B 1 3 ? 16.219 2.91 12.203 1 97.38 3 ILE B N 1
ATOM 3186 C CA . ILE B 1 3 ? 16.719 3.391 10.922 1 97.38 3 ILE B CA 1
ATOM 3187 C C . ILE B 1 3 ? 15.812 4.488 10.391 1 97.38 3 ILE B C 1
ATOM 3189 O O . ILE B 1 3 ? 14.602 4.281 10.25 1 97.38 3 ILE B O 1
ATOM 3193 N N . PHE B 1 4 ? 16.375 5.621 10.195 1 97.81 4 PHE B N 1
ATOM 3194 C CA . PHE B 1 4 ? 15.602 6.75 9.68 1 97.81 4 PHE B CA 1
ATOM 3195 C C . PHE B 1 4 ? 16 7.062 8.242 1 97.81 4 PHE B C 1
ATOM 3197 O O . PHE B 1 4 ? 17.172 7.262 7.949 1 97.81 4 PHE B O 1
ATOM 3204 N N . VAL B 1 5 ? 14.984 7.086 7.312 1 98.44 5 VAL B N 1
ATOM 3205 C CA . VAL B 1 5 ? 15.227 7.355 5.898 1 98.44 5 VAL B CA 1
ATOM 3206 C C . VAL B 1 5 ? 14.75 8.766 5.555 1 98.44 5 VAL B C 1
ATOM 3208 O O . VAL B 1 5 ? 13.555 9.062 5.637 1 98.44 5 VAL B O 1
ATOM 3211 N N . TYR B 1 6 ? 15.648 9.602 5.094 1 97.56 6 TYR B N 1
ATOM 3212 C CA . TYR B 1 6 ? 15.273 10.984 4.809 1 97.56 6 TYR B CA 1
ATOM 3213 C C . TYR B 1 6 ? 16.266 11.625 3.846 1 97.56 6 TYR B C 1
ATOM 3215 O O . TYR B 1 6 ? 17.406 11.906 4.215 1 97.56 6 TYR B O 1
ATOM 3223 N N . PRO B 1 7 ? 15.82 11.93 2.621 1 95.25 7 PRO B N 1
ATOM 3224 C CA . PRO B 1 7 ? 16.75 12.398 1.595 1 95.25 7 PRO B CA 1
ATOM 3225 C C . PRO B 1 7 ? 17 13.906 1.667 1 95.25 7 PRO B C 1
ATOM 3227 O O . PRO B 1 7 ? 17.812 14.438 0.896 1 95.25 7 PRO B O 1
ATOM 3230 N N . TYR B 1 8 ? 16.359 14.625 2.582 1 91.94 8 TYR B N 1
ATOM 3231 C CA . TYR B 1 8 ? 16.453 16.078 2.635 1 91.94 8 TYR B CA 1
ATOM 3232 C C . TYR B 1 8 ? 17.312 16.516 3.818 1 91.94 8 TYR B C 1
ATOM 3234 O O . TYR B 1 8 ? 17.906 15.688 4.508 1 91.94 8 TYR B O 1
ATOM 3242 N N . SER B 1 9 ? 17.391 17.812 3.922 1 89.38 9 SER B N 1
ATOM 3243 C CA . SER B 1 9 ? 18.172 18.391 5.016 1 89.38 9 SER B CA 1
ATOM 3244 C C . SER B 1 9 ? 17.562 18.016 6.371 1 89.38 9 SER B C 1
ATOM 3246 O O . SER B 1 9 ? 16.359 18.188 6.59 1 89.38 9 SER B O 1
ATOM 3248 N N . PRO B 1 10 ? 18.422 17.531 7.281 1 93.69 10 PRO B N 1
ATOM 3249 C CA . PRO B 1 10 ? 17.922 17.188 8.617 1 93.69 10 PRO B CA 1
ATOM 3250 C C . PRO B 1 10 ? 17.5 18.422 9.422 1 93.69 10 PRO B C 1
ATOM 3252 O O . PRO B 1 10 ? 16.766 18.312 10.398 1 93.69 10 PRO B O 1
ATOM 3255 N N . THR B 1 11 ? 17.906 19.578 8.992 1 88.88 11 THR B N 1
ATOM 3256 C CA . THR B 1 11 ? 17.641 20.812 9.719 1 88.88 11 THR B CA 1
ATOM 3257 C C . THR B 1 11 ? 16.156 21.156 9.672 1 88.88 11 THR B C 1
ATOM 3259 O O . THR B 1 11 ? 15.586 21.625 10.656 1 88.88 11 THR B O 1
ATOM 3262 N N . THR B 1 12 ? 15.516 20.844 8.586 1 84.75 12 THR B N 1
ATOM 3263 C CA . THR B 1 12 ? 14.133 21.234 8.359 1 84.75 12 THR B CA 1
ATOM 3264 C C . THR B 1 12 ? 13.195 20.469 9.305 1 84.75 12 THR B C 1
ATOM 3266 O O . THR B 1 12 ? 12.109 20.953 9.625 1 84.75 12 THR B O 1
ATOM 3269 N N . ILE B 1 13 ? 13.68 19.359 9.828 1 94 13 ILE B N 1
ATOM 3270 C CA . ILE B 1 13 ? 12.812 18.547 10.672 1 94 13 ILE B CA 1
ATOM 3271 C C . ILE B 1 13 ? 13.359 18.516 12.094 1 94 13 ILE B C 1
ATOM 3273 O O . ILE B 1 13 ? 12.922 17.703 12.914 1 94 13 ILE B O 1
ATOM 3277 N N . GLY B 1 14 ? 14.32 19.328 12.344 1 93.94 14 GLY B N 1
ATOM 3278 C CA . GLY B 1 14 ? 14.898 19.375 13.68 1 93.94 14 GLY B CA 1
ATOM 3279 C C . GLY B 1 14 ? 15.523 18.062 14.117 1 93.94 14 GLY B C 1
ATOM 3280 O O . GLY B 1 14 ? 15.438 17.688 15.281 1 93.94 14 GLY B O 1
ATOM 3281 N N . PHE B 1 15 ? 16.078 17.406 13.141 1 94.5 15 PHE B N 1
ATOM 3282 C CA . PHE B 1 15 ? 16.625 16.078 13.438 1 94.5 15 PHE B CA 1
ATOM 3283 C C . PHE B 1 15 ? 17.781 16.188 14.422 1 94.5 15 PHE B C 1
ATOM 3285 O O . PHE B 1 15 ? 18.656 17.031 14.273 1 94.5 15 PHE B O 1
ATOM 3292 N N . ASP B 1 16 ? 17.719 15.328 15.422 1 89.31 16 ASP B N 1
ATOM 3293 C CA . ASP B 1 16 ? 18.656 15.32 16.531 1 89.31 16 ASP B CA 1
ATOM 3294 C C . ASP B 1 16 ? 19.828 14.375 16.266 1 89.31 16 ASP B C 1
ATOM 3296 O O . ASP B 1 16 ? 19.641 13.164 16.156 1 89.31 16 ASP B O 1
ATOM 3300 N N . PRO B 1 17 ? 21.031 14.914 16.281 1 91.81 17 PRO B N 1
ATOM 3301 C CA . PRO B 1 17 ? 22.172 14.031 16.031 1 91.81 17 PRO B CA 1
ATOM 3302 C C . PRO B 1 17 ? 22.359 12.984 17.125 1 91.81 17 PRO B C 1
ATOM 3304 O O . PRO B 1 17 ? 23.125 12.023 16.953 1 91.81 17 PRO B O 1
ATOM 3307 N N . ASP B 1 18 ? 21.719 13.156 18.25 1 90.62 18 ASP B N 1
ATOM 3308 C CA . ASP B 1 18 ? 21.766 12.156 19.312 1 90.62 18 ASP B CA 1
ATOM 3309 C C . ASP B 1 18 ? 20.797 11.008 19.031 1 90.62 18 ASP B C 1
ATOM 3311 O O . ASP B 1 18 ? 20.594 10.148 19.891 1 90.62 18 ASP B O 1
ATOM 3315 N N . PHE B 1 19 ? 20.344 11 17.875 1 93.25 19 PHE B N 1
ATOM 3316 C CA . PHE B 1 19 ? 19.453 9.93 17.438 1 93.25 19 PHE B CA 1
ATOM 3317 C C . PHE B 1 19 ? 20.109 8.57 17.594 1 93.25 19 PHE B C 1
ATOM 3319 O O . PHE B 1 19 ? 21.25 8.375 17.188 1 93.25 19 PHE B O 1
ATOM 3326 N N . ASP B 1 20 ? 19.438 7.664 18.297 1 91.06 20 ASP B N 1
ATOM 3327 C CA . ASP B 1 20 ? 19.938 6.309 18.5 1 91.06 20 ASP B CA 1
ATOM 3328 C C . ASP B 1 20 ? 19.594 5.414 17.297 1 91.06 20 ASP B C 1
ATOM 3330 O O . ASP B 1 20 ? 18.703 4.57 17.375 1 91.06 20 ASP B O 1
ATOM 3334 N N . GLY B 1 21 ? 20.359 5.516 16.328 1 95.12 21 GLY B N 1
ATOM 3335 C CA . GLY B 1 21 ? 20.078 4.73 15.133 1 95.12 21 GLY B CA 1
ATOM 3336 C C . GLY B 1 21 ? 20.938 5.133 13.938 1 95.12 21 GLY B C 1
ATOM 3337 O O . GLY B 1 21 ? 22.016 5.699 14.109 1 95.12 21 GLY B O 1
ATOM 3338 N N . TYR B 1 22 ? 20.562 4.652 12.789 1 97.25 22 TYR B N 1
ATOM 3339 C CA . TYR B 1 22 ? 21.219 4.922 11.516 1 97.25 22 TYR B CA 1
ATOM 3340 C C . TYR B 1 22 ? 20.344 5.773 10.617 1 97.25 22 TYR B C 1
ATOM 3342 O O . TYR B 1 22 ? 19.109 5.762 10.742 1 97.25 22 TYR B O 1
ATOM 3350 N N . VAL B 1 23 ? 21 6.508 9.758 1 98.12 23 VAL B N 1
ATOM 3351 C CA . VAL B 1 23 ? 20.297 7.34 8.781 1 98.12 23 VAL B CA 1
ATOM 3352 C C . VAL B 1 23 ? 20.625 6.859 7.371 1 98.12 23 VAL B C 1
ATOM 3354 O O . VAL B 1 23 ? 21.781 6.531 7.07 1 98.12 23 VAL B O 1
ATOM 3357 N N . ILE B 1 24 ? 19.609 6.676 6.566 1 98.62 24 ILE B N 1
ATOM 3358 C CA . ILE B 1 24 ? 19.781 6.469 5.133 1 98.62 24 ILE B CA 1
ATOM 3359 C C . ILE B 1 24 ? 19.422 7.746 4.379 1 98.62 24 ILE B C 1
ATOM 3361 O O . ILE B 1 24 ? 18.297 8.234 4.48 1 98.62 24 ILE B O 1
ATOM 3365 N N . THR B 1 25 ? 20.344 8.312 3.65 1 98.06 25 THR B N 1
ATOM 3366 C CA . THR B 1 25 ? 20.141 9.547 2.904 1 98.06 25 THR B CA 1
ATOM 3367 C C . THR B 1 25 ? 20.875 9.508 1.57 1 98.06 25 THR B C 1
ATOM 3369 O O . THR B 1 25 ? 21.328 8.445 1.138 1 98.06 25 THR B O 1
ATOM 3372 N N . THR B 1 26 ? 20.844 10.547 0.83 1 96.06 26 THR B N 1
ATOM 3373 C CA . THR B 1 26 ? 21.531 10.648 -0.454 1 96.06 26 THR B CA 1
ATOM 3374 C C . THR B 1 26 ? 22.875 11.344 -0.294 1 96.06 26 THR B C 1
ATOM 3376 O O . THR B 1 26 ? 23.141 11.969 0.735 1 96.06 26 THR B O 1
ATOM 3379 N N . ALA B 1 27 ? 23.656 11.266 -1.351 1 94.88 27 ALA B N 1
ATOM 3380 C CA . ALA B 1 27 ? 24.953 11.938 -1.352 1 94.88 27 ALA B CA 1
ATOM 3381 C C . ALA B 1 27 ? 24.781 13.445 -1.216 1 94.88 27 ALA B C 1
ATOM 3383 O O . ALA B 1 27 ? 25.594 14.109 -0.56 1 94.88 27 ALA B O 1
ATOM 3384 N N . ASN B 1 28 ? 23.75 13.914 -1.755 1 91.69 28 ASN B N 1
ATOM 3385 C CA . ASN B 1 28 ? 23.5 15.352 -1.75 1 91.69 28 ASN B CA 1
ATOM 3386 C C . ASN B 1 28 ? 23.234 15.867 -0.34 1 91.69 28 ASN B C 1
ATOM 3388 O O . ASN B 1 28 ? 23.625 16.984 0.003 1 91.69 28 ASN B O 1
ATOM 3392 N N . ALA B 1 29 ? 22.625 15.078 0.45 1 93.75 29 ALA B N 1
ATOM 3393 C CA . ALA B 1 29 ? 22.234 15.531 1.783 1 93.75 29 ALA B CA 1
ATOM 3394 C C . ALA B 1 29 ? 23.281 15.148 2.82 1 93.75 29 ALA B C 1
ATOM 3396 O O . ALA B 1 29 ? 23.266 15.656 3.945 1 93.75 29 ALA B O 1
ATOM 3397 N N . PHE B 1 30 ? 24.203 14.336 2.459 1 95.81 30 PHE B N 1
ATOM 3398 C CA . PHE B 1 30 ? 25.172 13.711 3.354 1 95.81 30 PHE B CA 1
ATOM 3399 C C . PHE B 1 30 ? 25.938 14.766 4.137 1 95.81 30 PHE B C 1
ATOM 3401 O O . PHE B 1 30 ? 26.031 14.695 5.363 1 95.81 30 PHE B O 1
ATOM 3408 N N . GLU B 1 31 ? 26.391 15.773 3.482 1 95.25 31 GLU B N 1
ATOM 3409 C CA . GLU B 1 31 ? 27.219 16.797 4.113 1 95.25 31 GLU B CA 1
ATOM 3410 C C . GLU B 1 31 ? 26.422 17.594 5.148 1 95.25 31 GLU B C 1
ATOM 3412 O O . GLU B 1 31 ? 26.969 18.016 6.164 1 95.25 31 GLU B O 1
ATOM 3417 N N . ARG B 1 32 ? 25.203 17.797 4.898 1 94.81 32 ARG B N 1
ATOM 3418 C CA . ARG B 1 32 ? 24.344 18.531 5.828 1 94.81 32 ARG B CA 1
ATOM 3419 C C . ARG B 1 32 ? 24.188 17.766 7.141 1 94.81 32 ARG B C 1
ATOM 3421 O O . ARG B 1 32 ? 24.094 18.375 8.211 1 94.81 32 ARG B O 1
ATOM 3428 N N . TYR B 1 33 ? 24.172 16.469 7.055 1 96.56 33 TYR B N 1
ATOM 3429 C CA . TYR B 1 33 ? 24.094 15.648 8.258 1 96.56 33 TYR B CA 1
ATOM 3430 C C . TYR B 1 33 ? 25.391 15.75 9.062 1 96.56 33 TYR B C 1
ATOM 3432 O O . TYR B 1 33 ? 25.344 15.914 10.281 1 96.56 33 TYR B O 1
ATOM 3440 N N . LEU B 1 34 ? 26.5 15.75 8.375 1 96.19 34 LEU B N 1
ATOM 3441 C CA . LEU B 1 34 ? 27.797 15.867 9.047 1 96.19 34 LEU B CA 1
ATOM 3442 C C . LEU B 1 34 ? 27.922 17.219 9.75 1 96.19 34 LEU B C 1
ATOM 3444 O O . LEU B 1 34 ? 28.406 17.281 10.883 1 96.19 34 LEU B O 1
ATOM 3448 N N . LYS B 1 35 ? 27.5 18.188 9.055 1 95.06 35 LYS B N 1
ATOM 3449 C CA . LYS B 1 35 ? 27.594 19.531 9.594 1 95.06 35 LYS B CA 1
ATOM 3450 C C . LYS B 1 35 ? 26.766 19.672 10.875 1 95.06 35 LYS B C 1
ATOM 3452 O O . LYS B 1 35 ? 27.125 20.453 11.758 1 95.06 35 LYS B O 1
ATOM 3457 N N . LEU B 1 36 ? 25.734 18.891 11.008 1 94.69 36 LEU B N 1
ATOM 3458 C CA . LEU B 1 36 ? 24.859 18.969 12.172 1 94.69 36 LEU B CA 1
ATOM 3459 C C . LEU B 1 36 ? 25.375 18.094 13.305 1 94.69 36 LEU B C 1
ATOM 3461 O O . LEU B 1 36 ? 24.828 18.109 14.406 1 94.69 36 LEU B O 1
ATOM 3465 N N . GLY B 1 37 ? 26.422 17.266 12.992 1 95.25 37 GLY B N 1
ATOM 3466 C CA . GLY B 1 37 ? 27.078 16.531 14.07 1 95.25 37 GLY B CA 1
ATOM 3467 C C . GLY B 1 37 ? 26.797 15.039 14.039 1 95.25 37 GLY B C 1
ATOM 3468 O O . GLY B 1 37 ? 27.188 14.312 14.953 1 95.25 37 GLY B O 1
ATOM 3469 N N . PHE B 1 38 ? 26.109 14.578 12.992 1 96.75 38 PHE B N 1
ATOM 3470 C CA . PHE B 1 38 ? 25.891 13.141 12.883 1 96.75 38 PHE B CA 1
ATOM 3471 C C . PHE B 1 38 ? 27.203 12.406 12.617 1 96.75 38 PHE B C 1
ATOM 3473 O O . PHE B 1 38 ? 28.062 12.914 11.898 1 96.75 38 PHE B O 1
ATOM 3480 N N . LEU B 1 39 ? 27.297 11.211 13.148 1 96.19 39 LEU B N 1
ATOM 3481 C CA . LEU B 1 39 ? 28.484 10.391 12.93 1 96.19 39 LEU B CA 1
ATOM 3482 C C . LEU B 1 39 ? 28.469 9.781 11.531 1 96.19 39 LEU B C 1
ATOM 3484 O O . LEU B 1 39 ? 27.469 9.18 11.125 1 96.19 39 LEU B O 1
ATOM 3488 N N . LYS B 1 40 ? 29.562 9.914 10.922 1 96.5 40 LYS B N 1
ATOM 3489 C CA . LYS B 1 40 ? 29.688 9.406 9.555 1 96.5 40 LYS B CA 1
ATOM 3490 C C . LYS B 1 40 ? 29.375 7.918 9.492 1 96.5 40 LYS B C 1
ATOM 3492 O O . LYS B 1 40 ? 28.75 7.449 8.539 1 96.5 40 LYS B O 1
ATOM 3497 N N . GLU B 1 41 ? 29.734 7.191 10.469 1 95.88 41 GLU B N 1
ATOM 3498 C CA . GLU B 1 41 ? 29.594 5.738 10.477 1 95.88 41 GLU B CA 1
ATOM 3499 C C . GLU B 1 41 ? 28.141 5.328 10.648 1 95.88 41 GLU B C 1
ATOM 3501 O O . GLU B 1 41 ? 27.781 4.164 10.453 1 95.88 41 GLU B O 1
ATOM 3506 N N . LYS B 1 42 ? 27.297 6.281 11.008 1 96.44 42 LYS B N 1
ATOM 3507 C CA . LYS B 1 42 ? 25.891 5.984 11.242 1 96.44 42 LYS B CA 1
ATOM 3508 C C . LYS B 1 42 ? 25.031 6.48 10.078 1 96.44 42 LYS B C 1
ATOM 3510 O O . LYS B 1 42 ? 23.797 6.5 10.18 1 96.44 42 LYS B O 1
ATOM 3515 N N . ILE B 1 43 ? 25.703 6.938 9.031 1 97.94 43 ILE B N 1
ATOM 3516 C CA . ILE B 1 43 ? 25 7.422 7.848 1 97.94 43 ILE B CA 1
ATOM 3517 C C . ILE B 1 43 ? 25.281 6.496 6.668 1 97.94 43 ILE B C 1
ATOM 3519 O O . ILE B 1 43 ? 26.438 6.227 6.34 1 97.94 43 ILE B O 1
ATOM 3523 N N . GLU B 1 44 ? 24.25 5.938 6.113 1 98.25 44 GLU B N 1
ATOM 3524 C CA . GLU B 1 44 ? 24.312 5.164 4.875 1 98.25 44 GLU B CA 1
ATOM 3525 C C . GLU B 1 44 ? 23.859 5.992 3.682 1 98.25 44 GLU B C 1
ATOM 3527 O O . GLU B 1 44 ? 22.781 6.598 3.717 1 98.25 44 GLU B O 1
ATOM 3532 N N . ILE B 1 45 ? 24.625 6.02 2.639 1 98.06 45 ILE B N 1
ATOM 3533 C CA . ILE B 1 45 ? 24.297 6.77 1.432 1 98.06 45 ILE B CA 1
ATOM 3534 C C . ILE B 1 45 ? 23.656 5.84 0.407 1 98.06 45 ILE B C 1
ATOM 3536 O O . ILE B 1 45 ? 24.25 4.844 -0.003 1 98.06 45 ILE B O 1
ATOM 3540 N N . ALA B 1 46 ? 22.469 6.121 0.055 1 97.31 46 ALA B N 1
ATOM 3541 C CA . ALA B 1 46 ? 21.781 5.367 -0.987 1 97.31 46 ALA B CA 1
ATOM 3542 C C . ALA B 1 46 ? 21.969 6.016 -2.354 1 97.31 46 ALA B C 1
ATOM 3544 O O . ALA B 1 46 ? 21.969 7.242 -2.475 1 97.31 46 ALA B O 1
ATOM 3545 N N . GLU B 1 47 ? 22.094 5.234 -3.4 1 92.69 47 GLU B N 1
ATOM 3546 C CA . GLU B 1 47 ? 22.141 5.742 -4.77 1 92.69 47 GLU B CA 1
ATOM 3547 C C . GLU B 1 47 ? 20.844 6.484 -5.121 1 92.69 47 GLU B C 1
ATOM 3549 O O . GLU B 1 47 ? 20.875 7.5 -5.816 1 92.69 47 GLU B O 1
ATOM 3554 N N . SER B 1 48 ? 19.797 5.941 -4.664 1 92 48 SER B N 1
ATOM 3555 C CA . SER B 1 48 ? 18.469 6.531 -4.801 1 92 48 SER B CA 1
ATOM 3556 C C . SER B 1 48 ? 17.578 6.137 -3.635 1 92 48 SER B C 1
ATOM 3558 O O . SER B 1 48 ? 17.734 5.062 -3.053 1 92 48 SER B O 1
ATOM 3560 N N . ILE B 1 49 ? 16.734 7.086 -3.309 1 95.19 49 ILE B N 1
ATOM 3561 C CA . ILE B 1 49 ? 15.781 6.77 -2.248 1 95.19 49 ILE B CA 1
ATOM 3562 C C . ILE B 1 49 ? 14.523 6.133 -2.848 1 95.19 49 ILE B C 1
ATOM 3564 O O . ILE B 1 49 ? 13.562 6.836 -3.174 1 95.19 49 ILE B O 1
ATOM 3568 N N . ASP B 1 50 ? 14.547 4.945 -3.035 1 94.31 50 ASP B N 1
ATOM 3569 C CA . ASP B 1 50 ? 13.438 4.117 -3.502 1 94.31 50 ASP B CA 1
ATOM 3570 C C . ASP B 1 50 ? 13.469 2.734 -2.855 1 94.31 50 ASP B C 1
ATOM 3572 O O . ASP B 1 50 ? 14.391 2.422 -2.094 1 94.31 50 ASP B O 1
ATOM 3576 N N . PHE B 1 51 ? 12.523 1.977 -3.061 1 97.06 51 PHE B N 1
ATOM 3577 C CA . PHE B 1 51 ? 12.344 0.705 -2.371 1 97.06 51 PHE B CA 1
ATOM 3578 C C . PHE B 1 51 ? 13.57 -0.185 -2.545 1 97.06 51 PHE B C 1
ATOM 3580 O O . PHE B 1 51 ? 14.117 -0.698 -1.565 1 97.06 51 PHE B O 1
ATOM 3587 N N . LYS B 1 52 ? 14.023 -0.366 -3.76 1 96.75 52 LYS B N 1
ATOM 3588 C CA . LYS B 1 52 ? 15.102 -1.286 -4.102 1 96.75 52 LYS B CA 1
ATOM 3589 C C . LYS B 1 52 ? 16.375 -0.961 -3.314 1 96.75 52 LYS B C 1
ATOM 3591 O O . LYS B 1 52 ? 16.922 -1.827 -2.637 1 96.75 52 LYS B O 1
ATOM 3596 N N . HIS B 1 53 ? 16.797 0.226 -3.338 1 97.06 53 HIS B N 1
ATOM 3597 C CA . HIS B 1 53 ? 18.062 0.627 -2.746 1 97.06 53 HIS B CA 1
ATOM 3598 C C . HIS B 1 53 ? 17.984 0.678 -1.226 1 97.06 53 HIS B C 1
ATOM 3600 O O . HIS B 1 53 ? 18.891 0.22 -0.53 1 97.06 53 HIS B O 1
ATOM 3606 N N . VAL B 1 54 ? 16.906 1.202 -0.736 1 98.38 54 VAL B N 1
ATOM 3607 C CA . VAL B 1 54 ? 16.734 1.303 0.71 1 98.38 54 VAL B CA 1
ATOM 3608 C C . VAL B 1 54 ? 16.609 -0.094 1.314 1 98.38 54 VAL B C 1
ATOM 3610 O O . VAL B 1 54 ? 17.188 -0.378 2.367 1 98.38 54 VAL B O 1
ATOM 3613 N N . PHE B 1 55 ? 15.867 -0.987 0.675 1 98.31 55 PHE B N 1
ATOM 3614 C CA . PHE B 1 55 ? 15.734 -2.355 1.16 1 98.31 55 PHE B CA 1
ATOM 3615 C C . PHE B 1 55 ? 17.094 -3.006 1.329 1 98.31 55 PHE B C 1
ATOM 3617 O O . PHE B 1 55 ? 17.375 -3.623 2.359 1 98.31 55 PHE B O 1
ATOM 3624 N N . ARG B 1 56 ? 17.906 -2.844 0.325 1 97.88 56 ARG B N 1
ATOM 3625 C CA . ARG B 1 56 ? 19.219 -3.457 0.353 1 97.88 56 ARG B CA 1
ATOM 3626 C C . ARG B 1 56 ? 20.047 -2.924 1.521 1 97.88 56 ARG B C 1
ATOM 3628 O O . ARG B 1 56 ? 20.719 -3.693 2.217 1 97.88 56 ARG B O 1
ATOM 3635 N N . ILE B 1 57 ? 20 -1.66 1.711 1 98.31 57 ILE B N 1
ATOM 3636 C CA . ILE B 1 57 ? 20.766 -1.049 2.795 1 98.31 57 ILE B CA 1
ATOM 3637 C C . ILE B 1 57 ? 20.234 -1.545 4.141 1 98.31 57 ILE B C 1
ATOM 3639 O O . ILE B 1 57 ? 21.016 -1.895 5.027 1 98.31 57 ILE B O 1
ATOM 3643 N N . VAL B 1 58 ? 18.938 -1.577 4.309 1 98.06 58 VAL B N 1
ATOM 3644 C CA . VAL B 1 58 ? 18.344 -2.055 5.551 1 98.06 58 VAL B CA 1
ATOM 3645 C C . VAL B 1 58 ? 18.734 -3.51 5.789 1 98.06 58 VAL B C 1
ATOM 3647 O O . VAL B 1 58 ? 19.078 -3.891 6.91 1 98.06 58 VAL B O 1
ATOM 3650 N N . GLN B 1 59 ? 18.672 -4.285 4.719 1 97.12 59 GLN B N 1
ATOM 3651 C CA . GLN B 1 59 ? 19.078 -5.684 4.824 1 97.12 59 GLN B CA 1
ATOM 3652 C C . GLN B 1 59 ? 20.516 -5.801 5.328 1 97.12 59 GLN B C 1
ATOM 3654 O O . GLN B 1 59 ? 20.781 -6.582 6.238 1 97.12 59 GLN B O 1
ATOM 3659 N N . ASP B 1 60 ? 21.391 -5.031 4.777 1 97.19 60 ASP B N 1
ATOM 3660 C CA . ASP B 1 60 ? 22.797 -5.051 5.184 1 97.19 60 ASP B CA 1
ATOM 3661 C C . ASP B 1 60 ? 22.953 -4.648 6.648 1 97.19 60 ASP B C 1
ATOM 3663 O O . ASP B 1 60 ? 23.719 -5.27 7.391 1 97.19 60 ASP B O 1
ATOM 3667 N N . LEU B 1 61 ? 22.266 -3.635 7.059 1 97.75 61 LEU B N 1
ATOM 3668 C CA . LEU B 1 61 ? 22.328 -3.148 8.43 1 97.75 61 LEU B CA 1
ATOM 3669 C C . LEU B 1 61 ? 21.812 -4.195 9.406 1 97.75 61 LEU B C 1
ATOM 3671 O O . LEU B 1 61 ? 22.422 -4.434 10.453 1 97.75 61 LEU B O 1
ATOM 3675 N N . VAL B 1 62 ? 20.719 -4.801 9.055 1 96 62 VAL B N 1
ATOM 3676 C CA . VAL B 1 62 ? 20.094 -5.785 9.93 1 96 62 VAL B CA 1
ATOM 3677 C C . VAL B 1 62 ? 21 -7.008 10.062 1 96 62 VAL B C 1
ATOM 3679 O O . VAL B 1 62 ? 21.078 -7.625 11.133 1 96 62 VAL B O 1
ATOM 3682 N N . GLU B 1 63 ? 21.656 -7.336 9 1 94.75 63 GLU B N 1
ATOM 3683 C CA . GLU B 1 63 ? 22.578 -8.461 9.031 1 94.75 63 GLU B CA 1
ATOM 3684 C C . GLU B 1 63 ? 23.797 -8.156 9.898 1 94.75 63 GLU B C 1
ATOM 3686 O O . GLU B 1 63 ? 24.344 -9.039 10.562 1 94.75 63 GLU B O 1
ATOM 3691 N N . LYS B 1 64 ? 24.141 -6.965 9.891 1 94.75 64 LYS B N 1
ATOM 3692 C CA . LYS B 1 64 ? 25.328 -6.535 10.625 1 94.75 64 LYS B CA 1
ATOM 3693 C C . LYS B 1 64 ? 25.016 -6.328 12.109 1 94.75 64 LYS B C 1
ATOM 3695 O O . LYS B 1 64 ? 25.844 -6.613 12.969 1 94.75 64 LYS B O 1
ATOM 3700 N N . PHE B 1 65 ? 23.797 -5.762 12.312 1 91.94 65 PHE B N 1
ATOM 3701 C CA . PHE B 1 65 ? 23.391 -5.434 13.672 1 91.94 65 PHE B CA 1
ATOM 3702 C C . PHE B 1 65 ? 22.062 -6.109 14.016 1 91.94 65 PHE B C 1
ATOM 3704 O O . PHE B 1 65 ? 21.172 -6.223 13.164 1 91.94 65 PHE B O 1
ATOM 3711 N N . SER B 1 66 ? 21.875 -6.566 15.164 1 83.56 66 SER B N 1
ATOM 3712 C CA . SER B 1 66 ? 20.672 -7.32 15.5 1 83.56 66 SER B CA 1
ATOM 3713 C C . SER B 1 66 ? 19.703 -6.477 16.312 1 83.56 66 SER B C 1
ATOM 3715 O O . SER B 1 66 ? 18.594 -6.91 16.609 1 83.56 66 SER B O 1
ATOM 3717 N N . ASP B 1 67 ? 19.906 -5.289 16.469 1 90.44 67 ASP B N 1
ATOM 3718 C CA . ASP B 1 67 ? 19.125 -4.594 17.5 1 90.44 67 ASP B CA 1
ATOM 3719 C C . ASP B 1 67 ? 18.219 -3.527 16.875 1 90.44 67 ASP B C 1
ATOM 3721 O O . ASP B 1 67 ? 17.734 -2.641 17.562 1 90.44 67 ASP B O 1
ATOM 3725 N N . PHE B 1 68 ? 18 -3.633 15.57 1 93.5 68 PHE B N 1
ATOM 3726 C CA . PHE B 1 68 ? 17.062 -2.678 14.977 1 93.5 68 PHE B CA 1
ATOM 3727 C C . PHE B 1 68 ? 15.625 -3.096 15.234 1 93.5 68 PHE B C 1
ATOM 3729 O O . PHE B 1 68 ? 15.312 -4.289 15.242 1 93.5 68 PHE B O 1
ATOM 3736 N N . ASP B 1 69 ? 14.781 -2.104 15.375 1 92.12 69 ASP B N 1
ATOM 3737 C CA . ASP B 1 69 ? 13.398 -2.486 15.633 1 92.12 69 ASP B CA 1
ATOM 3738 C C . ASP B 1 69 ? 12.43 -1.681 14.766 1 92.12 69 ASP B C 1
ATOM 3740 O O . ASP B 1 69 ? 11.219 -1.903 14.797 1 92.12 69 ASP B O 1
ATOM 3744 N N . GLU B 1 70 ? 12.977 -0.754 13.938 1 93.88 70 GLU B N 1
ATOM 3745 C CA . GLU B 1 70 ? 12.078 0.064 13.125 1 93.88 70 GLU B CA 1
ATOM 3746 C C . GLU B 1 70 ? 12.844 0.768 12 1 93.88 70 GLU B C 1
ATOM 3748 O O . GLU B 1 70 ? 13.977 1.206 12.195 1 93.88 70 GLU B O 1
ATOM 3753 N N . VAL B 1 71 ? 12.312 0.872 10.891 1 95.94 71 VAL B N 1
ATOM 3754 C CA . VAL B 1 71 ? 12.703 1.796 9.828 1 95.94 71 VAL B CA 1
ATOM 3755 C C . VAL B 1 71 ? 11.539 2.734 9.508 1 95.94 71 VAL B C 1
ATOM 3757 O O . VAL B 1 71 ? 10.391 2.295 9.398 1 95.94 71 VAL B O 1
ATOM 3760 N N . PHE B 1 72 ? 11.742 4.027 9.445 1 96 72 PHE B N 1
ATOM 3761 C CA . PHE B 1 72 ? 10.656 4.984 9.266 1 96 72 PHE B CA 1
ATOM 3762 C C . PHE B 1 72 ? 11.148 6.23 8.539 1 96 72 PHE B C 1
ATOM 3764 O O . PHE B 1 72 ? 12.328 6.332 8.195 1 96 72 PHE B O 1
ATOM 3771 N N . THR B 1 73 ? 10.234 7.102 8.133 1 97.12 73 THR B N 1
ATOM 3772 C CA . THR B 1 73 ? 10.539 8.336 7.414 1 97.12 73 THR B CA 1
ATOM 3773 C C . THR B 1 73 ? 9.531 9.422 7.766 1 97.12 73 THR B C 1
ATOM 3775 O O . THR B 1 73 ? 8.492 9.148 8.375 1 97.12 73 THR B O 1
ATOM 3778 N N . LEU B 1 74 ? 9.852 10.633 7.504 1 96.56 74 LEU B N 1
ATOM 3779 C CA . LEU B 1 74 ? 8.93 11.766 7.609 1 96.56 74 LEU B CA 1
ATOM 3780 C C . LEU B 1 74 ? 8.609 12.336 6.234 1 96.56 74 LEU B C 1
ATOM 3782 O O . LEU B 1 74 ? 7.918 13.352 6.125 1 96.56 74 LEU B O 1
ATOM 3786 N N . LYS B 1 75 ? 9.195 11.688 5.227 1 94.75 75 LYS B N 1
ATOM 3787 C CA . LYS B 1 75 ? 8.797 12.047 3.867 1 94.75 75 LYS B CA 1
ATOM 3788 C C . LYS B 1 75 ? 7.477 11.383 3.486 1 94.75 75 LYS B C 1
ATOM 3790 O O . LYS B 1 75 ? 7.434 10.18 3.223 1 94.75 75 LYS B O 1
ATOM 3795 N N . GLU B 1 76 ? 6.559 12.164 3.338 1 92.25 76 GLU B N 1
ATOM 3796 C CA . GLU B 1 76 ? 5.18 11.711 3.199 1 92.25 76 GLU B CA 1
ATOM 3797 C C . GLU B 1 76 ? 5.031 10.75 2.02 1 92.25 76 GLU B C 1
ATOM 3799 O O . GLU B 1 76 ? 4.375 9.719 2.131 1 92.25 76 GLU B O 1
ATOM 3804 N N . ASN B 1 77 ? 5.641 11 0.946 1 90.5 77 ASN B N 1
ATOM 3805 C CA . ASN B 1 77 ? 5.453 10.227 -0.274 1 90.5 77 ASN B CA 1
ATOM 3806 C C . ASN B 1 77 ? 6.121 8.859 -0.173 1 90.5 77 ASN B C 1
ATOM 3808 O O . ASN B 1 77 ? 5.879 7.98 -1.005 1 90.5 77 ASN B O 1
ATOM 3812 N N . ASP B 1 78 ? 6.93 8.664 0.854 1 94.62 78 ASP B N 1
ATOM 3813 C CA . ASP B 1 78 ? 7.676 7.414 0.963 1 94.62 78 ASP B CA 1
ATOM 3814 C C . ASP B 1 78 ? 7.145 6.555 2.107 1 94.62 78 ASP B C 1
ATOM 3816 O O . ASP B 1 78 ? 7.602 5.43 2.309 1 94.62 78 ASP B O 1
ATOM 3820 N N . ILE B 1 79 ? 6.188 7.004 2.809 1 94.69 79 ILE B N 1
ATOM 3821 C CA . ILE B 1 79 ? 5.781 6.371 4.062 1 94.69 79 ILE B CA 1
ATOM 3822 C C . ILE B 1 79 ? 5.234 4.973 3.781 1 94.69 79 ILE B C 1
ATOM 3824 O O . ILE B 1 79 ? 5.508 4.031 4.527 1 94.69 79 ILE B O 1
ATOM 3828 N N . GLU B 1 80 ? 4.527 4.766 2.732 1 92.19 80 GLU B N 1
ATOM 3829 C CA . GLU B 1 80 ? 3.869 3.486 2.482 1 92.19 80 GLU B CA 1
ATOM 3830 C C . GLU B 1 80 ? 4.883 2.395 2.158 1 92.19 80 GLU B C 1
ATOM 3832 O O . GLU B 1 80 ? 4.828 1.3 2.723 1 92.19 80 GLU B O 1
ATOM 3837 N N . TRP B 1 81 ? 5.797 2.744 1.222 1 94.75 81 TRP B N 1
ATOM 3838 C CA . TRP B 1 81 ? 6.719 1.679 0.837 1 94.75 81 TRP B CA 1
ATOM 3839 C C . TRP B 1 81 ? 7.785 1.471 1.904 1 94.75 81 TRP B C 1
ATOM 3841 O O . TRP B 1 81 ? 8.289 0.359 2.078 1 94.75 81 TRP B O 1
ATOM 3851 N N . ILE B 1 82 ? 8.148 2.439 2.693 1 95.94 82 ILE B N 1
ATOM 3852 C CA . ILE B 1 82 ? 9.055 2.244 3.82 1 95.94 82 ILE B CA 1
ATOM 3853 C C . ILE B 1 82 ? 8.383 1.376 4.879 1 95.94 82 ILE B C 1
ATOM 3855 O O . ILE B 1 82 ? 9.031 0.555 5.527 1 95.94 82 ILE B O 1
ATOM 3859 N N . ASP B 1 83 ? 7.066 1.562 4.965 1 93.25 83 ASP B N 1
ATOM 3860 C CA . ASP B 1 83 ? 6.312 0.716 5.883 1 93.25 83 ASP B CA 1
ATOM 3861 C C . ASP B 1 83 ? 6.355 -0.746 5.449 1 93.25 83 ASP B C 1
ATOM 3863 O O . ASP B 1 83 ? 6.355 -1.65 6.285 1 93.25 83 ASP B O 1
ATOM 3867 N N . VAL B 1 84 ? 6.375 -1.011 4.199 1 94.25 84 VAL B N 1
ATOM 3868 C CA . VAL B 1 84 ? 6.516 -2.367 3.678 1 94.25 84 VAL B CA 1
ATOM 3869 C C . VAL B 1 84 ? 7.852 -2.957 4.129 1 94.25 84 VAL B C 1
ATOM 3871 O O . VAL B 1 84 ? 7.914 -4.109 4.566 1 94.25 84 VAL B O 1
ATOM 3874 N N . ILE B 1 85 ? 8.891 -2.17 4.031 1 96.19 85 ILE B N 1
ATOM 3875 C CA . ILE B 1 85 ? 10.203 -2.615 4.473 1 96.19 85 ILE B CA 1
ATOM 3876 C C . ILE B 1 85 ? 10.18 -2.877 5.977 1 96.19 85 ILE B C 1
ATOM 3878 O O . ILE B 1 85 ? 10.719 -3.883 6.445 1 96.19 85 ILE B O 1
ATOM 3882 N N . ASN B 1 86 ? 9.57 -1.98 6.695 1 94.44 86 ASN B N 1
ATOM 3883 C CA . ASN B 1 86 ? 9.469 -2.152 8.141 1 94.44 86 ASN B CA 1
ATOM 3884 C C . ASN B 1 86 ? 8.75 -3.447 8.5 1 94.44 86 ASN B C 1
ATOM 3886 O O . ASN B 1 86 ? 9.203 -4.191 9.375 1 94.44 86 ASN B O 1
ATOM 3890 N N . ASP B 1 87 ? 7.68 -3.701 7.82 1 91.88 87 ASP B N 1
ATOM 3891 C CA . ASP B 1 87 ? 6.898 -4.906 8.07 1 91.88 87 ASP B CA 1
ATOM 3892 C C . ASP B 1 87 ? 7.715 -6.164 7.777 1 91.88 87 ASP B C 1
ATOM 3894 O O . ASP B 1 87 ? 7.609 -7.16 8.492 1 91.88 87 ASP B O 1
ATOM 3898 N N . TYR B 1 88 ? 8.461 -6.102 6.73 1 93.62 88 TYR B N 1
ATOM 3899 C CA . TYR B 1 88 ? 9.25 -7.254 6.312 1 93.62 88 TYR B CA 1
ATOM 3900 C C . TYR B 1 88 ? 10.289 -7.609 7.367 1 93.62 88 TYR B C 1
ATOM 3902 O O . TYR B 1 88 ? 10.398 -8.766 7.77 1 93.62 88 TYR B O 1
ATOM 3910 N N . PHE B 1 89 ? 10.938 -6.617 7.945 1 93.06 89 PHE B N 1
ATOM 3911 C CA . PHE B 1 89 ? 12.078 -6.887 8.812 1 93.06 89 PHE B CA 1
ATOM 3912 C C . PHE B 1 89 ? 11.648 -6.941 10.273 1 93.06 89 PHE B C 1
ATOM 3914 O O . PHE B 1 89 ? 12.164 -7.75 11.047 1 93.06 89 PHE B O 1
ATOM 3921 N N . PHE B 1 90 ? 10.703 -6.074 10.656 1 89.38 90 PHE B N 1
ATOM 3922 C CA . PHE B 1 90 ? 10.516 -5.867 12.086 1 89.38 90 PHE B CA 1
ATOM 3923 C C . PHE B 1 90 ? 9.078 -6.156 12.492 1 89.38 90 PHE B C 1
ATOM 3925 O O . PHE B 1 90 ? 8.773 -6.277 13.68 1 89.38 90 PHE B O 1
ATOM 3932 N N . GLY B 1 91 ? 8.273 -6.324 11.562 1 80.62 91 GLY B N 1
ATOM 3933 C CA . GLY B 1 91 ? 6.867 -6.523 11.883 1 80.62 91 GLY B CA 1
ATOM 3934 C C . GLY B 1 91 ? 6.188 -5.262 12.391 1 80.62 91 GLY B C 1
ATOM 3935 O O . GLY B 1 91 ? 6.789 -4.188 12.398 1 80.62 91 GLY B O 1
ATOM 3936 N N . GLU B 1 92 ? 4.93 -5.297 12.547 1 65.12 92 GLU B N 1
ATOM 3937 C CA . GLU B 1 92 ? 4.129 -4.129 12.906 1 65.12 92 GLU B CA 1
ATOM 3938 C C . GLU B 1 92 ? 3.961 -4.012 14.414 1 65.12 92 GLU B C 1
ATOM 3940 O O . GLU B 1 92 ? 3.086 -3.289 14.891 1 65.12 92 GLU B O 1
ATOM 3945 N N . LYS B 1 93 ? 4.926 -4.371 15.172 1 65.44 93 LYS B N 1
ATOM 3946 C CA . LYS B 1 93 ? 4.578 -4.277 16.594 1 65.44 93 LYS B CA 1
ATOM 3947 C C . LYS B 1 93 ? 4.52 -2.824 17.047 1 65.44 93 LYS B C 1
ATOM 3949 O O . LYS B 1 93 ? 5.488 -2.08 16.891 1 65.44 93 LYS B O 1
ATOM 3954 N N . ASN B 1 94 ? 3.342 -2.287 17.375 1 71.56 94 ASN B N 1
ATOM 3955 C CA . ASN B 1 94 ? 3.049 -1.013 18.016 1 71.56 94 ASN B CA 1
ATOM 3956 C C . ASN B 1 94 ? 3.207 0.157 17.047 1 71.56 94 ASN B C 1
ATOM 3958 O O . ASN B 1 94 ? 3.596 1.255 17.453 1 71.56 94 ASN B O 1
ATOM 3962 N N . LYS B 1 95 ? 3.107 -0.084 15.836 1 85.06 95 LYS B N 1
ATOM 3963 C CA . LYS B 1 95 ? 3.164 1.003 14.859 1 85.06 95 LYS B CA 1
ATOM 3964 C C . LYS B 1 95 ? 1.786 1.284 14.273 1 85.06 95 LYS B C 1
ATOM 3966 O O . LYS B 1 95 ? 0.989 0.364 14.07 1 85.06 95 LYS B O 1
ATOM 3971 N N . PRO B 1 96 ? 1.584 2.549 14.031 1 89.62 96 PRO B N 1
ATOM 3972 C CA . PRO B 1 96 ? 0.314 2.852 13.367 1 89.62 96 PRO B CA 1
ATOM 3973 C C . PRO B 1 96 ? 0.274 2.371 11.914 1 89.62 96 PRO B C 1
ATOM 3975 O O . PRO B 1 96 ? 1.322 2.105 11.32 1 89.62 96 PRO B O 1
ATOM 3978 N N . THR B 1 97 ? -0.948 2.098 11.438 1 91.44 97 THR B N 1
ATOM 3979 C CA . THR B 1 97 ? -1.135 1.821 10.016 1 91.44 97 THR B CA 1
ATOM 3980 C C . THR B 1 97 ? -0.948 3.09 9.188 1 91.44 97 THR B C 1
ATOM 3982 O O . THR B 1 97 ? -1.898 3.848 8.977 1 91.44 97 THR B O 1
ATOM 3985 N N . LEU B 1 98 ? 0.21 3.297 8.664 1 93.81 98 LEU B N 1
ATOM 3986 C CA . LEU B 1 98 ? 0.607 4.582 8.102 1 93.81 98 LEU B CA 1
ATOM 3987 C C . LEU B 1 98 ? -0.136 4.852 6.793 1 93.81 98 LEU B C 1
ATOM 3989 O O . LEU B 1 98 ? -0.27 6.004 6.379 1 93.81 98 LEU B O 1
ATOM 3993 N N . ALA B 1 99 ? -0.647 3.787 6.156 1 94.19 99 ALA B N 1
ATOM 3994 C CA . ALA B 1 99 ? -1.436 3.957 4.941 1 94.19 99 ALA B CA 1
ATOM 3995 C C . ALA B 1 99 ? -2.652 4.84 5.195 1 94.19 99 ALA B C 1
ATOM 3997 O O . ALA B 1 99 ? -3.123 5.539 4.289 1 94.19 99 ALA B O 1
ATOM 3998 N N . LEU B 1 100 ? -3.146 4.887 6.406 1 97 100 LEU B N 1
ATOM 3999 C CA . LEU B 1 100 ? -4.328 5.66 6.77 1 97 100 LEU B CA 1
ATOM 4000 C C . LEU B 1 100 ? -4.02 7.152 6.793 1 97 100 LEU B C 1
ATOM 4002 O O . LEU B 1 100 ? -4.93 7.98 6.785 1 97 100 LEU B O 1
ATOM 4006 N N . PHE B 1 101 ? -2.738 7.48 6.828 1 96.75 101 PHE B N 1
ATOM 4007 C CA . PHE B 1 101 ? -2.322 8.883 6.871 1 96.75 101 PHE B CA 1
ATOM 4008 C C . PHE B 1 101 ? -1.932 9.375 5.484 1 96.75 101 PHE B C 1
ATOM 4010 O O . PHE B 1 101 ? -1.587 10.547 5.309 1 96.75 101 PHE B O 1
ATOM 4017 N N . LYS B 1 102 ? -1.997 8.469 4.527 1 95.19 102 LYS B N 1
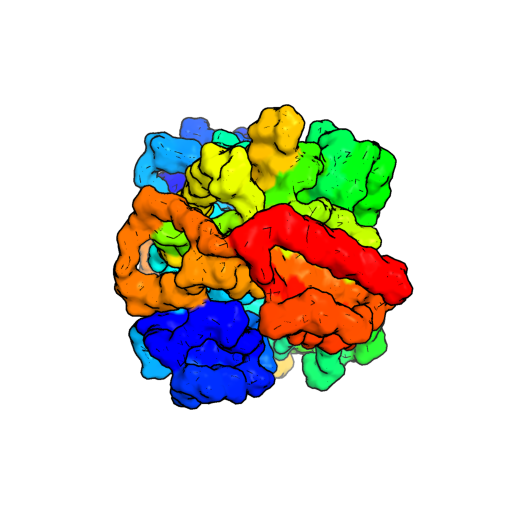ATOM 4018 C CA . LYS B 1 102 ? -1.599 8.82 3.166 1 95.19 102 LYS B CA 1
ATOM 4019 C C . LYS B 1 102 ? -2.768 8.68 2.195 1 95.19 102 LYS B C 1
ATOM 4021 O O . LYS B 1 102 ? -3.041 9.586 1.409 1 95.19 102 LYS B O 1
ATOM 4026 N N . ASP B 1 103 ? -3.496 7.625 2.256 1 95.62 103 ASP B N 1
ATOM 4027 C CA . ASP B 1 103 ? -4.613 7.359 1.357 1 95.62 103 ASP B CA 1
ATOM 4028 C C . ASP B 1 103 ? -5.891 8.031 1.855 1 95.62 103 ASP B C 1
ATOM 4030 O O . ASP B 1 103 ? -6.5 7.582 2.826 1 95.62 103 ASP B O 1
ATOM 4034 N N . LYS B 1 104 ? -6.332 9.039 1.121 1 96 104 LYS B N 1
ATOM 4035 C CA . LYS B 1 104 ? -7.465 9.852 1.55 1 96 104 LYS B CA 1
ATOM 4036 C C . LYS B 1 104 ? -8.75 9.023 1.609 1 96 104 LYS B C 1
ATOM 4038 O O . LYS B 1 104 ? -9.609 9.266 2.457 1 96 104 LYS B O 1
ATOM 4043 N N . TYR B 1 105 ? -8.867 8.031 0.747 1 96.5 105 TYR B N 1
ATOM 4044 C CA . TYR B 1 105 ? -10.055 7.184 0.76 1 96.5 105 TYR B CA 1
ATOM 4045 C C . TYR B 1 105 ? -10.078 6.297 1.999 1 96.5 105 TYR B C 1
ATOM 4047 O O . TYR B 1 105 ? -11.117 6.137 2.639 1 96.5 105 TYR B O 1
ATOM 4055 N N . TYR B 1 106 ? -8.938 5.684 2.354 1 97.62 106 TYR B N 1
ATOM 4056 C CA . TYR B 1 106 ? -8.844 4.895 3.578 1 97.62 106 TYR B CA 1
ATOM 4057 C C . TYR B 1 106 ? -9.141 5.754 4.801 1 97.62 106 TYR B C 1
ATOM 4059 O O . TYR B 1 106 ? -9.906 5.355 5.68 1 97.62 106 TYR B O 1
ATOM 4067 N N . MET B 1 107 ? -8.516 6.895 4.816 1 98 107 MET B N 1
ATOM 4068 C CA . MET B 1 107 ? -8.648 7.832 5.926 1 98 107 MET B CA 1
ATOM 4069 C C . MET B 1 107 ? -10.117 8.188 6.164 1 98 107 MET B C 1
ATOM 4071 O O . MET B 1 107 ? -10.617 8.039 7.277 1 98 107 MET B O 1
ATOM 4075 N N . ARG B 1 108 ? -10.805 8.594 5.105 1 97.56 108 ARG B N 1
ATOM 4076 C CA . ARG B 1 108 ? -12.219 8.961 5.191 1 97.56 108 ARG B CA 1
ATOM 4077 C C . ARG B 1 108 ? -13.062 7.781 5.668 1 97.56 108 ARG B C 1
ATOM 4079 O O . ARG B 1 108 ? -13.984 7.953 6.465 1 97.56 108 ARG B O 1
ATOM 4086 N N . SER B 1 109 ? -12.766 6.645 5.168 1 97.81 109 SER B N 1
ATOM 4087 C CA . SER B 1 109 ? -13.539 5.449 5.492 1 97.81 109 SER B CA 1
ATOM 4088 C C . SER B 1 109 ? -13.445 5.113 6.977 1 97.81 109 SER B C 1
ATOM 4090 O O . SER B 1 109 ? -14.453 4.832 7.621 1 97.81 109 SER B O 1
ATOM 4092 N N . VAL B 1 110 ? -12.258 5.168 7.559 1 98.31 110 VAL B N 1
ATOM 4093 C CA . VAL B 1 110 ? -12.016 4.801 8.953 1 98.31 110 VAL B CA 1
ATOM 4094 C C . VAL B 1 110 ? -12.688 5.816 9.875 1 98.31 110 VAL B C 1
ATOM 4096 O O . VAL B 1 110 ? -13.18 5.457 10.945 1 98.31 110 VAL B O 1
ATOM 4099 N N . LEU B 1 111 ? -12.789 7.07 9.406 1 98.5 111 LEU B N 1
ATOM 4100 C CA . LEU B 1 111 ? -13.297 8.156 10.234 1 98.5 111 LEU B CA 1
ATOM 4101 C C . LEU B 1 111 ? -14.805 8.312 10.055 1 98.5 111 LEU B C 1
ATOM 4103 O O . LEU B 1 111 ? -15.438 9.094 10.766 1 98.5 111 LEU B O 1
ATOM 4107 N N . GLN B 1 112 ? -15.375 7.605 9.125 1 97.25 112 GLN B N 1
ATOM 4108 C CA . GLN B 1 112 ? -16.781 7.773 8.773 1 97.25 112 GLN B CA 1
ATOM 4109 C C . GLN B 1 112 ? -17.688 7.5 9.969 1 97.25 112 GLN B C 1
ATOM 4111 O O . GLN B 1 112 ? -17.547 6.473 10.641 1 97.25 112 GLN B O 1
ATOM 4116 N N . GLY B 1 113 ? -18.578 8.461 10.211 1 95.81 113 GLY B N 1
ATOM 4117 C CA . GLY B 1 113 ? -19.531 8.328 11.305 1 95.81 113 GLY B CA 1
ATOM 4118 C C . GLY B 1 113 ? -18.969 8.766 12.641 1 95.81 113 GLY B C 1
ATOM 4119 O O . GLY B 1 113 ? -19.703 8.828 13.633 1 95.81 113 GLY B O 1
ATOM 4120 N N . LYS B 1 114 ? -17.719 9.094 12.711 1 97 114 LYS B N 1
ATOM 4121 C CA . LYS B 1 114 ? -17.078 9.445 13.969 1 97 114 LYS B CA 1
ATOM 4122 C C . LYS B 1 114 ? -16.609 10.898 13.953 1 97 114 LYS B C 1
ATOM 4124 O O . LYS B 1 114 ? -16.562 11.555 14.992 1 97 114 LYS B O 1
ATOM 4129 N N . ILE B 1 115 ? -16.156 11.352 12.852 1 97.81 115 ILE B N 1
ATOM 4130 C CA . ILE B 1 115 ? -15.625 12.703 12.648 1 97.81 115 ILE B CA 1
ATOM 4131 C C . ILE B 1 115 ? -16.422 13.398 11.547 1 97.81 115 ILE B C 1
ATOM 4133 O O . ILE B 1 115 ? -16.719 12.797 10.516 1 97.81 115 ILE B O 1
ATOM 4137 N N . GLU B 1 116 ? -16.812 14.648 11.781 1 97.81 116 GLU B N 1
ATOM 4138 C CA . GLU B 1 116 ? -17.453 15.43 10.727 1 97.81 116 GLU B CA 1
ATOM 4139 C C . GLU B 1 116 ? -16.5 15.641 9.547 1 97.81 116 GLU B C 1
ATOM 4141 O O . GLU B 1 116 ? -15.43 16.234 9.703 1 97.81 116 GLU B O 1
ATOM 4146 N N . GLN B 1 117 ? -16.797 15.125 8.406 1 97.75 117 GLN B N 1
ATOM 4147 C CA . GLN B 1 117 ? -16.031 15.18 7.164 1 97.75 117 GLN B CA 1
ATOM 4148 C C . GLN B 1 117 ? -16.953 15.203 5.945 1 97.75 117 GLN B C 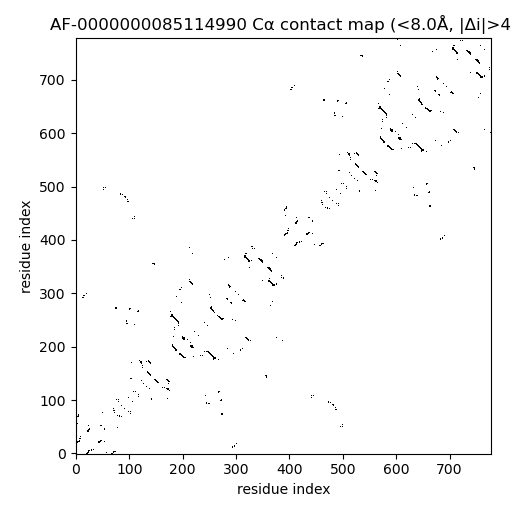1
ATOM 4150 O O . GLN B 1 117 ? -18.156 14.93 6.062 1 97.75 117 GLN B O 1
ATOM 4155 N N . PRO B 1 118 ? -16.484 15.578 4.801 1 96.06 118 PRO B N 1
ATOM 4156 C CA . PRO B 1 118 ? -17.344 15.57 3.615 1 96.06 118 PRO B CA 1
ATOM 4157 C C . PRO B 1 118 ? -17.781 14.164 3.209 1 96.06 118 PRO B C 1
ATOM 4159 O O . PRO B 1 118 ? -17.031 13.203 3.434 1 96.06 118 PRO B O 1
ATOM 4162 N N . ASP B 1 119 ? -18.891 14.117 2.562 1 95 119 ASP B N 1
ATOM 4163 C CA . ASP B 1 119 ? -19.25 12.859 1.918 1 95 119 ASP B CA 1
ATOM 4164 C C . ASP B 1 119 ? -18.25 12.484 0.832 1 95 119 ASP B C 1
ATOM 4166 O O . ASP B 1 119 ? -17.688 13.359 0.176 1 95 119 ASP B O 1
ATOM 4170 N N . PHE B 1 120 ? -18.109 11.227 0.678 1 95.5 120 PHE B N 1
ATOM 4171 C CA . PHE B 1 120 ? -17.078 10.797 -0.259 1 95.5 120 PHE B CA 1
ATOM 4172 C C . PHE B 1 120 ? -17.438 9.453 -0.881 1 95.5 120 PHE B C 1
ATOM 4174 O O . PHE B 1 120 ? -18.25 8.703 -0.329 1 95.5 120 PHE B O 1
ATOM 4181 N N . VAL B 1 121 ? -16.875 9.148 -2.068 1 91.62 121 VAL B N 1
ATOM 4182 C CA . VAL B 1 121 ? -16.969 7.859 -2.736 1 91.62 121 VAL B CA 1
ATOM 4183 C C . VAL B 1 121 ? -15.703 7.602 -3.549 1 91.62 121 VAL B C 1
ATOM 4185 O O . VAL B 1 121 ? -14.992 8.539 -3.91 1 91.62 121 VAL B O 1
ATOM 4188 N N . ALA B 1 122 ? -15.398 6.305 -3.684 1 88.19 122 ALA B N 1
ATOM 4189 C CA . ALA B 1 122 ? -14.352 5.984 -4.648 1 88.19 122 ALA B CA 1
ATOM 4190 C C . ALA B 1 122 ? -14.75 6.41 -6.055 1 88.19 122 ALA B C 1
ATOM 4192 O O . ALA B 1 122 ? -15.836 6.074 -6.527 1 88.19 122 ALA B O 1
ATOM 4193 N N . MET B 1 123 ? -13.875 7.168 -6.664 1 87.06 123 MET B N 1
ATOM 4194 C CA . MET B 1 123 ? -14.195 7.672 -7.996 1 87.06 123 MET B CA 1
ATOM 4195 C C . MET B 1 123 ? -13.781 6.672 -9.07 1 87.06 123 MET B C 1
ATOM 4197 O O . MET B 1 123 ? -12.609 6.301 -9.156 1 87.06 123 MET B O 1
ATOM 4201 N N . THR B 1 124 ? -14.711 6.172 -9.781 1 81.44 124 THR B N 1
ATOM 4202 C CA . THR B 1 124 ? -14.477 5.312 -10.938 1 81.44 124 THR B CA 1
ATOM 4203 C C . THR B 1 124 ? -15.227 5.836 -12.164 1 81.44 124 THR B C 1
ATOM 4205 O O . THR B 1 124 ? -16.188 6.59 -12.031 1 81.44 124 THR B O 1
ATOM 4208 N N . PRO B 1 125 ? -14.742 5.449 -13.289 1 77.38 125 PRO B N 1
ATOM 4209 C CA . PRO B 1 125 ? -15.477 5.879 -14.477 1 77.38 125 PRO B CA 1
ATOM 4210 C C . PRO B 1 125 ? -16.922 5.398 -14.477 1 77.38 125 PRO B C 1
ATOM 4212 O O . PRO B 1 125 ? -17.781 6.023 -15.109 1 77.38 125 PRO B O 1
ATOM 4215 N N . GLU B 1 126 ? -17.219 4.371 -13.773 1 77.81 126 GLU B N 1
ATOM 4216 C CA . GLU B 1 126 ? -18.547 3.764 -13.797 1 77.81 126 GLU B CA 1
ATOM 4217 C C . GLU B 1 126 ? -19.375 4.234 -12.617 1 77.81 126 GLU B C 1
ATOM 4219 O O . GLU B 1 126 ? -20.484 3.721 -12.383 1 77.81 126 GLU B O 1
ATOM 4224 N N . ILE B 1 127 ? -18.953 5.246 -12 1 84.56 127 ILE B N 1
ATOM 4225 C CA . ILE B 1 127 ? -19.656 5.703 -10.812 1 84.56 127 ILE B CA 1
ATOM 4226 C C . ILE B 1 127 ? -21.078 6.117 -11.18 1 84.56 127 ILE B C 1
ATOM 4228 O O . ILE B 1 127 ? -21.297 6.723 -12.234 1 84.56 127 ILE B O 1
ATOM 4232 N N . SER B 1 128 ? -21.984 5.727 -10.359 1 83.12 128 SER B N 1
ATOM 4233 C CA . SER B 1 128 ? -23.375 6.074 -10.594 1 83.12 128 SER B CA 1
ATOM 4234 C C . SER B 1 128 ? -23.625 7.555 -10.336 1 83.12 128 SER B C 1
ATOM 4236 O O . SER B 1 128 ? -23.109 8.125 -9.375 1 83.12 128 SER B O 1
ATOM 4238 N N . ALA B 1 129 ? -24.469 8.133 -11.062 1 79.25 129 ALA B N 1
ATOM 4239 C CA . ALA B 1 129 ? -24.812 9.547 -10.961 1 79.25 129 ALA B CA 1
ATOM 4240 C C . ALA B 1 129 ? -25.406 9.867 -9.594 1 79.25 129 ALA B C 1
ATOM 4242 O O . ALA B 1 129 ? -25.25 10.977 -9.078 1 79.25 129 ALA B O 1
ATOM 4243 N N . GLU B 1 130 ? -26.047 8.906 -9.016 1 81.81 130 GLU B N 1
ATOM 4244 C CA . GLU B 1 130 ? -26.734 9.125 -7.742 1 81.81 130 GLU B CA 1
ATOM 4245 C C . GLU B 1 130 ? -25.734 9.336 -6.609 1 81.81 130 GLU B C 1
ATOM 4247 O O . GLU B 1 130 ? -26.078 9.898 -5.566 1 81.81 130 GLU B O 1
ATOM 4252 N N . LYS B 1 131 ? -24.609 8.945 -6.871 1 83.44 131 LYS B N 1
ATOM 4253 C CA . LYS B 1 131 ? -23.594 9.016 -5.828 1 83.44 131 LYS B CA 1
ATOM 4254 C C . LYS B 1 131 ? -22.719 10.266 -5.984 1 83.44 131 LYS B C 1
ATOM 4256 O O . LYS B 1 131 ? -21.828 10.508 -5.176 1 83.44 131 LYS B O 1
ATOM 4261 N N . VAL B 1 132 ? -23.047 11.055 -6.969 1 88.25 132 VAL B N 1
ATOM 4262 C CA . VAL B 1 132 ? -22.234 12.219 -7.293 1 88.25 132 VAL B CA 1
ATOM 4263 C C . VAL B 1 132 ? -22.906 13.484 -6.75 1 88.25 132 VAL B C 1
ATOM 4265 O O . VAL B 1 132 ? -24.031 13.805 -7.133 1 88.25 132 VAL B O 1
ATOM 4268 N N . PRO B 1 133 ? -22.266 14.133 -5.867 1 90.5 133 PRO B N 1
ATOM 4269 C CA . PRO B 1 133 ? -22.828 15.398 -5.395 1 90.5 133 PRO B CA 1
ATOM 4270 C C . PRO B 1 133 ? -22.891 16.453 -6.484 1 90.5 133 PRO B C 1
ATOM 4272 O O . PRO B 1 133 ? -22.172 16.375 -7.477 1 90.5 133 PRO B O 1
ATOM 4275 N N . GLU B 1 134 ? -23.719 17.469 -6.258 1 87.81 134 GLU B N 1
ATOM 4276 C CA . GLU B 1 134 ? -23.875 18.562 -7.223 1 87.81 134 GLU B CA 1
ATOM 4277 C C . GLU B 1 134 ? -22.578 19.328 -7.406 1 87.81 134 GLU B C 1
ATOM 4279 O O . GLU B 1 134 ? -22.25 19.734 -8.516 1 87.81 134 GLU B O 1
ATOM 4284 N N . LYS B 1 135 ? -22 19.625 -6.316 1 92.12 135 LYS B N 1
ATOM 4285 C CA . LYS B 1 135 ? -20.656 20.219 -6.301 1 92.12 135 LYS B CA 1
ATOM 4286 C C . LYS B 1 135 ? -19.672 19.328 -5.559 1 92.12 135 LYS B C 1
ATOM 4288 O O . LYS B 1 135 ? -20 18.75 -4.516 1 92.12 135 LYS B O 1
ATOM 4293 N N . GLY B 1 136 ? -18.531 19.203 -6.242 1 93.69 136 GLY B N 1
ATOM 4294 C CA . GLY B 1 136 ? -17.594 18.297 -5.594 1 93.69 136 GLY B CA 1
ATOM 4295 C C . GLY B 1 136 ? -16.172 18.484 -6.051 1 93.69 136 GLY B C 1
ATOM 4296 O O . GLY B 1 136 ? -15.852 19.469 -6.719 1 93.69 136 GLY B O 1
ATOM 4297 N N . VAL B 1 137 ? -15.352 17.703 -5.43 1 92.56 137 VAL B N 1
ATOM 4298 C CA . VAL B 1 137 ? -13.922 17.734 -5.715 1 92.56 137 VAL B CA 1
ATOM 4299 C C . VAL B 1 137 ? -13.438 16.312 -6.043 1 92.56 137 VAL B C 1
ATOM 4301 O O . VAL B 1 137 ? -13.773 15.359 -5.348 1 92.56 137 VAL B O 1
ATOM 4304 N N . ILE B 1 138 ? -12.75 16.156 -7.141 1 90.62 138 ILE B N 1
ATOM 4305 C CA . ILE B 1 138 ? -12.086 14.914 -7.516 1 90.62 138 ILE B CA 1
ATOM 4306 C C . ILE B 1 138 ? -10.586 15.039 -7.273 1 90.62 138 ILE B C 1
ATOM 4308 O O . ILE B 1 138 ? -9.945 15.984 -7.742 1 90.62 138 ILE B O 1
ATOM 4312 N N . LYS B 1 139 ? -10.039 14.133 -6.531 1 90.12 139 LYS B N 1
ATOM 4313 C CA . LYS B 1 139 ? -8.617 14.219 -6.207 1 90.12 139 LYS B CA 1
ATOM 4314 C C . LYS B 1 139 ? -7.977 12.836 -6.184 1 90.12 139 LYS B C 1
ATOM 4316 O O . LYS B 1 139 ? -8.648 11.844 -5.895 1 90.12 139 LYS B O 1
ATOM 4321 N N . PRO B 1 140 ? -6.676 12.852 -6.547 1 87.38 140 PRO B N 1
ATOM 4322 C CA . PRO B 1 140 ? -5.961 11.586 -6.352 1 87.38 140 PRO B CA 1
ATOM 4323 C C . PRO B 1 140 ? -5.945 11.141 -4.891 1 87.38 140 PRO B C 1
ATOM 4325 O O . PRO B 1 140 ? -5.801 11.969 -3.988 1 87.38 140 PRO B O 1
ATOM 4328 N N . ARG B 1 141 ? -6.059 9.906 -4.613 1 90.25 141 ARG B N 1
ATOM 4329 C CA . ARG B 1 141 ? -6.16 9.352 -3.27 1 90.25 141 ARG B CA 1
ATOM 4330 C C . ARG B 1 141 ? -4.871 9.578 -2.486 1 90.25 141 ARG B C 1
ATOM 4332 O O . ARG B 1 141 ? -4.906 9.797 -1.272 1 90.25 141 ARG B O 1
ATOM 4339 N N . ARG B 1 142 ? -3.709 9.688 -3.25 1 86.31 142 ARG B N 1
ATOM 4340 C CA . ARG B 1 142 ? -2.438 9.648 -2.535 1 86.31 142 ARG B CA 1
ATOM 4341 C C . ARG B 1 142 ? -1.559 10.836 -2.916 1 86.31 142 ARG B C 1
ATOM 4343 O O . ARG B 1 142 ? -0.376 10.875 -2.572 1 86.31 142 ARG B O 1
ATOM 4350 N N . ALA B 1 143 ? -2.102 11.734 -3.609 1 77.12 143 ALA B N 1
ATOM 4351 C CA . ALA B 1 143 ? -1.304 12.898 -3.986 1 77.12 143 ALA B CA 1
ATOM 4352 C C . ALA B 1 143 ? -1.287 13.938 -2.867 1 77.12 143 ALA B C 1
ATOM 4354 O O . ALA B 1 143 ? -2.012 13.805 -1.878 1 77.12 143 ALA B O 1
ATOM 4355 N N . GLU B 1 144 ? -0.304 14.82 -3.031 1 72.25 144 GLU B N 1
ATOM 4356 C CA . GLU B 1 144 ? -0.128 15.883 -2.049 1 72.25 144 GLU B CA 1
ATOM 4357 C C . GLU B 1 144 ? -0.151 17.25 -2.713 1 72.25 144 GLU B C 1
ATOM 4359 O O . GLU B 1 144 ? -0.184 17.359 -3.941 1 72.25 144 GLU B O 1
ATOM 4364 N N . ALA B 1 145 ? -0.226 18.266 -1.866 1 65.81 145 ALA B N 1
ATOM 4365 C CA . ALA B 1 145 ? -0.06 19.641 -2.301 1 65.81 145 ALA B CA 1
ATOM 4366 C C . ALA B 1 145 ? -1.128 20.031 -3.32 1 65.81 145 ALA B C 1
ATOM 4368 O O . ALA B 1 145 ? -0.841 20.734 -4.289 1 65.81 145 ALA B O 1
ATOM 4369 N N . SER B 1 146 ? -2.273 19.438 -3.229 1 68.25 146 SER B N 1
ATOM 4370 C CA . SER B 1 146 ? -3.404 19.766 -4.094 1 68.25 146 SER B CA 1
ATOM 4371 C C . SER B 1 146 ? -3.121 19.375 -5.543 1 68.25 146 SER B C 1
ATOM 4373 O O . SER B 1 146 ? -3.758 19.875 -6.465 1 68.25 146 SER B O 1
ATOM 4375 N N . LEU B 1 147 ? -2.178 18.531 -5.699 1 66.56 147 LEU B N 1
ATOM 4376 C CA . LEU B 1 147 ? -1.858 18.078 -7.047 1 66.56 147 LEU B CA 1
ATOM 4377 C C . LEU B 1 147 ? -2.979 17.203 -7.602 1 66.56 147 LEU B C 1
ATOM 4379 O O . LEU B 1 147 ? -3.414 16.25 -6.945 1 66.56 147 LEU B O 1
ATOM 4383 N N . GLY B 1 148 ? -3.48 17.578 -8.695 1 71.75 148 GLY B N 1
ATOM 4384 C CA . GLY B 1 148 ? -4.469 16.781 -9.398 1 71.75 148 GLY B CA 1
ATOM 4385 C C . GLY B 1 148 ? -5.883 17 -8.898 1 71.75 148 GLY B C 1
ATOM 4386 O O . GLY B 1 148 ? -6.781 16.203 -9.203 1 71.75 148 GLY B O 1
ATOM 4387 N N . VAL B 1 149 ? -6.02 17.984 -8.102 1 77.69 149 VAL B N 1
ATOM 4388 C CA . VAL B 1 149 ? -7.344 18.266 -7.555 1 77.69 149 VAL B CA 1
ATOM 4389 C C . VAL B 1 149 ? -8.188 19 -8.594 1 77.69 149 VAL B C 1
ATOM 4391 O O . VAL B 1 149 ? -7.75 19.984 -9.172 1 77.69 149 VAL B O 1
ATOM 4394 N N . ASP B 1 150 ? -9.375 18.469 -8.844 1 84.56 150 ASP B N 1
ATOM 4395 C CA . ASP B 1 150 ? -10.305 19.062 -9.797 1 84.56 150 ASP B CA 1
ATOM 4396 C C . ASP B 1 150 ? -11.656 19.344 -9.141 1 84.56 150 ASP B C 1
ATOM 4398 O O . ASP B 1 150 ? -12.336 18.422 -8.688 1 84.56 150 ASP B O 1
ATOM 4402 N N . PHE B 1 151 ? -12.016 20.578 -9.266 1 88.56 151 PHE B N 1
ATOM 4403 C CA . PHE B 1 151 ? -13.312 20.969 -8.727 1 88.56 151 PHE B CA 1
ATOM 4404 C C . PHE B 1 151 ? -14.367 21 -9.828 1 88.56 151 PHE B C 1
ATOM 4406 O O . PHE B 1 151 ? -14.062 21.328 -10.977 1 88.56 151 PHE B O 1
ATOM 4413 N N . TYR B 1 152 ? -15.586 20.594 -9.508 1 89.75 152 TYR B N 1
ATOM 4414 C CA . TYR B 1 152 ? -16.719 20.781 -10.398 1 89.75 152 TYR B CA 1
ATOM 4415 C C . TYR B 1 152 ? -17.906 21.391 -9.656 1 89.75 152 TYR B C 1
ATOM 4417 O O . TYR B 1 152 ? -18.109 21.109 -8.477 1 89.75 152 TYR B O 1
ATOM 4425 N N . THR B 1 153 ? -18.641 22.188 -10.406 1 91.12 153 THR B N 1
ATOM 4426 C CA . THR B 1 153 ? -19.734 22.891 -9.766 1 91.12 153 THR B CA 1
ATOM 4427 C C . THR B 1 153 ? -21.078 22.5 -10.406 1 91.12 153 THR B C 1
ATOM 4429 O O . THR B 1 153 ? -22.125 23.016 -10.016 1 91.12 153 THR B O 1
ATOM 4432 N N . ASN B 1 154 ? -20.953 21.719 -11.398 1 89.38 154 ASN B N 1
ATOM 4433 C CA . ASN B 1 154 ? -22.172 21.219 -12.031 1 89.38 154 ASN B CA 1
ATOM 4434 C C . ASN B 1 154 ? -21.906 19.891 -12.742 1 89.38 154 ASN B C 1
ATOM 4436 O O . ASN B 1 154 ? -20.766 19.469 -12.891 1 89.38 154 ASN B O 1
ATOM 4440 N N . GLN B 1 155 ? -22.984 19.359 -13.18 1 88.25 155 GLN B N 1
ATOM 4441 C CA . GLN B 1 155 ? -22.938 18.016 -13.766 1 88.25 155 GLN B CA 1
ATOM 4442 C C . GLN B 1 155 ? -22.125 18.016 -15.055 1 88.25 155 GLN B C 1
ATOM 4444 O O . GLN B 1 155 ? -21.438 17.031 -15.359 1 88.25 155 GLN B O 1
ATOM 4449 N N . PHE B 1 156 ? -22.188 19.031 -15.727 1 88.81 156 PHE B N 1
ATOM 4450 C CA . PHE B 1 156 ? -21.469 19.109 -16.984 1 88.81 156 PHE B CA 1
ATOM 4451 C C . PHE B 1 156 ? -19.953 19.062 -16.75 1 88.81 156 PHE B C 1
ATOM 4453 O O . PHE B 1 156 ? -19.234 18.328 -17.422 1 88.81 156 PHE B O 1
ATOM 4460 N N . GLU B 1 157 ? -19.547 19.812 -15.797 1 89.38 157 GLU B N 1
ATOM 4461 C CA . GLU B 1 157 ? -18.125 19.828 -15.438 1 89.38 157 GLU B CA 1
ATOM 4462 C C . GLU B 1 157 ? -17.672 18.469 -14.93 1 89.38 157 GLU B C 1
ATOM 4464 O O . GLU B 1 157 ? -16.578 18.016 -15.25 1 89.38 157 GLU B O 1
ATOM 4469 N N . PHE B 1 158 ? -18.531 17.891 -14.219 1 90.56 158 PHE B N 1
ATOM 4470 C CA . PHE B 1 158 ? -18.234 16.562 -13.703 1 90.56 158 PHE B CA 1
ATOM 4471 C C . PHE B 1 158 ? -18.031 15.57 -14.844 1 90.56 158 PHE B C 1
ATOM 4473 O O . PHE B 1 158 ? -17.062 14.82 -14.852 1 90.56 158 PHE B O 1
ATOM 4480 N N . GLU B 1 159 ? -18.875 15.594 -15.688 1 88.44 159 GLU B N 1
ATOM 4481 C CA . GLU B 1 159 ? -18.828 14.648 -16.797 1 88.44 159 GLU B CA 1
ATOM 4482 C C . GLU B 1 159 ? -17.578 14.867 -17.656 1 88.44 159 GLU B C 1
ATOM 4484 O O . GLU B 1 159 ? -17.016 13.914 -18.203 1 88.44 159 GLU B O 1
ATOM 4489 N N . ARG B 1 160 ? -17.266 16.047 -17.781 1 86.12 160 ARG B N 1
ATOM 4490 C CA . ARG B 1 160 ? -16.062 16.359 -18.547 1 86.12 160 ARG B CA 1
ATOM 4491 C C . ARG B 1 160 ? -14.828 15.742 -17.875 1 86.12 160 ARG B C 1
ATOM 4493 O O . ARG B 1 160 ? -13.984 15.156 -18.562 1 86.12 160 ARG B O 1
ATOM 4500 N N . THR B 1 161 ? -14.789 15.922 -16.609 1 84.56 161 THR B N 1
ATOM 4501 C CA . THR B 1 161 ? -13.68 15.344 -15.859 1 84.56 161 THR B CA 1
ATOM 4502 C C . THR B 1 161 ? -13.719 13.812 -15.922 1 84.56 161 THR B C 1
ATOM 4504 O O . THR B 1 161 ? -12.695 13.172 -16.156 1 84.56 161 THR B O 1
ATOM 4507 N N . ARG B 1 162 ? -14.828 13.281 -15.719 1 84.69 162 ARG B N 1
ATOM 4508 C CA . ARG B 1 162 ? -15.023 11.836 -15.711 1 84.69 162 ARG B CA 1
ATOM 4509 C C . ARG B 1 162 ? -14.586 11.219 -17.031 1 84.69 162 ARG B C 1
ATOM 4511 O O . ARG B 1 162 ? -14 10.133 -17.062 1 84.69 162 ARG B O 1
ATOM 4518 N N . ALA B 1 163 ? -14.828 11.844 -18.062 1 81.56 163 ALA B N 1
ATOM 4519 C CA . ALA B 1 163 ? -14.547 11.336 -19.406 1 81.56 163 ALA B CA 1
ATOM 4520 C C . ALA B 1 163 ? -13.047 11.164 -19.625 1 81.56 163 ALA B C 1
ATOM 4522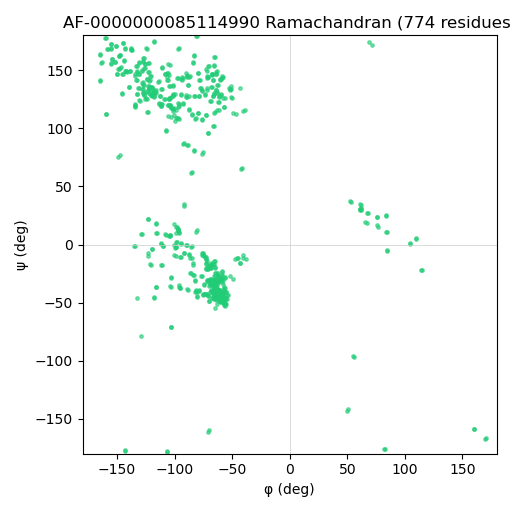 O O . ALA B 1 163 ? -12.625 10.359 -20.453 1 81.56 163 ALA B O 1
ATOM 4523 N N . ASN B 1 164 ? -12.32 11.898 -18.891 1 78.88 164 ASN B N 1
ATOM 4524 C CA . ASN B 1 164 ? -10.875 11.875 -19.078 1 78.88 164 ASN B CA 1
ATOM 4525 C C . ASN B 1 164 ? -10.203 10.891 -18.109 1 78.88 164 ASN B C 1
ATOM 4527 O O . ASN B 1 164 ? -8.984 10.711 -18.156 1 78.88 164 ASN B O 1
ATOM 4531 N N . LEU B 1 165 ?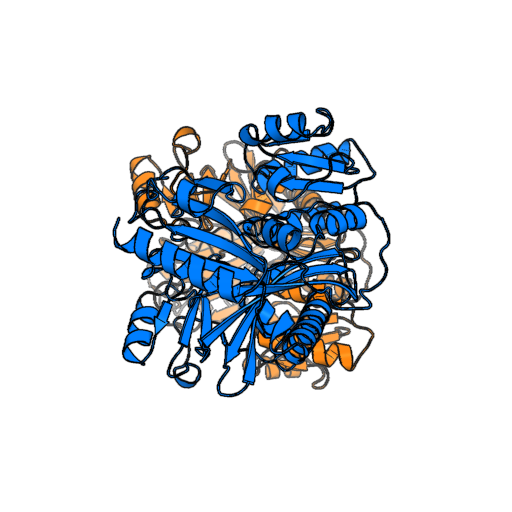 -11.039 10.305 -17.391 1 76.25 165 LEU B N 1
ATOM 4532 C CA . LEU B 1 165 ? -10.484 9.398 -16.391 1 76.25 165 LEU B CA 1
ATOM 4533 C C . LEU B 1 165 ? -10.281 8.008 -16.984 1 76.25 165 LEU B C 1
ATOM 4535 O O . LEU B 1 165 ? -11.016 7.594 -17.891 1 76.25 165 LEU B O 1
ATOM 4539 N N . VAL B 1 166 ? -9.188 7.391 -16.516 1 66.06 166 VAL B N 1
ATOM 4540 C CA . VAL B 1 166 ? -8.953 6.008 -16.906 1 66.06 166 VAL B CA 1
ATOM 4541 C C . VAL B 1 166 ? -9.297 5.078 -15.742 1 66.06 166 VAL B C 1
ATOM 4543 O O . VAL B 1 166 ? -9.289 5.496 -14.578 1 66.06 166 VAL B O 1
ATOM 4546 N N . ALA B 1 167 ? -9.648 3.818 -16.031 1 56.19 167 ALA B N 1
ATOM 4547 C CA . ALA B 1 167 ? -10.188 2.834 -15.109 1 56.19 167 ALA B CA 1
ATOM 4548 C C . ALA B 1 167 ? -9.258 2.627 -13.922 1 56.19 167 ALA B C 1
ATOM 4550 O O . ALA B 1 167 ? -9.711 2.418 -12.789 1 56.19 167 ALA B O 1
ATOM 4551 N N . ASP B 1 168 ? -8.047 2.832 -14.133 1 59.34 168 ASP B N 1
ATOM 4552 C CA . ASP B 1 168 ? -7.102 2.457 -13.086 1 59.34 168 ASP B CA 1
ATOM 4553 C C . ASP B 1 168 ? -6.727 3.664 -12.227 1 59.34 168 ASP B C 1
ATOM 4555 O O . ASP B 1 168 ? -5.879 3.559 -11.336 1 59.34 168 ASP B O 1
ATOM 4559 N N . ASP B 1 169 ? -7.477 4.613 -12.43 1 67.06 169 ASP B N 1
ATOM 4560 C CA . ASP B 1 169 ? -7.188 5.801 -11.633 1 67.06 169 ASP B CA 1
ATOM 4561 C C . ASP B 1 169 ? -7.609 5.602 -10.18 1 67.06 169 ASP B C 1
ATOM 4563 O O . ASP B 1 169 ? -8.688 5.074 -9.914 1 67.06 169 ASP B O 1
ATOM 4567 N N . GLU B 1 170 ? -6.719 5.875 -9.344 1 81 170 GLU B N 1
ATOM 4568 C CA . GLU B 1 170 ? -7.035 5.863 -7.918 1 81 170 GLU B CA 1
ATOM 4569 C C . GLU B 1 170 ? -7.465 7.242 -7.438 1 81 170 GLU B C 1
ATOM 4571 O O . GLU B 1 170 ? -6.641 8.031 -6.969 1 81 170 GLU B O 1
ATOM 4576 N N . LEU B 1 171 ? -8.805 7.508 -7.578 1 88.88 171 LEU B N 1
ATOM 4577 C CA . LEU B 1 171 ? -9.352 8.828 -7.27 1 88.88 171 LEU B CA 1
ATOM 4578 C C . LEU B 1 171 ? -10.445 8.727 -6.215 1 88.88 171 LEU B C 1
ATOM 4580 O O . LEU B 1 171 ? -11.031 7.66 -6.012 1 88.88 171 LEU B O 1
ATOM 4584 N N . ILE B 1 172 ? -10.641 9.797 -5.547 1 92.94 172 ILE B N 1
ATOM 4585 C CA . ILE B 1 172 ? -11.727 9.961 -4.598 1 92.94 172 ILE B CA 1
ATOM 4586 C C . ILE B 1 172 ? -12.578 11.172 -4.992 1 92.94 172 ILE B C 1
ATOM 4588 O O . ILE B 1 172 ? -12.047 12.18 -5.457 1 92.94 172 ILE B O 1
ATOM 4592 N N . LEU B 1 173 ? -13.844 11.016 -4.922 1 93.88 173 LEU B N 1
ATOM 4593 C CA . LEU B 1 173 ? -14.805 12.094 -5.105 1 93.88 173 LEU B CA 1
ATOM 4594 C C . LEU B 1 173 ? -15.406 12.523 -3.77 1 93.88 173 LEU B C 1
ATOM 4596 O O . LEU B 1 173 ? -15.906 11.688 -3.016 1 93.88 173 LEU B O 1
ATOM 4600 N N . GLU B 1 174 ? -15.273 13.812 -3.516 1 95.56 174 GLU B N 1
ATOM 4601 C CA . GLU B 1 174 ? -15.781 14.352 -2.258 1 95.56 174 GLU B CA 1
ATOM 4602 C C . GLU B 1 174 ? -16.734 15.523 -2.502 1 95.56 174 GLU B C 1
ATOM 4604 O O . GLU B 1 174 ? -16.609 16.234 -3.5 1 95.56 174 GLU B O 1
ATOM 4609 N N . GLU B 1 175 ? -17.578 15.656 -1.602 1 94.75 175 GLU B N 1
ATOM 4610 C CA . GLU B 1 175 ? -18.406 16.859 -1.604 1 94.75 175 GLU B CA 1
ATOM 4611 C C . GLU B 1 175 ? -17.562 18.109 -1.326 1 94.75 175 GLU B C 1
ATOM 4613 O O . GLU B 1 175 ? -16.656 18.078 -0.495 1 94.75 175 GLU B O 1
ATOM 4618 N N . ALA B 1 176 ? -17.938 19.141 -2.047 1 93 176 ALA B N 1
ATOM 4619 C CA . ALA B 1 176 ? -17.266 20.406 -1.763 1 93 176 ALA B CA 1
ATOM 4620 C C . ALA B 1 176 ? -17.719 20.969 -0.417 1 93 176 ALA B C 1
ATOM 4622 O O . ALA B 1 176 ? -18.906 21.016 -0.12 1 93 176 ALA B O 1
ATOM 4623 N N . VAL B 1 177 ? -16.797 21.406 0.352 1 94 177 VAL B N 1
ATOM 4624 C CA . VAL B 1 177 ? -17.094 21.953 1.666 1 94 177 VAL B CA 1
ATOM 4625 C C . VAL B 1 177 ? -17.219 23.469 1.569 1 94 177 VAL B C 1
ATOM 4627 O O . VAL B 1 177 ? -16.375 24.125 0.933 1 94 177 VAL B O 1
ATOM 4630 N N . ASP B 1 178 ? -18.266 23.969 2.092 1 92.56 178 ASP B N 1
ATOM 4631 C CA . ASP B 1 178 ? -18.422 25.406 2.213 1 92.56 178 ASP B CA 1
ATOM 4632 C C . ASP B 1 178 ? -17.688 25.938 3.443 1 92.56 178 ASP B C 1
ATOM 4634 O O . ASP B 1 178 ? -18.094 25.672 4.578 1 92.56 178 ASP B O 1
ATOM 4638 N N . TYR B 1 179 ? -16.594 26.625 3.174 1 94.25 179 TYR B N 1
ATOM 4639 C CA . TYR B 1 179 ? -15.773 27.141 4.258 1 94.25 179 TYR B CA 1
ATOM 4640 C C . TYR B 1 179 ? -15.18 28.5 3.889 1 94.25 179 TYR B C 1
ATOM 4642 O O . TYR B 1 179 ? -15.133 28.859 2.711 1 94.25 179 TYR B O 1
ATOM 4650 N N . ASP B 1 180 ? -14.805 29.281 4.871 1 93.44 180 ASP B N 1
ATOM 4651 C CA . ASP B 1 180 ? -14.156 30.562 4.605 1 93.44 180 ASP B CA 1
ATOM 4652 C C . ASP B 1 180 ? -12.766 30.625 5.234 1 93.44 180 ASP B C 1
ATOM 4654 O O . ASP B 1 180 ? -11.945 31.453 4.863 1 93.44 180 ASP B O 1
ATOM 4658 N N . VAL B 1 181 ? -12.508 29.719 6.195 1 94.69 181 VAL B N 1
ATOM 4659 C CA . VAL B 1 181 ? -11.195 29.672 6.832 1 94.69 181 VAL B CA 1
ATOM 4660 C C . VAL B 1 181 ? -10.688 28.234 6.887 1 94.69 181 VAL B C 1
ATOM 4662 O O . VAL B 1 181 ? -11.477 27.297 7.082 1 94.69 181 VAL B O 1
ATOM 4665 N N . MET B 1 182 ? -9.438 28.078 6.676 1 96.19 182 MET B N 1
ATOM 4666 C CA . MET B 1 182 ? -8.797 26.781 6.867 1 96.19 182 MET B CA 1
ATOM 4667 C C . MET B 1 182 ? -7.762 26.844 7.984 1 96.19 182 MET B C 1
ATOM 4669 O O . MET B 1 182 ? -6.945 27.766 8.031 1 96.19 182 MET B O 1
ATOM 4673 N N . PHE B 1 183 ? -7.82 25.875 8.867 1 98.06 183 PHE B N 1
ATOM 4674 C CA . PHE B 1 183 ? -6.871 25.781 9.977 1 98.06 183 PHE B CA 1
ATOM 4675 C C . PHE B 1 183 ? -5.871 24.656 9.734 1 98.06 183 PHE B C 1
ATOM 4677 O O . PHE B 1 183 ? -6.199 23.656 9.094 1 98.06 183 PHE B O 1
ATOM 4684 N N . THR B 1 184 ? -4.688 24.844 10.203 1 97.94 184 THR B N 1
ATOM 4685 C CA . THR B 1 184 ? -3.775 23.719 10.383 1 97.94 184 THR B CA 1
ATOM 4686 C C . THR B 1 184 ? -3.635 23.375 11.859 1 97.94 184 THR B C 1
ATOM 4688 O O . THR B 1 184 ? -3.678 24.25 12.719 1 97.94 184 THR B O 1
ATOM 4691 N N . CYS B 1 185 ? -3.557 22.203 12.148 1 98.62 185 CYS B N 1
ATOM 4692 C CA . CYS B 1 185 ? -3.197 21.672 13.453 1 98.62 185 CYS B CA 1
ATOM 4693 C C . CYS B 1 185 ? -1.95 20.797 13.367 1 98.62 185 CYS B C 1
ATOM 4695 O O . CYS B 1 185 ? -1.856 19.938 12.492 1 98.62 185 CYS B O 1
ATOM 4697 N N . ASP B 1 186 ? -1.007 21.078 14.203 1 98.56 186 ASP B N 1
ATOM 4698 C CA . ASP B 1 186 ? 0.286 20.406 14.188 1 98.56 186 ASP B CA 1
ATOM 4699 C C . ASP B 1 186 ? 0.707 19.984 15.594 1 98.56 186 ASP B C 1
ATOM 4701 O O . ASP B 1 186 ? 0.271 20.578 16.578 1 98.56 186 ASP B O 1
ATOM 4705 N N . GLY B 1 187 ? 1.483 19 15.664 1 97.81 187 GLY B N 1
ATOM 4706 C CA . GLY B 1 187 ? 1.972 18.547 16.953 1 97.81 187 GLY B CA 1
ATOM 4707 C C . GLY B 1 187 ? 2.486 17.125 16.938 1 97.81 187 GLY B C 1
ATOM 4708 O O . GLY B 1 187 ? 2.984 16.656 15.914 1 97.81 187 GLY B O 1
ATOM 4709 N N . VAL B 1 188 ? 2.514 16.547 18.172 1 97.75 188 VAL B N 1
ATOM 4710 C CA . VAL B 1 188 ? 3.012 15.195 18.375 1 97.75 188 VAL B CA 1
ATOM 4711 C C . VAL B 1 188 ? 1.98 14.375 19.141 1 97.75 188 VAL B C 1
ATOM 4713 O O . VAL B 1 188 ? 1.374 14.867 20.109 1 97.75 188 VAL B O 1
ATOM 4716 N N . PHE B 1 189 ? 1.729 13.25 18.609 1 96.75 189 PHE B N 1
ATOM 4717 C CA . PHE B 1 189 ? 0.79 12.312 19.203 1 96.75 189 PHE B CA 1
ATOM 4718 C C . PHE B 1 189 ? 1.479 10.992 19.531 1 96.75 189 PHE B C 1
ATOM 4720 O O . PHE B 1 189 ? 2.305 10.508 18.766 1 96.75 189 PHE B O 1
ATOM 4727 N N . TYR B 1 190 ? 1.241 10.43 20.703 1 95 190 TYR B N 1
ATOM 4728 C CA . TYR B 1 190 ? 1.839 9.172 21.141 1 95 190 TYR B CA 1
ATOM 4729 C C . TYR B 1 190 ? 0.79 8.25 21.766 1 95 190 TYR B C 1
ATOM 4731 O O . TYR B 1 190 ? 0.152 8.609 22.75 1 95 190 TYR B O 1
ATOM 4739 N N . GLN B 1 191 ? 0.657 7.109 21.109 1 89.5 191 GLN B N 1
ATOM 4740 C CA . GLN B 1 191 ? -0.324 6.113 21.531 1 89.5 191 GLN B CA 1
ATOM 4741 C C . GLN B 1 191 ? -1.725 6.715 21.609 1 89.5 191 GLN B C 1
ATOM 4743 O O . GLN B 1 191 ? -2.332 7 20.562 1 89.5 191 GLN B O 1
ATOM 4748 N N . ASP B 1 192 ? -2.211 7.148 22.734 1 90.81 192 ASP B N 1
ATOM 4749 C CA . ASP B 1 192 ? -3.566 7.676 22.859 1 90.81 192 ASP B CA 1
ATOM 4750 C C . ASP B 1 192 ? -3.553 9.102 23.422 1 90.81 192 ASP B C 1
ATOM 4752 O O . ASP B 1 192 ? -4.59 9.617 23.844 1 90.81 192 ASP B O 1
ATOM 4756 N N . GLU B 1 193 ? -2.398 9.711 23.234 1 93.88 193 GLU B N 1
ATOM 4757 C CA . GLU B 1 193 ? -2.281 11 23.922 1 93.88 193 GLU B CA 1
ATOM 4758 C C . GLU B 1 193 ? -1.734 12.07 22.984 1 93.88 193 GLU B C 1
ATOM 4760 O O . GLU B 1 193 ? -0.733 11.852 22.297 1 93.88 193 GLU B O 1
ATOM 4765 N N . LEU B 1 194 ? -2.461 13.18 22.969 1 96.31 194 LEU B N 1
ATOM 4766 C CA . LEU B 1 194 ? -1.932 14.367 22.297 1 96.31 194 LEU B CA 1
ATOM 4767 C C . LEU B 1 194 ? -0.861 15.039 23.156 1 96.31 194 LEU B C 1
ATOM 4769 O O . LEU B 1 194 ? -1.172 15.656 24.172 1 96.31 194 LEU B O 1
ATOM 4773 N N . ILE B 1 195 ? 0.378 14.953 22.812 1 96.81 195 ILE B N 1
ATOM 4774 C CA . ILE B 1 195 ? 1.52 15.406 23.594 1 96.81 195 ILE B CA 1
ATOM 4775 C C . ILE B 1 195 ? 1.708 16.906 23.422 1 96.81 195 ILE B C 1
ATOM 4777 O O . ILE B 1 195 ? 2.012 17.625 24.375 1 96.81 195 ILE B O 1
ATOM 4781 N N . GLN B 1 196 ? 1.55 17.391 22.219 1 96.88 196 GLN B N 1
ATOM 4782 C CA . GLN B 1 196 ? 1.611 18.797 21.875 1 96.88 196 GLN B CA 1
ATOM 4783 C C . GLN B 1 196 ? 0.638 19.141 20.75 1 96.88 196 GLN B C 1
ATOM 4785 O O . GLN B 1 196 ? 0.384 18.328 19.875 1 96.88 196 GLN B O 1
ATOM 4790 N N . PHE B 1 197 ? 0.141 20.359 20.859 1 98.06 197 PHE B N 1
ATOM 4791 C CA . PHE B 1 197 ? -0.859 20.828 19.906 1 98.06 197 PHE B CA 1
ATOM 4792 C C . PHE B 1 197 ? -0.69 22.312 19.625 1 98.06 197 PHE B C 1
ATOM 4794 O O . PHE B 1 197 ? -0.605 23.125 20.547 1 98.06 197 PHE B O 1
ATOM 4801 N N . PHE B 1 198 ? -0.647 22.641 18.344 1 98.56 198 PHE B N 1
ATOM 4802 C CA . PHE B 1 198 ? -0.602 24.016 17.875 1 98.56 198 PHE B CA 1
ATOM 4803 C C . PHE B 1 198 ? -1.504 24.203 16.656 1 98.56 198 PHE B C 1
ATOM 4805 O O . PHE B 1 198 ? -1.686 23.266 15.867 1 98.56 198 PHE B O 1
ATOM 4812 N N . SER B 1 199 ? -2.053 25.359 16.484 1 98.69 199 SER B N 1
ATOM 4813 C CA . SER B 1 199 ? -2.908 25.625 15.328 1 98.69 199 SER B CA 1
ATOM 4814 C C . SER B 1 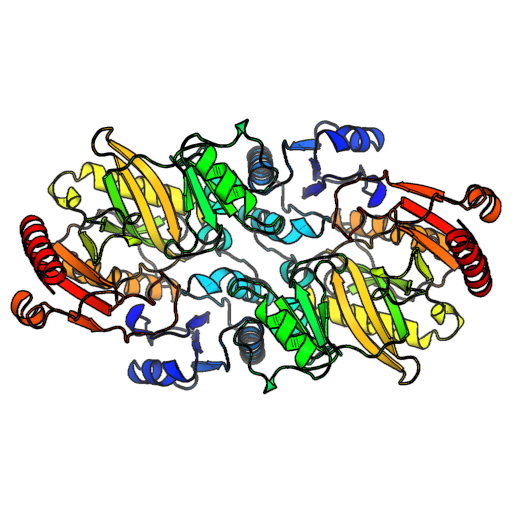199 ? -2.512 26.922 14.633 1 98.69 199 SER B C 1
ATOM 4816 O O . SER B 1 199 ? -2.199 27.922 15.297 1 98.69 199 SER B O 1
ATOM 4818 N N . ASN B 1 200 ? -2.436 26.891 13.367 1 98.12 200 ASN B N 1
ATOM 4819 C CA . ASN B 1 200 ? -2.318 28.047 12.484 1 98.12 200 ASN B CA 1
ATOM 4820 C C . ASN B 1 200 ? -3.512 28.156 11.539 1 98.12 200 ASN B C 1
ATOM 4822 O O . ASN B 1 200 ? -4.43 27.328 11.594 1 98.12 200 ASN B O 1
ATOM 4826 N N . GLN B 1 201 ? -3.555 29.219 10.766 1 96.69 201 GLN B N 1
ATOM 4827 C CA . GLN B 1 201 ? -4.637 29.359 9.797 1 96.69 201 GLN B CA 1
ATOM 4828 C C . GLN B 1 201 ? -4.133 29.969 8.5 1 96.69 201 GLN B C 1
ATOM 4830 O O . GLN B 1 201 ? -3.148 30.719 8.492 1 96.69 201 GLN B O 1
ATOM 4835 N N . TYR B 1 202 ? -4.773 29.578 7.461 1 92.69 202 TYR B N 1
ATOM 4836 C CA . TYR B 1 202 ? -4.52 30.172 6.152 1 92.69 202 TYR B CA 1
ATOM 4837 C C . TYR B 1 202 ? -5.215 31.516 6.02 1 92.69 202 TYR B C 1
ATOM 4839 O O . TYR B 1 202 ? -6.34 31.688 6.5 1 92.69 202 TYR B O 1
ATOM 4847 N N . SER B 1 203 ? -4.574 32.438 5.387 1 84 203 SER B N 1
ATOM 4848 C CA . SER B 1 203 ? -5.203 33.719 5.129 1 84 203 SER B CA 1
ATOM 4849 C C . SER B 1 203 ? -6.105 33.656 3.9 1 84 203 SER B C 1
ATOM 4851 O O . SER B 1 203 ? -7.035 34.469 3.77 1 84 203 SER B O 1
ATOM 4853 N N . ASN B 1 204 ? -5.73 32.844 3.008 1 76.69 204 ASN B N 1
ATOM 4854 C CA . ASN B 1 204 ? -6.535 32.656 1.802 1 76.69 204 ASN B CA 1
ATOM 4855 C C . ASN B 1 204 ? -6.875 31.203 1.56 1 76.69 204 ASN B C 1
ATOM 4857 O O . ASN B 1 204 ? -6.254 30.297 2.139 1 76.69 204 ASN B O 1
ATOM 4861 N N . LYS B 1 205 ? -7.914 31.125 0.741 1 69.19 205 LYS B N 1
ATOM 4862 C CA . LYS B 1 205 ? -8.328 29.75 0.441 1 69.19 205 LYS B CA 1
ATOM 4863 C C . LYS B 1 205 ? -7.25 29.016 -0.345 1 69.19 205 LYS B C 1
ATOM 4865 O O . LYS B 1 205 ? -6.73 29.531 -1.335 1 69.19 205 LYS B O 1
ATOM 4870 N N . VAL B 1 206 ? -6.922 27.906 0.07 1 61.44 206 VAL B N 1
ATOM 4871 C CA . VAL B 1 206 ? -5.879 27.078 -0.532 1 61.44 206 VAL B CA 1
ATOM 4872 C C . VAL B 1 206 ? -6.273 26.719 -1.961 1 61.44 206 VAL B C 1
ATOM 4874 O O . VAL B 1 206 ? -5.414 26.578 -2.836 1 61.44 206 VAL B O 1
ATOM 4877 N N . SER B 1 207 ? -7.535 26.609 -2.139 1 58.91 207 SER B N 1
ATOM 4878 C CA . SER B 1 207 ? -8.039 26.25 -3.459 1 58.91 207 SER B CA 1
ATOM 4879 C C . SER B 1 207 ? -7.742 27.344 -4.484 1 58.91 207 SER B C 1
ATOM 4881 O O . SER B 1 207 ? -7.805 27.094 -5.691 1 58.91 207 SER B O 1
ATOM 4883 N N . ASN B 1 208 ? -7.426 28.516 -3.93 1 58.5 208 ASN B N 1
ATOM 4884 C CA . ASN B 1 208 ? -7.207 29.641 -4.832 1 58.5 208 ASN B CA 1
ATOM 4885 C C . ASN B 1 208 ? -5.723 29.828 -5.133 1 58.5 208 ASN B C 1
ATOM 4887 O O . ASN B 1 208 ? -5.328 30.859 -5.684 1 58.5 208 ASN B O 1
ATOM 4891 N N . CYS B 1 209 ? -5.023 28.906 -4.746 1 53.06 209 CYS B N 1
ATOM 4892 C CA . CYS B 1 209 ? -3.578 29.062 -4.867 1 53.06 209 CYS B CA 1
ATOM 4893 C C . CYS B 1 209 ? -3.164 29.172 -6.328 1 53.06 209 CYS B C 1
ATOM 4895 O O . CYS B 1 209 ? -2.152 29.812 -6.645 1 53.06 209 CYS B O 1
ATOM 4897 N N . ASP B 1 210 ? -3.928 28.531 -7.098 1 53.19 210 ASP B N 1
ATOM 4898 C CA . ASP B 1 210 ? -3.582 28.609 -8.516 1 53.19 210 ASP B CA 1
ATOM 4899 C C . ASP B 1 210 ? -3.824 30.016 -9.062 1 53.19 210 ASP B C 1
ATOM 4901 O O . ASP B 1 210 ? -3.225 30.406 -10.07 1 53.19 210 ASP B O 1
ATOM 4905 N N . ILE B 1 211 ? -4.609 30.672 -8.328 1 56.41 211 ILE B N 1
ATOM 4906 C CA . ILE B 1 211 ? -4.969 32 -8.82 1 56.41 211 ILE B CA 1
ATOM 4907 C C . ILE B 1 211 ? -4.184 33.062 -8.055 1 56.41 211 ILE B C 1
ATOM 4909 O O . ILE B 1 211 ? -3.729 34.062 -8.648 1 56.41 211 ILE B O 1
ATOM 4913 N N . GLU B 1 212 ? -3.922 32.625 -6.906 1 67.19 212 GLU B N 1
ATOM 4914 C CA . GLU B 1 212 ? -3.256 33.594 -6.066 1 67.19 212 GLU B CA 1
ATOM 4915 C C . GLU B 1 212 ? -1.739 33.531 -6.207 1 67.19 212 GLU B C 1
ATOM 4917 O O . GLU B 1 212 ? -1.197 32.438 -6.496 1 67.19 212 GLU B O 1
ATOM 4922 N N . ARG B 1 213 ? -1.096 34.594 -6.105 1 73.69 213 ARG B N 1
ATOM 4923 C CA . ARG B 1 213 ? 0.348 34.688 -6.293 1 73.69 213 ARG B CA 1
ATOM 4924 C C . ARG B 1 213 ? 1.092 34.344 -5.004 1 73.69 213 ARG B C 1
ATOM 4926 O O . ARG B 1 213 ? 2.312 34.156 -5.016 1 73.69 213 ARG B O 1
ATOM 4933 N N . TYR B 1 214 ? 0.325 34.281 -3.959 1 78.56 214 TYR B N 1
ATOM 4934 C CA . TYR B 1 214 ? 0.973 34 -2.686 1 78.56 214 TYR B CA 1
ATOM 4935 C C . TYR B 1 214 ? -0.008 33.375 -1.706 1 78.56 214 TYR B C 1
ATOM 4937 O O . TYR B 1 214 ? -1.224 33.438 -1.901 1 78.56 214 TYR B O 1
ATOM 4945 N N . THR B 1 215 ? 0.459 32.688 -0.799 1 84.75 215 THR B N 1
ATOM 4946 C CA . THR B 1 215 ? -0.289 32.094 0.316 1 84.75 215 THR B CA 1
ATOM 4947 C C . THR B 1 215 ? 0.359 32.469 1.646 1 84.75 215 THR B C 1
ATOM 4949 O O . THR B 1 215 ? 1.586 32.5 1.764 1 84.75 215 THR B O 1
ATOM 4952 N N . ILE B 1 216 ? -0.49 32.812 2.602 1 89 216 ILE B N 1
ATOM 4953 C CA . ILE B 1 216 ? 0.019 33.156 3.926 1 89 216 ILE B CA 1
ATOM 4954 C C . ILE B 1 216 ? -0.574 32.219 4.965 1 89 216 ILE B C 1
ATOM 4956 O O . ILE B 1 216 ? -1.782 31.953 4.969 1 89 216 ILE B O 1
ATOM 4960 N N . ILE B 1 217 ? 0.263 31.656 5.746 1 94.12 217 ILE B N 1
ATOM 4961 C CA . ILE B 1 217 ? -0.121 30.922 6.941 1 94.12 217 ILE B CA 1
ATOM 4962 C C . ILE B 1 217 ? 0.351 31.656 8.188 1 94.12 217 ILE B C 1
ATOM 4964 O O . ILE B 1 217 ? 1.504 32.094 8.266 1 94.12 217 ILE B O 1
ATOM 4968 N N . HIS B 1 218 ? -0.53 31.906 9.117 1 95.25 218 HIS B N 1
ATOM 4969 C CA . HIS B 1 218 ? -0.158 32.625 10.336 1 95.25 218 HIS B CA 1
ATOM 4970 C C . HIS B 1 218 ? -0.794 31.984 11.562 1 95.25 218 HIS B C 1
ATOM 4972 O O . HIS B 1 218 ? -1.673 31.125 11.438 1 95.25 218 HIS B O 1
ATOM 4978 N N . THR B 1 219 ? -0.355 32.375 12.719 1 97.69 219 THR B N 1
ATOM 4979 C CA . THR B 1 219 ? -0.907 31.891 13.977 1 97.69 219 THR B CA 1
ATOM 4980 C C . THR B 1 219 ? -2.428 32.031 13.992 1 97.69 219 THR B C 1
ATOM 4982 O O . THR B 1 219 ? -2.967 33.062 13.57 1 97.69 219 THR B O 1
ATOM 4985 N N . ASN B 1 220 ? -3.107 31 14.406 1 98.38 220 ASN B N 1
ATOM 4986 C CA . ASN B 1 220 ? -4.562 31 14.5 1 98.38 220 ASN B CA 1
ATOM 4987 C C .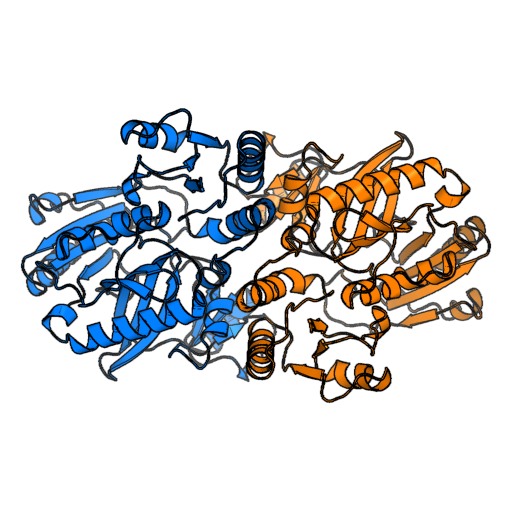 ASN B 1 220 ? -5.062 32.125 15.398 1 98.38 220 ASN B C 1
ATOM 4989 O O . ASN B 1 220 ? -4.762 32.156 16.594 1 98.38 220 ASN B O 1
ATOM 4993 N N . GLU B 1 221 ? -5.832 33.031 14.852 1 97.62 221 GLU B N 1
ATOM 4994 C CA . GLU B 1 221 ? -6.273 34.219 15.57 1 97.62 221 GLU B CA 1
ATOM 4995 C C . GLU B 1 221 ? -7.168 33.875 16.75 1 97.62 221 GLU B C 1
ATOM 4997 O O . GLU B 1 221 ? -7.328 34.656 17.688 1 97.62 221 GLU B O 1
ATOM 5002 N N . ASN B 1 222 ? -7.73 32.719 16.734 1 97.94 222 ASN B N 1
ATOM 5003 C CA . ASN B 1 222 ? -8.719 32.312 17.734 1 97.94 222 ASN B CA 1
ATOM 5004 C C . ASN B 1 222 ? -8.062 31.984 19.062 1 97.94 222 ASN B C 1
ATOM 5006 O O . ASN B 1 222 ? -8.75 31.828 20.078 1 97.94 222 ASN B O 1
ATOM 5010 N N . TYR B 1 223 ? -6.738 31.938 19.062 1 98 223 TYR B N 1
ATOM 5011 C CA . TYR B 1 223 ? -6.074 31.906 20.375 1 98 223 TYR B CA 1
ATOM 5012 C C . TYR B 1 223 ? -6.426 33.125 21.188 1 98 223 TYR B C 1
ATOM 5014 O O . TYR B 1 223 ? -6.469 33.094 22.422 1 98 223 TYR B O 1
ATOM 5022 N N . TRP B 1 224 ? -6.68 34.25 20.531 1 96.88 224 TRP B N 1
ATOM 5023 C CA . TRP B 1 224 ? -6.996 35.531 21.188 1 96.88 224 TRP B CA 1
ATOM 5024 C C . TRP B 1 224 ? -8.492 35.812 21.109 1 96.88 224 TRP B C 1
ATOM 5026 O O . TRP B 1 224 ? -9.094 36.25 22.078 1 96.88 224 TRP B O 1
ATOM 5036 N N . LYS B 1 225 ? -9.109 35.438 20 1 96.62 225 LYS B N 1
ATOM 5037 C CA . LYS B 1 225 ? -10.461 35.938 19.719 1 96.62 225 LYS B CA 1
ATOM 5038 C C . LYS B 1 225 ? -11.508 34.906 20.172 1 96.62 225 LYS B C 1
ATOM 5040 O O . LYS B 1 225 ? -12.609 35.281 20.578 1 96.62 225 LYS B O 1
ATOM 5045 N N . ASN B 1 226 ? -11.242 33.656 20.031 1 97.44 226 ASN B N 1
ATOM 5046 C CA . ASN B 1 226 ? -12.188 32.594 20.359 1 97.44 226 ASN B CA 1
ATOM 5047 C C . ASN B 1 226 ? -11.477 31.344 20.859 1 97.44 226 ASN B C 1
ATOM 5049 O O . ASN B 1 226 ? -11.5 30.312 20.188 1 97.44 226 ASN B O 1
ATOM 5053 N N . PRO B 1 227 ? -11.008 31.312 22.109 1 97.25 227 PRO B N 1
ATOM 5054 C CA . PRO B 1 227 ? -10.25 30.188 22.641 1 97.25 227 PRO B CA 1
ATOM 5055 C C . PRO B 1 227 ? -11.07 28.891 22.672 1 97.25 227 PRO B C 1
ATOM 5057 O O . PRO B 1 227 ? -10.5 27.797 22.609 1 97.25 227 PRO B O 1
ATOM 5060 N N . SER B 1 228 ? -12.328 29.031 22.75 1 97.38 228 SER B N 1
ATOM 5061 C CA . SER B 1 228 ? -13.18 27.844 22.75 1 97.38 228 SER B CA 1
ATOM 5062 C C . SER B 1 228 ? -13.055 27.078 21.422 1 97.38 228 SER B C 1
ATOM 5064 O O . SER B 1 228 ? -13.148 25.844 21.406 1 97.38 228 SER B O 1
ATOM 5066 N N . LEU B 1 229 ? -12.891 27.766 20.312 1 98.25 229 LEU B N 1
ATOM 5067 C CA . LEU B 1 229 ? -12.695 27.125 19.016 1 98.25 229 LEU B CA 1
ATOM 5068 C C . LEU B 1 229 ? -11.375 26.359 18.984 1 98.25 229 LEU B C 1
ATOM 5070 O O . LEU B 1 229 ? -11.289 25.281 18.406 1 98.25 229 LEU B O 1
ATOM 5074 N N . ILE B 1 230 ? -10.344 26.922 19.656 1 98.44 230 ILE B N 1
ATOM 5075 C CA . ILE B 1 230 ? -9.055 26.234 19.75 1 98.44 230 ILE B CA 1
ATOM 5076 C C . ILE B 1 230 ? -9.219 24.938 20.531 1 98.44 230 ILE B C 1
ATOM 5078 O O . ILE B 1 230 ? -8.656 23.906 20.172 1 98.44 230 ILE B O 1
ATOM 5082 N N . SER B 1 231 ? -9.961 25.031 21.625 1 97.81 231 SER B N 1
ATOM 5083 C CA . SER B 1 231 ? -10.227 23.828 22.422 1 97.81 231 SER B CA 1
ATOM 5084 C C . SER B 1 231 ? -10.945 22.766 21.609 1 97.81 231 SER B C 1
ATOM 5086 O O . SER B 1 231 ? -10.625 21.578 21.688 1 97.81 231 SER B O 1
ATOM 5088 N N . ARG B 1 232 ? -11.914 23.234 20.828 1 97.94 232 ARG B N 1
ATOM 5089 C CA . ARG B 1 232 ? -12.648 22.312 19.969 1 97.94 232 ARG B CA 1
ATOM 5090 C C . ARG B 1 232 ? -11.719 21.688 18.938 1 97.94 232 ARG B C 1
ATOM 5092 O O . ARG B 1 232 ? -11.789 20.469 18.688 1 97.94 232 ARG B O 1
ATOM 5099 N N . LEU B 1 233 ? -10.844 22.453 18.312 1 98.31 233 LEU B N 1
ATOM 5100 C CA . LEU B 1 233 ? -9.859 21.953 17.359 1 98.31 233 LEU B CA 1
ATOM 5101 C C . LEU B 1 233 ? -8.961 20.891 18.016 1 98.31 233 LEU B C 1
ATOM 5103 O O . LEU B 1 233 ? -8.68 19.859 17.422 1 98.31 233 LEU B O 1
ATOM 5107 N N . LYS B 1 234 ? -8.539 21.219 19.188 1 98.06 234 LYS B N 1
ATOM 5108 C CA . LYS B 1 234 ? -7.68 20.297 19.922 1 98.06 234 LYS B CA 1
ATOM 5109 C C . LYS B 1 234 ? -8.383 18.969 20.141 1 98.06 234 LYS B C 1
ATOM 5111 O O . LYS B 1 234 ? -7.816 17.906 19.875 1 98.06 234 LYS B O 1
ATOM 5116 N N . GLU B 1 235 ? -9.586 19.016 20.625 1 97.25 235 GLU B N 1
ATOM 5117 C CA . GLU B 1 235 ? -10.344 17.797 20.953 1 97.25 235 GLU B CA 1
ATOM 5118 C C . GLU B 1 235 ? -10.617 16.969 19.703 1 97.25 235 GLU B C 1
ATOM 5120 O O . GLU B 1 235 ? -10.43 15.758 19.703 1 97.25 235 GLU B O 1
ATOM 5125 N N . ASP B 1 236 ? -11.055 17.672 18.656 1 98.06 236 ASP B N 1
ATOM 5126 C CA . ASP B 1 236 ? -11.344 16.969 17.406 1 98.06 236 ASP B CA 1
ATOM 5127 C C . ASP B 1 236 ? -10.07 16.375 16.812 1 98.06 236 ASP B C 1
ATOM 5129 O O . ASP B 1 236 ? -10.094 15.266 16.266 1 98.06 236 ASP B O 1
ATOM 5133 N N . THR B 1 237 ? -8.969 17.109 16.875 1 98.06 237 THR B N 1
ATOM 5134 C CA . THR B 1 237 ? -7.684 16.625 16.406 1 98.06 237 THR B CA 1
ATOM 5135 C C . THR B 1 237 ? -7.262 15.375 17.156 1 98.06 237 THR B C 1
ATOM 5137 O O . THR B 1 237 ? -6.852 14.383 16.547 1 98.06 237 THR B O 1
ATOM 5140 N N . ALA B 1 238 ? -7.395 15.406 18.453 1 97.25 238 ALA B N 1
ATOM 5141 C CA . ALA B 1 238 ? -7.047 14.258 19.281 1 97.25 238 ALA B CA 1
ATOM 5142 C C . ALA B 1 238 ? -7.891 13.039 18.922 1 97.25 238 ALA B C 1
ATOM 5144 O O . ALA B 1 238 ? -7.379 11.922 18.859 1 97.25 238 ALA B O 1
ATOM 5145 N N . GLU B 1 239 ? -9.117 13.25 18.672 1 98.06 239 GLU B N 1
ATOM 5146 C CA . GLU B 1 239 ? -10.023 12.156 18.344 1 98.06 239 GLU B CA 1
ATOM 5147 C C . GLU B 1 239 ? -9.648 11.508 17.016 1 98.06 239 GLU B C 1
ATOM 5149 O O . GLU B 1 239 ? -9.633 10.281 16.891 1 98.06 239 GLU B O 1
ATOM 5154 N N . VAL B 1 240 ? -9.344 12.344 16 1 98.5 240 VAL B N 1
ATOM 5155 C CA . VAL B 1 240 ? -8.922 11.836 14.703 1 98.5 240 VAL B CA 1
ATOM 5156 C C . VAL B 1 240 ? -7.684 10.953 14.875 1 98.5 240 VAL B C 1
ATOM 5158 O O . VAL B 1 240 ? -7.641 9.836 14.352 1 98.5 240 VAL B O 1
ATOM 5161 N N . LEU B 1 241 ? -6.707 11.438 15.617 1 98.12 241 LEU B N 1
ATOM 5162 C CA . LEU B 1 241 ? -5.441 10.727 15.789 1 98.12 241 LEU B CA 1
ATOM 5163 C C . LEU B 1 241 ? -5.645 9.438 16.562 1 98.12 241 LEU B C 1
ATOM 5165 O O . LEU B 1 241 ? -5.039 8.414 16.25 1 98.12 241 LEU B O 1
ATOM 5169 N N . LYS B 1 242 ? -6.504 9.477 17.578 1 97.44 242 LYS B N 1
ATOM 5170 C CA . LYS B 1 242 ? -6.816 8.273 18.344 1 97.44 242 LYS B CA 1
ATOM 5171 C C . LYS B 1 242 ? -7.391 7.18 17.453 1 97.44 242 LYS B C 1
ATOM 5173 O O . LYS B 1 242 ? -6.984 6.02 17.531 1 97.44 242 LYS B O 1
ATOM 5178 N N . ILE B 1 243 ? -8.297 7.562 16.625 1 97.69 243 ILE B N 1
ATOM 5179 C CA . ILE B 1 243 ? -8.961 6.609 15.742 1 97.69 243 ILE B CA 1
ATOM 5180 C C . ILE B 1 243 ? -7.961 6.055 14.727 1 97.69 243 ILE B C 1
ATOM 5182 O O . ILE B 1 243 ? -7.859 4.836 14.555 1 97.69 243 ILE B O 1
ATOM 5186 N N . LEU B 1 244 ? -7.164 6.898 14.102 1 97.56 244 LEU B N 1
ATOM 5187 C CA . LEU B 1 244 ? -6.297 6.48 13.008 1 97.56 244 LEU B CA 1
ATOM 5188 C C . LEU B 1 244 ? -5.102 5.691 13.531 1 97.56 244 LEU B C 1
ATOM 5190 O O . LEU B 1 244 ? -4.637 4.75 12.883 1 97.56 244 LEU B O 1
ATOM 5194 N N . THR B 1 245 ? -4.59 6.027 14.719 1 95.81 245 THR B N 1
ATOM 5195 C CA . THR B 1 245 ? -3.424 5.328 15.25 1 95.81 245 THR B CA 1
ATOM 5196 C C . THR B 1 245 ? -3.844 4.039 15.953 1 95.81 245 THR B C 1
ATOM 5198 O O . THR B 1 245 ? -3.049 3.105 16.078 1 95.81 245 THR B O 1
ATOM 5201 N N . ASN B 1 246 ? -5.078 4.059 16.422 1 93.5 246 ASN B N 1
ATOM 5202 C CA . ASN B 1 246 ? -5.609 2.924 17.188 1 93.5 246 ASN B CA 1
ATOM 5203 C C . ASN B 1 246 ? -4.688 2.541 18.344 1 93.5 246 ASN B C 1
ATOM 5205 O O . ASN B 1 246 ? -4.391 1.361 18.531 1 93.5 246 ASN B O 1
ATOM 5209 N N . GLY B 1 247 ? -4.137 3.584 18.906 1 89.62 247 GLY B N 1
ATOM 5210 C CA . GLY B 1 247 ? -3.377 3.426 20.141 1 89.62 247 GLY B CA 1
ATOM 5211 C C . GLY B 1 247 ? -1.94 3 19.906 1 89.62 247 GLY B C 1
ATOM 5212 O O . GLY B 1 247 ? -1.297 2.441 20.797 1 89.62 247 GLY B O 1
ATOM 5213 N N . LYS B 1 248 ? -1.475 3.324 18.734 1 90.12 248 LYS B N 1
ATOM 5214 C CA . LYS B 1 248 ? -0.158 2.771 18.438 1 90.12 248 LYS B CA 1
ATOM 5215 C C . LYS B 1 248 ? 0.807 3.865 17.984 1 90.12 248 LYS B C 1
ATOM 5217 O O . LYS B 1 248 ? 0.432 4.754 17.219 1 90.12 248 LYS B O 1
ATOM 5222 N N . GLY B 1 249 ? 1.988 3.822 18.547 1 90.31 249 GLY B N 1
ATOM 5223 C CA . GLY B 1 249 ? 3.156 4.465 17.969 1 90.31 249 GLY B CA 1
ATOM 5224 C C . GLY B 1 249 ? 3.232 5.949 18.281 1 90.31 249 GLY B C 1
ATOM 5225 O O . GLY B 1 249 ? 2.553 6.438 19.188 1 90.31 249 GLY B O 1
ATOM 5226 N N . THR B 1 250 ? 4.25 6.672 17.703 1 93.31 250 THR B N 1
ATOM 5227 C CA . THR B 1 250 ? 4.5 8.109 17.75 1 93.31 250 THR B CA 1
ATOM 5228 C C . THR B 1 250 ? 4.266 8.75 16.391 1 93.31 250 THR B C 1
ATOM 5230 O O . THR B 1 250 ? 4.781 8.266 15.375 1 93.31 250 THR B O 1
ATOM 5233 N N . ILE B 1 251 ? 3.545 9.859 16.422 1 95.5 251 ILE B N 1
ATOM 5234 C CA . ILE B 1 251 ? 3.246 10.523 15.156 1 95.5 251 ILE B CA 1
ATOM 5235 C C . ILE B 1 251 ? 3.494 12.023 15.297 1 95.5 251 ILE B C 1
ATOM 5237 O O . ILE B 1 251 ? 2.967 12.672 16.203 1 95.5 251 ILE B O 1
ATOM 5241 N N . ALA B 1 252 ? 4.363 12.547 14.508 1 97.38 252 ALA B N 1
ATOM 5242 C CA . ALA B 1 252 ? 4.227 13.961 14.156 1 97.38 252 ALA B CA 1
ATOM 5243 C C . ALA B 1 252 ? 3.15 14.164 13.094 1 97.38 252 ALA B C 1
ATOM 5245 O O . ALA B 1 252 ? 3.066 13.398 12.133 1 97.38 252 ALA B O 1
ATOM 5246 N N . PHE B 1 253 ? 2.314 15.172 13.336 1 98 253 PHE B N 1
ATOM 5247 C CA . PHE B 1 253 ? 1.184 15.25 12.414 1 98 253 PHE B CA 1
ATOM 5248 C C . PHE B 1 253 ? 0.99 16.672 11.914 1 98 253 PHE B C 1
ATOM 5250 O O . PHE B 1 253 ? 1.355 17.641 12.602 1 98 253 PHE B O 1
ATOM 5257 N N . HIS B 1 254 ? 0.516 16.812 10.734 1 98.19 254 HIS B N 1
ATOM 5258 C CA . HIS B 1 254 ? -0.039 18.016 10.125 1 98.19 254 HIS B CA 1
ATOM 5259 C C . HIS B 1 254 ? -1.465 17.781 9.641 1 98.19 254 HIS B C 1
ATOM 5261 O O . HIS B 1 254 ? -1.692 16.969 8.742 1 98.19 254 HIS B O 1
ATOM 5267 N N . MET B 1 255 ? -2.375 18.453 10.258 1 98.31 255 MET B N 1
ATOM 5268 C CA . MET B 1 255 ? -3.795 18.25 9.984 1 98.31 255 MET B CA 1
ATOM 5269 C C . MET B 1 255 ? -4.453 19.531 9.523 1 98.31 255 MET B C 1
ATOM 5271 O O . MET B 1 255 ? -4.09 20.625 9.977 1 98.31 255 MET B O 1
ATOM 5275 N N . GLU B 1 256 ? -5.395 19.406 8.641 1 97.44 256 GLU B N 1
ATOM 5276 C CA . GLU B 1 256 ? -6.125 20.562 8.148 1 97.44 256 GLU B CA 1
ATOM 5277 C C . GLU B 1 256 ? -7.625 20.422 8.398 1 97.44 256 GLU B C 1
ATOM 5279 O O . GLU B 1 256 ? -8.18 19.328 8.266 1 97.44 256 GLU B O 1
ATOM 5284 N N . TRP B 1 257 ? -8.25 21.547 8.766 1 98 257 TRP B N 1
ATOM 5285 C CA . TRP B 1 257 ? -9.68 21.641 9.031 1 98 257 TRP B CA 1
ATOM 5286 C C . TRP B 1 257 ? -10.305 22.781 8.227 1 98 257 TRP B C 1
ATOM 5288 O O . TRP B 1 257 ? -9.727 23.859 8.117 1 98 257 TRP B O 1
ATOM 5298 N N . PHE B 1 258 ? -11.492 22.5 7.707 1 96.94 258 PHE B N 1
ATOM 5299 C CA . PHE B 1 258 ? -12.336 23.547 7.145 1 96.94 258 PHE B CA 1
ATOM 5300 C C . PHE B 1 258 ? -13.227 24.156 8.219 1 96.94 258 PHE B C 1
ATOM 5302 O O . PHE B 1 258 ? -13.805 23.453 9.039 1 96.94 258 PHE B O 1
ATOM 5309 N N . TYR B 1 259 ? -13.32 25.469 8.172 1 97.44 259 TYR B N 1
ATOM 5310 C CA . TYR B 1 259 ? -14.18 26.172 9.125 1 97.44 259 TYR B CA 1
ATOM 5311 C C . TYR B 1 259 ? -15.094 27.156 8.414 1 97.44 259 TYR B C 1
ATOM 5313 O O . TYR B 1 259 ? -14.633 27.953 7.602 1 97.44 259 TYR B O 1
ATOM 5321 N N . ASN B 1 260 ? -16.359 26.984 8.641 1 97 260 ASN B N 1
ATOM 5322 C CA . ASN B 1 260 ? -17.359 27.969 8.234 1 97 260 ASN B CA 1
ATOM 5323 C C . ASN B 1 260 ? -17.734 28.906 9.383 1 97 260 ASN B C 1
ATOM 5325 O O . ASN B 1 260 ? -18.453 28.484 10.297 1 97 260 ASN B O 1
ATOM 5329 N N . SER B 1 261 ? -17.312 30.125 9.297 1 94.75 261 SER B N 1
ATOM 5330 C CA . SER B 1 261 ? -17.484 31.047 10.406 1 94.75 261 SER B CA 1
ATOM 5331 C C . SER B 1 261 ? -18.953 31.469 10.547 1 94.75 261 SER B C 1
ATOM 5333 O O . SER B 1 261 ? -19.359 31.953 11.609 1 94.75 261 SER B O 1
ATOM 5335 N N . VAL B 1 262 ? -19.688 31.312 9.438 1 96 262 VAL B N 1
ATOM 5336 C CA . VAL B 1 262 ? -21.094 31.688 9.469 1 96 262 VAL B CA 1
ATOM 5337 C C . VAL B 1 262 ? -21.891 30.625 10.227 1 96 262 VAL B C 1
ATOM 5339 O O . VAL B 1 262 ? -22.672 30.969 11.125 1 96 262 VAL B O 1
ATOM 5342 N N . THR B 1 263 ? -21.672 29.391 10.023 1 97 263 THR B N 1
ATOM 5343 C CA . THR B 1 263 ? -22.422 28.297 10.641 1 97 263 THR B CA 1
ATOM 5344 C C . THR B 1 263 ? -21.672 27.734 11.844 1 97 263 THR B C 1
ATOM 5346 O O . THR B 1 263 ? -22.203 26.906 12.586 1 97 263 THR B O 1
ATOM 5349 N N . ASP B 1 264 ? -20.406 28.141 12.047 1 97.06 264 ASP B N 1
ATOM 5350 C CA . ASP B 1 264 ? -19.516 27.641 13.086 1 97.06 264 ASP B CA 1
ATOM 5351 C C . ASP B 1 264 ? -19.266 26.141 12.898 1 97.06 264 ASP B C 1
ATOM 5353 O O . ASP B 1 264 ? -19.156 25.406 13.883 1 97.06 264 ASP B O 1
ATOM 5357 N N . ALA B 1 265 ? -19.297 25.734 11.68 1 97 265 ALA B N 1
ATOM 5358 C CA . ALA B 1 265 ? -19.078 24.328 11.375 1 97 265 ALA B CA 1
ATOM 5359 C C . ALA B 1 265 ? -17.609 24.016 11.156 1 97 265 ALA B C 1
ATOM 5361 O O . ALA B 1 265 ? -16.922 24.734 10.422 1 97 265 ALA B O 1
ATOM 5362 N N . LEU B 1 266 ? -17.125 23.031 11.883 1 97.75 266 LEU B N 1
ATOM 5363 C CA . LEU B 1 266 ? -15.773 22.5 11.711 1 97.75 266 LEU B CA 1
ATOM 5364 C C . LEU B 1 266 ? -15.805 21.156 10.977 1 97.75 266 LEU B C 1
ATOM 5366 O O . LEU B 1 266 ? -16.484 20.219 11.422 1 97.75 266 LEU B O 1
ATOM 5370 N N . THR B 1 267 ? -15.133 21.094 9.781 1 98.19 267 THR B N 1
ATOM 5371 C CA . THR B 1 267 ? -15.133 19.891 8.953 1 98.19 267 THR B CA 1
ATOM 5372 C C . THR B 1 267 ? -13.703 19.406 8.711 1 98.19 267 THR B C 1
ATOM 5374 O O . THR B 1 267 ? -12.836 20.188 8.312 1 98.19 267 THR B O 1
ATOM 5377 N N . PHE B 1 268 ? -13.453 18.125 8.93 1 98.38 268 PHE B N 1
ATOM 5378 C CA . PHE B 1 268 ? -12.125 17.531 8.766 1 98.38 268 PHE B CA 1
ATOM 5379 C C . PHE B 1 268 ? -11.719 17.516 7.297 1 98.38 268 PHE B C 1
ATOM 5381 O O . PHE B 1 268 ? -12.523 17.141 6.43 1 98.38 268 PHE B O 1
ATOM 5388 N N . CYS B 1 269 ? -10.469 17.891 7.008 1 96.69 269 CYS B N 1
ATOM 5389 C CA . CYS B 1 269 ? -9.93 17.828 5.652 1 96.69 269 CYS B CA 1
ATOM 5390 C C . CYS B 1 269 ? -9 16.641 5.484 1 96.69 269 CYS B C 1
ATOM 5392 O O . CYS B 1 269 ? -9.383 15.625 4.891 1 96.69 269 CYS B O 1
ATOM 5394 N N . GLU B 1 270 ? -7.855 16.719 6.098 1 96.94 270 GLU B N 1
ATOM 5395 C CA . GLU B 1 270 ? -6.898 15.633 6.004 1 96.94 270 GLU B CA 1
ATOM 5396 C C . GLU B 1 270 ? -5.816 15.75 7.074 1 96.94 270 GLU B C 1
ATOM 5398 O O . GLU B 1 270 ? -5.676 16.797 7.707 1 96.94 270 GLU B O 1
ATOM 5403 N N . VAL B 1 271 ? -5.137 14.68 7.285 1 97.75 271 VAL B N 1
ATOM 5404 C CA . VAL B 1 271 ? -3.99 14.672 8.188 1 97.75 271 VAL B CA 1
ATOM 5405 C C . VAL B 1 271 ? -2.865 13.828 7.59 1 97.75 271 VAL B C 1
ATOM 5407 O O . VAL B 1 271 ? -3.117 12.773 6.996 1 97.75 271 VAL B O 1
ATOM 5410 N N . GLY B 1 272 ? -1.689 14.305 7.648 1 96.88 272 GLY B N 1
ATOM 5411 C CA . GLY B 1 272 ? -0.484 13.562 7.316 1 96.88 272 GLY B CA 1
ATOM 5412 C C . GLY B 1 272 ? 0.353 13.203 8.531 1 96.88 272 GLY B C 1
ATOM 5413 O O . GLY B 1 272 ? 0.392 13.961 9.508 1 96.88 272 GLY B O 1
ATOM 5414 N N . ALA B 1 273 ? 1.02 12.062 8.484 1 96.38 273 ALA B N 1
ATOM 5415 C CA . ALA B 1 273 ? 1.942 11.648 9.531 1 96.38 273 ALA B CA 1
ATOM 5416 C C . ALA B 1 273 ? 3.334 12.234 9.305 1 96.38 273 ALA B C 1
ATOM 5418 O O . ALA B 1 273 ? 4.301 11.492 9.109 1 96.38 273 ALA B O 1
ATOM 5419 N N . ARG B 1 274 ? 3.369 13.484 9.328 1 95.94 274 ARG B N 1
ATOM 5420 C CA . ARG B 1 274 ? 4.586 14.258 9.117 1 95.94 274 ARG B CA 1
ATOM 5421 C C . ARG B 1 274 ? 4.457 15.656 9.719 1 95.94 274 ARG B C 1
ATOM 5423 O O . ARG B 1 274 ? 3.369 16.062 10.133 1 95.94 274 ARG B O 1
ATOM 5430 N N . LEU B 1 275 ? 5.602 16.281 9.758 1 96.25 275 LEU B N 1
ATOM 5431 C CA . LEU B 1 275 ? 5.613 17.672 10.18 1 96.25 275 LEU B CA 1
ATOM 5432 C C . LEU B 1 275 ? 5.016 18.578 9.109 1 96.25 275 LEU B C 1
ATOM 5434 O O . LEU B 1 275 ? 5.055 18.25 7.922 1 96.25 275 LEU B O 1
ATOM 5438 N N . GLY B 1 276 ? 4.422 19.641 9.555 1 94.75 276 GLY B N 1
ATOM 5439 C CA . GLY B 1 276 ? 3.902 20.609 8.602 1 94.75 276 GLY B CA 1
ATOM 5440 C C . GLY B 1 276 ? 4.965 21.172 7.68 1 94.75 276 GLY B C 1
ATOM 5441 O O . GLY B 1 276 ? 6.102 21.391 8.094 1 94.75 276 GLY B O 1
ATOM 5442 N N . GLY B 1 277 ? 4.566 21.375 6.477 1 89.56 277 GLY B N 1
ATOM 5443 C CA . GLY B 1 277 ? 5.461 21.984 5.508 1 89.56 277 GLY B CA 1
ATOM 5444 C C . GLY B 1 277 ? 5.52 23.5 5.625 1 89.56 277 GLY B C 1
ATOM 5445 O O . GLY B 1 277 ? 4.973 24.078 6.566 1 89.56 277 GLY B O 1
ATOM 5446 N N . TRP B 1 278 ? 6.312 24.062 4.781 1 87.06 278 TRP B N 1
ATOM 5447 C CA . TRP B 1 278 ? 6.41 25.516 4.641 1 87.06 278 TRP B CA 1
ATOM 5448 C C . TRP B 1 278 ? 6.879 26.156 5.941 1 87.06 278 TRP B C 1
ATOM 5450 O O . TRP B 1 278 ? 6.355 27.188 6.355 1 87.06 278 TRP B O 1
ATOM 5460 N N . HIS B 1 279 ? 7.664 25.438 6.699 1 89 279 HIS B N 1
ATOM 5461 C CA . HIS B 1 279 ? 8.305 25.922 7.91 1 89 279 HIS B CA 1
ATOM 5462 C C . HIS B 1 279 ? 7.285 26.203 9 1 89 279 HIS B C 1
ATOM 5464 O O . HIS B 1 279 ? 7.492 27.078 9.844 1 89 279 HIS B O 1
ATOM 5470 N N . ILE B 1 280 ? 6.227 25.531 8.945 1 94.38 280 ILE B N 1
ATOM 5471 C CA . ILE B 1 280 ? 5.207 25.641 9.984 1 94.38 280 ILE B CA 1
ATOM 5472 C C . ILE B 1 280 ? 5.828 25.359 11.352 1 94.38 280 ILE B C 1
ATOM 5474 O O . ILE B 1 280 ? 5.559 26.078 12.32 1 94.38 280 ILE B O 1
ATOM 5478 N N . PRO B 1 281 ? 6.715 24.391 11.508 1 95.19 281 PRO B N 1
ATOM 5479 C CA . PRO B 1 281 ? 7.348 24.219 12.82 1 95.19 281 PRO B CA 1
ATOM 5480 C C . PRO B 1 281 ? 8.094 25.453 13.289 1 95.19 281 PRO B C 1
ATOM 5482 O O . PRO B 1 281 ? 8.086 25.766 14.484 1 95.19 281 PRO B O 1
ATOM 5485 N N . GLU B 1 282 ? 8.633 26.172 12.406 1 92 282 GLU B N 1
ATOM 5486 C CA . GLU B 1 282 ? 9.391 27.375 12.766 1 92 282 GLU B CA 1
ATOM 5487 C C . GLU B 1 282 ? 8.461 28.5 13.211 1 92 282 GLU B C 1
ATOM 5489 O O . GLU B 1 282 ? 8.773 29.234 14.148 1 92 282 GLU B O 1
ATOM 5494 N N . ILE B 1 283 ? 7.406 28.641 12.492 1 92.81 283 ILE B N 1
ATOM 5495 C CA . ILE B 1 283 ? 6.516 29.719 12.891 1 92.81 283 ILE B CA 1
ATOM 5496 C C . ILE B 1 283 ? 5.844 29.375 14.219 1 92.81 283 ILE B C 1
ATOM 5498 O O . ILE B 1 283 ? 5.539 30.266 15.016 1 92.81 283 ILE B O 1
ATOM 5502 N N . VAL B 1 284 ? 5.625 28.094 14.5 1 95.88 284 VAL B N 1
ATOM 5503 C CA . VAL B 1 284 ? 5.137 27.672 15.805 1 95.88 284 VAL B CA 1
ATOM 5504 C C . VAL B 1 284 ? 6.164 28.031 16.875 1 95.88 284 VAL B C 1
ATOM 5506 O O . VAL B 1 284 ? 5.812 28.562 17.938 1 95.88 284 VAL B O 1
ATOM 5509 N N . GLU B 1 285 ? 7.387 27.781 16.594 1 94.31 285 GLU B N 1
ATOM 5510 C CA . GLU B 1 285 ? 8.438 28.109 17.547 1 94.31 285 GLU B CA 1
ATOM 5511 C C . GLU B 1 285 ? 8.5 29.625 17.797 1 94.31 285 GLU B C 1
ATOM 5513 O O . GLU B 1 285 ? 8.648 30.062 18.938 1 94.31 285 GLU B O 1
ATOM 5518 N N . LEU B 1 286 ? 8.391 30.359 16.781 1 92.81 286 LEU B N 1
ATOM 5519 C CA . LEU B 1 286 ? 8.422 31.812 16.891 1 92.81 286 LEU B CA 1
ATOM 5520 C C . LEU B 1 286 ? 7.258 32.312 17.75 1 92.81 286 LEU B C 1
ATOM 5522 O O . LEU B 1 286 ? 7.438 33.188 18.594 1 92.81 286 LEU B O 1
ATOM 5526 N N . ALA B 1 287 ? 6.145 31.75 17.5 1 96.25 287 ALA B N 1
ATOM 5527 C CA . ALA B 1 287 ? 4.93 32.25 18.141 1 96.25 287 ALA B CA 1
ATOM 5528 C C . ALA B 1 287 ? 4.836 31.75 19.594 1 96.25 287 ALA B C 1
ATOM 5530 O O . ALA B 1 287 ? 4.414 32.5 20.484 1 96.25 287 ALA B O 1
ATOM 5531 N N . PHE B 1 288 ? 5.234 30.469 19.844 1 96.69 288 PHE B N 1
ATOM 5532 C CA . PHE B 1 288 ? 4.918 29.828 21.109 1 96.69 288 PHE B CA 1
ATOM 5533 C C . PHE B 1 288 ? 6.184 29.594 21.922 1 96.69 288 PHE B C 1
ATOM 5535 O O . PHE B 1 288 ? 6.109 29.297 23.125 1 96.69 288 PHE B O 1
ATOM 5542 N N . GLY B 1 289 ? 7.332 29.641 21.328 1 94.62 289 GLY B N 1
ATOM 5543 C CA . GLY B 1 289 ? 8.586 29.344 22 1 94.62 289 GLY B CA 1
ATOM 5544 C C . GLY B 1 289 ? 8.805 27.859 22.234 1 94.62 289 GLY B C 1
ATOM 5545 O O . GLY B 1 289 ? 9.57 27.484 23.125 1 94.62 289 GLY B O 1
ATOM 5546 N N . GLN B 1 290 ? 8.07 27.078 21.547 1 94.44 290 GLN B N 1
ATOM 5547 C CA . GLN B 1 290 ? 8.172 25.625 21.688 1 94.44 290 GLN B CA 1
ATOM 5548 C C . GLN B 1 290 ? 8.508 24.969 20.359 1 94.44 290 GLN B C 1
ATOM 5550 O O . GLN B 1 290 ? 7.953 25.328 19.312 1 94.44 290 GLN B O 1
ATOM 5555 N N . ASP B 1 291 ? 9.422 24.062 20.375 1 94.69 291 ASP B N 1
ATOM 5556 C CA . ASP B 1 291 ? 9.797 23.281 19.203 1 94.69 291 ASP B CA 1
ATOM 5557 C C . ASP B 1 291 ? 9.297 21.844 19.328 1 94.69 291 ASP B C 1
ATOM 5559 O O . ASP B 1 291 ? 9.977 21 19.891 1 94.69 291 ASP B O 1
ATOM 5563 N N . TYR B 1 292 ? 8.18 21.578 18.703 1 95.62 292 TYR B N 1
ATOM 5564 C CA . TYR B 1 292 ? 7.582 20.25 18.875 1 95.62 292 TYR B CA 1
ATOM 5565 C C . TYR B 1 292 ? 8.344 19.203 18.062 1 95.62 292 TYR B C 1
ATOM 5567 O O . TYR B 1 292 ? 8.141 18 18.25 1 95.62 292 TYR B O 1
ATOM 5575 N N . ARG B 1 293 ? 9.312 19.609 17.172 1 96.5 293 ARG B N 1
ATOM 5576 C CA . ARG B 1 293 ? 10.211 18.656 16.531 1 96.5 293 ARG B CA 1
ATOM 5577 C C . ARG B 1 293 ? 11.086 17.953 17.562 1 96.5 293 ARG B C 1
ATOM 5579 O O . ARG B 1 293 ? 11.297 16.734 17.469 1 96.5 293 ARG B O 1
ATOM 5586 N N . LYS B 1 294 ? 11.539 18.734 18.453 1 94.94 294 LYS B N 1
ATOM 5587 C CA . LYS B 1 294 ? 12.367 18.188 19.516 1 94.94 294 LYS B CA 1
ATOM 5588 C C . LYS B 1 294 ? 11.609 17.109 20.297 1 94.94 294 LYS B C 1
ATOM 5590 O O . LYS B 1 294 ? 12.156 16.047 20.594 1 94.94 294 LYS B O 1
ATOM 5595 N N . THR B 1 295 ? 10.383 17.406 20.609 1 94.94 295 THR B N 1
ATOM 5596 C CA . THR B 1 295 ? 9.547 16.469 21.328 1 94.94 295 THR B CA 1
ATOM 5597 C C . THR B 1 295 ? 9.398 15.164 20.547 1 94.94 295 THR B C 1
ATOM 5599 O O . THR B 1 295 ? 9.5 14.078 21.109 1 94.94 295 THR B O 1
ATOM 5602 N N . TYR B 1 296 ? 9.164 15.258 19.312 1 96.12 296 TYR B N 1
ATOM 5603 C CA . TYR B 1 296 ? 9.008 14.086 18.453 1 96.12 296 TYR B CA 1
ATOM 5604 C C . TYR B 1 296 ? 10.242 13.195 18.516 1 96.12 296 TYR B C 1
ATOM 5606 O O . TYR B 1 296 ? 10.133 11.992 18.75 1 96.12 296 TYR B O 1
ATOM 5614 N N . TRP B 1 297 ? 11.406 13.781 18.344 1 96.06 297 TRP B N 1
ATOM 5615 C CA . TRP B 1 297 ? 12.633 12.992 18.281 1 96.06 297 TRP B CA 1
ATOM 5616 C C . TRP B 1 297 ? 12.969 12.414 19.656 1 96.06 297 TRP B C 1
ATOM 5618 O O . TRP B 1 297 ? 13.5 11.305 19.75 1 96.06 297 TRP B O 1
ATOM 5628 N N . GLU B 1 298 ? 12.688 13.156 20.688 1 95.06 298 GLU B N 1
ATOM 5629 C CA . GLU B 1 298 ? 12.906 12.641 22.047 1 95.06 298 GLU B CA 1
ATOM 5630 C C . GLU B 1 298 ? 12.016 11.43 22.312 1 95.06 298 GLU B C 1
ATOM 5632 O O . GLU B 1 298 ? 12.453 10.453 22.922 1 95.06 298 GLU B O 1
ATOM 5637 N N . LEU B 1 299 ? 10.789 11.531 21.875 1 93.69 299 LEU B N 1
ATOM 5638 C CA . LEU B 1 299 ? 9.883 10.398 22.016 1 93.69 299 LEU B CA 1
ATOM 5639 C C . LEU B 1 299 ? 10.383 9.195 21.203 1 93.69 299 LEU B C 1
ATOM 5641 O O . LEU B 1 299 ? 10.359 8.07 21.688 1 93.69 299 LEU B O 1
ATOM 5645 N N . LYS B 1 300 ? 10.852 9.438 19.969 1 92.69 300 LYS B N 1
ATOM 5646 C CA . LYS B 1 300 ? 11.391 8.383 19.125 1 92.69 300 LYS B CA 1
ATOM 5647 C C . LYS B 1 300 ? 12.594 7.707 19.781 1 92.69 300 LYS B C 1
ATOM 5649 O O . LYS B 1 300 ? 12.828 6.516 19.578 1 92.69 300 LYS B O 1
ATOM 5654 N N . ASN B 1 301 ? 13.281 8.5 20.609 1 93.06 301 ASN B N 1
ATOM 5655 C CA . ASN B 1 301 ? 14.461 7.984 21.297 1 93.06 301 ASN B CA 1
ATOM 5656 C C . ASN B 1 301 ? 14.094 7.352 22.641 1 93.06 301 ASN B C 1
ATOM 5658 O O . ASN B 1 301 ? 14.977 6.941 23.391 1 93.06 301 ASN B O 1
ATOM 5662 N N . GLY B 1 302 ? 12.797 7.371 22.984 1 90.62 302 GLY B N 1
ATOM 5663 C CA . GLY B 1 302 ? 12.359 6.625 24.141 1 90.62 302 GLY B CA 1
ATOM 5664 C C . GLY B 1 302 ? 12.07 7.508 25.344 1 90.62 302 GLY B C 1
ATOM 5665 O O . GLY B 1 302 ? 11.695 7.012 26.406 1 90.62 302 GLY B O 1
ATOM 5666 N N . LYS B 1 303 ? 12.266 8.797 25.125 1 91.25 303 LYS B N 1
ATOM 5667 C CA . LYS B 1 303 ? 11.922 9.688 26.234 1 91.25 303 LYS B CA 1
ATOM 5668 C C . LYS B 1 303 ? 10.414 9.688 26.484 1 91.25 303 LYS B C 1
ATOM 5670 O O . LYS B 1 303 ? 9.617 9.664 25.547 1 91.25 303 LYS B O 1
ATOM 5675 N N . GLN B 1 304 ? 10.07 9.844 27.703 1 89.75 304 GLN B N 1
ATOM 5676 C CA . GLN B 1 304 ? 8.656 9.859 28.062 1 89.75 304 GLN B CA 1
ATOM 5677 C C . GLN B 1 304 ? 8.156 11.281 28.281 1 89.75 304 GLN B C 1
ATOM 5679 O O . GLN B 1 304 ? 8.891 12.125 28.812 1 89.75 304 GLN B O 1
ATOM 5684 N N . TYR B 1 305 ? 7.023 11.492 27.766 1 85.75 305 TYR B N 1
ATOM 5685 C CA . TYR B 1 305 ? 6.352 12.773 27.984 1 85.75 305 TYR B CA 1
ATOM 5686 C C . TYR B 1 305 ? 4.98 12.57 28.609 1 85.75 305 TYR B C 1
ATOM 5688 O O . TYR B 1 305 ? 4.344 11.531 28.406 1 85.75 305 TYR B O 1
ATOM 5696 N N . LEU B 1 306 ? 4.637 13.586 29.406 1 77.38 306 LEU B N 1
ATOM 5697 C CA . LEU B 1 306 ? 3.268 13.609 29.891 1 77.38 306 LEU B CA 1
ATOM 5698 C C . LEU B 1 306 ? 2.33 14.25 28.875 1 77.38 306 LEU B C 1
ATOM 5700 O O . LEU B 1 306 ? 2.766 15.039 28.047 1 77.38 306 LEU B O 1
ATOM 5704 N N . LYS B 1 307 ? 1.062 13.852 29.031 1 81.81 307 LYS B N 1
ATOM 5705 C CA . LYS B 1 307 ? 0.003 14.445 28.234 1 81.81 307 LYS B CA 1
ATOM 5706 C C . LYS B 1 307 ? -0.063 15.953 28.438 1 81.81 307 LYS B C 1
ATOM 5708 O O . LYS B 1 307 ? 0.126 16.438 29.547 1 81.81 307 LYS B O 1
ATOM 5713 N N . MET B 1 308 ? -0.385 16.562 27.297 1 83.44 308 MET B N 1
ATOM 5714 C CA . MET B 1 308 ? -0.551 18.016 27.359 1 83.44 308 MET B CA 1
ATOM 5715 C C . MET B 1 308 ? -1.683 18.391 28.312 1 83.44 308 MET B C 1
ATOM 5717 O O . MET B 1 308 ? -2.807 17.906 28.172 1 83.44 308 MET B O 1
ATOM 5721 N N . LYS B 1 309 ? -1.425 19.156 29.266 1 80.88 309 LYS B N 1
ATOM 5722 C CA . LYS B 1 309 ? -2.445 19.531 30.234 1 80.88 309 LYS B CA 1
ATOM 5723 C C . LYS B 1 309 ? -3.201 20.781 29.781 1 80.88 309 LYS B C 1
ATOM 5725 O O . LYS B 1 309 ? -4.418 20.875 29.953 1 80.88 309 LYS B O 1
ATOM 5730 N N . GLN B 1 310 ? -2.479 21.719 29.188 1 90.12 310 GLN B N 1
ATOM 5731 C CA . GLN B 1 310 ? -3.084 22.969 28.75 1 90.12 310 GLN B CA 1
ATOM 5732 C C . GLN B 1 310 ? -2.633 23.344 27.328 1 90.12 310 GLN B C 1
ATOM 5734 O O . GLN B 1 310 ? -1.508 23.031 26.938 1 90.12 310 GLN B O 1
ATOM 5739 N N . ILE B 1 311 ? -3.576 23.953 26.672 1 93.94 311 ILE B N 1
ATOM 5740 C CA . ILE B 1 311 ? -3.221 24.469 25.359 1 93.94 311 ILE B CA 1
ATOM 5741 C C . ILE B 1 311 ? -2.203 25.594 25.5 1 93.94 311 ILE B C 1
ATOM 5743 O O . ILE B 1 311 ? -2.424 26.547 26.25 1 93.94 311 ILE B O 1
ATOM 5747 N N . PRO B 1 312 ? -1.163 25.484 24.812 1 94.62 312 PRO B N 1
ATOM 5748 C CA . PRO B 1 312 ? -0.199 26.578 24.875 1 94.62 312 PRO B CA 1
ATOM 5749 C C . PRO B 1 312 ? -0.757 27.891 24.328 1 94.62 312 PRO B C 1
ATOM 5751 O O . PRO B 1 312 ? -1.52 27.891 23.359 1 94.62 312 PRO B O 1
ATOM 5754 N N . GLN B 1 313 ? -0.307 28.984 24.938 1 96.31 313 GLN B N 1
ATOM 5755 C CA . GLN B 1 313 ? -0.67 30.297 24.438 1 96.31 313 GLN B CA 1
ATOM 5756 C C . GLN B 1 313 ? 0.491 30.953 23.688 1 96.31 313 GLN B C 1
ATOM 5758 O O . GLN B 1 313 ? 1.636 30.906 24.156 1 96.31 313 GLN B O 1
ATOM 5763 N N . PRO B 1 314 ? 0.131 31.531 22.578 1 97.56 314 PRO B N 1
ATOM 5764 C CA . PRO B 1 314 ? 1.226 32.188 21.859 1 97.56 314 PRO B CA 1
ATOM 5765 C C . PRO B 1 314 ? 1.706 33.469 22.578 1 97.56 314 PRO B C 1
ATOM 5767 O O . PRO B 1 314 ? 0.896 34.188 23.141 1 97.56 314 PRO B O 1
ATOM 5770 N N . LYS B 1 315 ? 3.008 33.719 22.531 1 95.81 315 LYS B N 1
ATOM 5771 C CA . LYS B 1 315 ? 3.615 34.938 23.078 1 95.81 315 LYS B CA 1
ATOM 5772 C C . LYS B 1 315 ? 3.58 36.062 22.078 1 95.81 315 LYS B C 1
ATOM 5774 O O . LYS B 1 315 ? 3.668 37.25 22.453 1 95.81 315 LYS B O 1
ATOM 5779 N N . GLN B 1 316 ? 3.518 35.75 20.859 1 95.81 316 GLN B N 1
ATOM 5780 C CA . GLN B 1 316 ? 3.395 36.625 19.703 1 95.81 316 GLN B CA 1
ATOM 5781 C C . GLN B 1 316 ? 2.756 35.906 18.516 1 95.81 316 GLN B C 1
ATOM 5783 O O . GLN B 1 316 ? 2.518 34.688 18.578 1 95.81 316 GLN B O 1
ATOM 5788 N N . ALA B 1 317 ? 2.408 36.719 17.531 1 95.25 317 ALA B N 1
ATOM 5789 C CA . ALA B 1 317 ? 1.911 36.125 16.297 1 95.25 317 ALA B CA 1
ATOM 5790 C C . ALA B 1 317 ? 3.037 35.938 15.281 1 95.25 317 ALA B C 1
ATOM 5792 O O . ALA B 1 317 ? 3.969 36.719 15.227 1 95.25 317 ALA B O 1
ATOM 5793 N N . ALA B 1 318 ? 2.973 34.812 14.562 1 94.31 318 ALA B N 1
ATOM 5794 C CA . ALA B 1 318 ? 3.969 34.562 13.523 1 94.31 318 ALA B CA 1
ATOM 5795 C C . ALA B 1 318 ? 3.303 34.156 12.211 1 94.31 318 ALA B C 1
ATOM 5797 O O . ALA B 1 318 ? 2.152 33.719 12.195 1 94.31 318 ALA B O 1
ATOM 5798 N N . ALA B 1 319 ? 4.047 34.375 11.07 1 92.88 319 ALA B N 1
ATOM 5799 C CA . ALA B 1 319 ? 3.494 34.062 9.75 1 92.88 319 ALA B CA 1
ATOM 5800 C C . ALA B 1 319 ? 4.586 33.594 8.789 1 92.88 319 ALA B C 1
ATOM 5802 O O . ALA B 1 319 ? 5.766 33.906 8.992 1 92.88 319 ALA B O 1
ATOM 5803 N N . VAL B 1 320 ? 4.203 32.812 7.848 1 90.75 320 VAL B N 1
ATOM 5804 C CA . VAL B 1 320 ? 5.02 32.469 6.684 1 90.75 320 VAL B CA 1
ATOM 5805 C C . VAL B 1 320 ? 4.258 32.781 5.402 1 90.75 320 VAL B C 1
ATOM 5807 O O . VAL B 1 320 ? 3.057 32.531 5.301 1 90.75 320 VAL B O 1
ATOM 5810 N N . VAL B 1 321 ? 4.934 33.469 4.496 1 85.38 321 VAL B N 1
ATOM 5811 C CA . VAL B 1 321 ? 4.379 33.812 3.191 1 85.38 321 VAL B CA 1
ATOM 5812 C C . VAL B 1 321 ? 5.113 33.062 2.096 1 85.38 321 VAL B C 1
ATOM 5814 O O . VAL B 1 321 ? 6.344 33.094 2.016 1 85.38 321 VAL B O 1
ATOM 5817 N N . GLY B 1 322 ? 4.352 32.25 1.378 1 82.88 322 GLY B N 1
ATOM 5818 C CA . GLY B 1 322 ? 4.898 31.609 0.196 1 82.88 322 GLY B CA 1
ATOM 5819 C C . GLY B 1 322 ? 4.57 32.344 -1.091 1 82.88 322 GLY B C 1
ATOM 5820 O O . GLY B 1 322 ? 3.396 32.531 -1.41 1 82.88 322 GLY B O 1
ATOM 5821 N N . ILE B 1 323 ? 5.641 32.75 -1.813 1 79 323 ILE B N 1
ATOM 5822 C CA . ILE B 1 323 ? 5.477 33.438 -3.094 1 79 323 ILE B CA 1
ATOM 5823 C C . ILE B 1 323 ? 5.73 32.438 -4.234 1 79 323 ILE B C 1
ATOM 5825 O O . ILE B 1 323 ? 6.781 31.812 -4.285 1 79 323 ILE B O 1
ATOM 5829 N N . TYR B 1 324 ? 4.84 32.312 -5.199 1 75.19 324 TYR B N 1
ATOM 5830 C CA . TYR B 1 324 ? 4.938 31.344 -6.277 1 75.19 324 TYR B CA 1
ATOM 5831 C C . TYR B 1 324 ? 5.707 31.922 -7.465 1 75.19 324 TYR B C 1
ATOM 5833 O O . TYR B 1 324 ? 5.738 33.125 -7.66 1 75.19 324 TYR B O 1
ATOM 5841 N N . ALA B 1 325 ? 6.555 31.031 -8.25 1 61.25 325 ALA B N 1
ATOM 5842 C CA . ALA B 1 325 ? 7.527 31.375 -9.281 1 61.25 325 ALA B CA 1
ATOM 5843 C C . ALA B 1 325 ? 6.84 32 -10.492 1 61.25 325 ALA B C 1
ATOM 5845 O O . ALA B 1 325 ? 7.453 32.781 -11.234 1 61.25 325 ALA B O 1
ATOM 5846 N N . ASN B 1 326 ? 5.852 31.297 -11.055 1 55.19 326 ASN B N 1
ATOM 5847 C CA . ASN B 1 326 ? 5.328 31.797 -12.32 1 55.19 326 ASN B CA 1
ATOM 5848 C C . ASN B 1 326 ? 5.211 33.312 -12.312 1 55.19 326 ASN B C 1
ATOM 5850 O O . ASN B 1 326 ? 4.957 33.938 -13.352 1 55.19 326 ASN B O 1
ATOM 5854 N N . HIS B 1 327 ? 5.371 34.031 -11.25 1 53.56 327 HIS B N 1
ATOM 5855 C CA . HIS B 1 327 ? 5.004 35.406 -11.539 1 53.56 327 HIS B CA 1
ATOM 5856 C C . HIS B 1 327 ? 6.098 36.375 -11.109 1 53.56 327 HIS B C 1
ATOM 5858 O O . HIS B 1 327 ? 6.453 37.312 -11.852 1 53.56 327 HIS B O 1
ATOM 5864 N N . THR B 1 328 ? 6.242 36.75 -9.711 1 54.38 328 THR B N 1
ATOM 5865 C CA . THR B 1 328 ? 6.879 38 -9.312 1 54.38 328 THR B CA 1
ATOM 5866 C C . THR B 1 328 ? 8.297 37.75 -8.812 1 54.38 328 THR B C 1
ATOM 5868 O O . THR B 1 328 ? 8.617 36.656 -8.352 1 54.38 328 THR B O 1
ATOM 5871 N N . ALA B 1 329 ? 9.289 38.5 -9.406 1 58.75 329 ALA B N 1
ATOM 5872 C CA . ALA B 1 329 ? 10.539 38.688 -8.68 1 58.75 329 ALA B CA 1
ATOM 5873 C C . ALA B 1 329 ? 10.281 39 -7.211 1 58.75 329 ALA B C 1
ATOM 5875 O O . ALA B 1 329 ? 9.195 39.469 -6.855 1 58.75 329 ALA B O 1
ATOM 5876 N N . ILE B 1 330 ? 11 38.375 -6.371 1 64.81 330 ILE B N 1
ATOM 5877 C CA . ILE B 1 330 ? 10.953 38.844 -4.992 1 64.81 330 ILE B CA 1
ATOM 5878 C C . ILE B 1 330 ? 11.078 40.344 -4.961 1 64.81 330 ILE B C 1
ATOM 5880 O O . ILE B 1 330 ? 12.055 40.906 -5.473 1 64.81 330 ILE B O 1
ATOM 5884 N N . PRO B 1 331 ? 9.992 40.906 -4.57 1 66.38 331 PRO B N 1
ATOM 5885 C CA . PRO B 1 331 ? 10.117 42.375 -4.52 1 66.38 331 PRO B CA 1
ATOM 5886 C C . PRO B 1 331 ? 11.359 42.844 -3.766 1 66.38 331 PRO B C 1
ATOM 5888 O O . PRO B 1 331 ? 11.672 42.281 -2.699 1 66.38 331 PRO B O 1
ATOM 5891 N N . GLU B 1 332 ? 12.148 43.656 -4.387 1 62.56 332 GLU B N 1
ATOM 5892 C CA . GLU B 1 332 ? 13.422 44.156 -3.857 1 62.56 332 GLU B CA 1
ATOM 5893 C C . GLU B 1 332 ? 13.258 44.688 -2.441 1 62.56 332 GLU B C 1
ATOM 5895 O O . GLU B 1 332 ? 14.164 44.594 -1.616 1 62.56 332 GLU B O 1
ATOM 5900 N N . ASN B 1 333 ? 12.055 45.188 -2.164 1 62.66 333 ASN B N 1
ATOM 5901 C CA . ASN B 1 333 ? 11.883 45.875 -0.898 1 62.66 333 ASN B CA 1
ATOM 5902 C C . ASN B 1 333 ? 11.297 44.969 0.178 1 62.66 333 ASN B C 1
ATOM 5904 O O . ASN B 1 333 ? 10.938 45.438 1.26 1 62.66 333 ASN B O 1
ATOM 5908 N N . MET B 1 334 ? 11.227 43.75 -0.105 1 69.5 334 MET B N 1
ATOM 5909 C CA . MET B 1 334 ? 10.648 42.844 0.878 1 69.5 334 MET B CA 1
ATOM 5910 C C . MET B 1 334 ? 11.516 42.75 2.131 1 69.5 334 MET B C 1
ATOM 5912 O O . MET B 1 334 ? 11 42.719 3.248 1 69.5 334 MET B O 1
ATOM 5916 N N . GLY B 1 335 ? 12.781 42.75 1.898 1 64.38 335 GLY B N 1
ATOM 5917 C CA . GLY B 1 335 ? 13.688 42.719 3.031 1 64.38 335 GLY B CA 1
ATOM 5918 C C . GLY B 1 335 ? 13.57 43.969 3.902 1 64.38 335 GLY B C 1
ATOM 5919 O O . GLY B 1 335 ? 13.609 43.875 5.133 1 64.38 335 GLY B O 1
ATOM 5920 N N . LYS B 1 336 ? 13.414 45.062 3.256 1 63.5 336 LYS B N 1
ATOM 5921 C CA . LYS B 1 336 ? 13.266 46.312 3.988 1 63.5 336 LYS B CA 1
ATOM 5922 C C . LYS B 1 336 ? 11.984 46.312 4.824 1 63.5 336 LYS B C 1
ATOM 5924 O O . LYS B 1 336 ? 11.969 46.844 5.945 1 63.5 336 LYS B O 1
ATOM 5929 N N . LEU B 1 337 ? 10.969 45.812 4.227 1 60.69 337 LEU B N 1
ATOM 5930 C CA . LEU B 1 337 ? 9.68 45.75 4.902 1 60.69 337 LEU B CA 1
ATOM 5931 C C . LEU B 1 337 ? 9.758 44.906 6.168 1 60.69 337 LEU B C 1
ATOM 5933 O O . LEU B 1 337 ? 9.188 45.281 7.199 1 60.69 337 LEU B O 1
ATOM 5937 N N . LEU B 1 338 ? 10.445 43.812 6.105 1 62.5 338 LEU B N 1
ATOM 5938 C CA . LEU B 1 338 ? 10.344 42.844 7.184 1 62.5 338 LEU B CA 1
ATOM 5939 C C . LEU B 1 338 ? 11.523 42.969 8.141 1 62.5 338 LEU B C 1
ATOM 5941 O O . LEU B 1 338 ? 11.477 42.438 9.258 1 62.5 338 LEU B O 1
ATOM 5945 N N . GLY B 1 339 ? 12.391 43.812 7.832 1 54.66 339 GLY B N 1
ATOM 5946 C CA . GLY B 1 339 ? 13.547 44.062 8.672 1 54.66 339 GLY B CA 1
ATOM 5947 C C . GLY B 1 339 ? 14.289 42.812 9.062 1 54.66 339 GLY B C 1
ATOM 5948 O O . GLY B 1 339 ? 14.477 41.906 8.242 1 54.66 339 GLY B O 1
ATOM 5949 N N . ALA B 1 340 ? 14.781 42.781 10.367 1 48.75 340 ALA B N 1
ATOM 5950 C CA . ALA B 1 340 ? 15.617 41.75 10.969 1 48.75 340 ALA B CA 1
ATOM 5951 C C . ALA B 1 340 ? 14.812 40.469 11.219 1 48.75 340 ALA B C 1
ATOM 5953 O O . ALA B 1 340 ? 15.391 39.406 11.43 1 48.75 340 ALA B O 1
ATOM 5954 N N . ARG B 1 341 ? 13.539 40.531 11.148 1 57.88 341 ARG B N 1
ATOM 5955 C CA . ARG B 1 341 ? 12.719 39.375 11.523 1 57.88 341 ARG B CA 1
ATOM 5956 C C . ARG B 1 341 ? 12.312 38.562 10.297 1 57.88 341 ARG B C 1
ATOM 5958 O O . ARG B 1 341 ? 11.414 37.719 10.383 1 57.88 341 ARG B O 1
ATOM 5965 N N . PHE B 1 342 ? 13.031 38.938 9.227 1 57.94 342 PHE B N 1
ATOM 5966 C CA . PHE B 1 342 ? 12.727 38.375 7.91 1 57.94 342 PHE B CA 1
ATOM 5967 C C . PHE B 1 342 ? 13.688 37.25 7.57 1 57.94 342 PHE B C 1
ATOM 5969 O O . PHE B 1 342 ? 14.906 37.406 7.605 1 57.94 342 PHE B O 1
ATOM 5976 N N . LYS B 1 343 ? 13.156 36.031 7.641 1 66.62 343 LYS B N 1
ATOM 5977 C CA . LYS B 1 343 ? 13.93 34.938 7.043 1 66.62 343 LYS B CA 1
ATOM 5978 C C . LYS B 1 343 ? 13.336 34.531 5.703 1 66.62 343 LYS B C 1
ATOM 5980 O O . LYS B 1 343 ? 12.148 34.219 5.617 1 66.62 343 LYS B O 1
ATOM 5985 N N . CYS B 1 344 ? 14.047 34.844 4.598 1 61.22 344 CYS B N 1
ATOM 5986 C CA . CYS B 1 344 ? 13.617 34.469 3.256 1 61.22 344 CYS B CA 1
ATOM 5987 C C . CYS B 1 344 ? 14.391 33.25 2.756 1 61.22 344 CYS B C 1
ATOM 5989 O O . CYS B 1 344 ? 15.625 33.25 2.725 1 61.22 344 CYS B O 1
ATOM 5991 N N . ILE B 1 345 ? 13.68 32.281 2.596 1 67.31 345 ILE B N 1
ATOM 5992 C CA . ILE B 1 345 ? 14.25 31.094 1.973 1 67.31 345 ILE B CA 1
ATOM 5993 C C . ILE B 1 345 ? 13.875 31.047 0.494 1 67.31 345 ILE B C 1
ATOM 5995 O O . ILE B 1 345 ? 12.695 30.969 0.15 1 67.31 345 ILE B O 1
ATOM 5999 N N . GLN B 1 346 ? 14.844 31.281 -0.364 1 60.5 346 GLN B N 1
ATOM 6000 C CA . GLN B 1 346 ? 14.594 31.297 -1.802 1 60.5 346 GLN B CA 1
ATOM 6001 C C . GLN B 1 346 ? 14.719 29.906 -2.398 1 60.5 346 GLN B C 1
ATOM 6003 O O . GLN B 1 346 ? 15.609 29.141 -2.025 1 60.5 346 GLN B O 1
ATOM 6008 N N . TYR B 1 347 ? 13.625 29.594 -3.111 1 61.06 347 TYR B N 1
ATOM 6009 C CA . TYR B 1 347 ? 13.641 28.328 -3.832 1 61.06 347 TYR B CA 1
ATOM 6010 C C . TYR B 1 347 ? 14 28.531 -5.301 1 61.06 347 TYR B C 1
ATOM 6012 O O . TYR B 1 347 ? 13.781 29.625 -5.848 1 61.06 347 TYR B O 1
ATOM 6020 N N . GLY B 1 348 ? 15.047 28.062 -5.848 1 51.09 348 GLY B N 1
ATOM 6021 C CA . GLY B 1 348 ? 15.43 28.219 -7.242 1 51.09 348 GLY B CA 1
ATOM 6022 C C . GLY B 1 348 ? 14.328 27.828 -8.203 1 51.09 348 GLY B C 1
ATOM 6023 O O . GLY B 1 348 ? 13.391 27.109 -7.828 1 51.09 348 GLY B O 1
ATOM 6024 N N . SER B 1 349 ? 14.078 28.719 -9.281 1 44.44 349 SER B N 1
ATOM 6025 C CA . SER B 1 349 ? 13.148 28.484 -10.383 1 44.44 349 SER B CA 1
ATOM 6026 C C . SER B 1 349 ? 13.227 27.047 -10.891 1 44.44 349 SER B C 1
ATOM 6028 O O . SER B 1 349 ? 14.281 26.609 -11.344 1 44.44 349 SER B O 1
ATOM 6030 N N . SER B 1 350 ? 12.914 26.172 -10.242 1 41.72 350 SER B N 1
ATOM 6031 C CA . SER B 1 350 ? 12.977 24.938 -11.016 1 41.72 350 SER B CA 1
ATOM 6032 C C . SER B 1 350 ? 11.953 24.938 -12.156 1 41.72 350 SER B C 1
ATOM 6034 O O . SER B 1 350 ? 10.805 25.359 -11.961 1 41.72 350 SER B O 1
ATOM 6036 N N . SER B 1 351 ? 12.43 25.203 -13.406 1 34.56 351 SER B N 1
ATOM 6037 C CA . SER B 1 351 ? 11.758 25.203 -14.703 1 34.56 351 SER B CA 1
ATOM 6038 C C . SER B 1 351 ? 10.828 24 -14.844 1 34.56 351 SER B C 1
ATOM 6040 O O . SER B 1 351 ? 10.266 23.766 -15.914 1 34.56 351 SER B O 1
ATOM 6042 N N . LYS B 1 352 ? 10.867 23.031 -14.133 1 39.06 352 LYS B N 1
ATOM 6043 C CA . LYS B 1 352 ? 10.031 21.984 -14.734 1 39.06 352 LYS B CA 1
ATOM 6044 C C . LYS B 1 352 ? 8.562 22.391 -14.734 1 39.06 352 LYS B C 1
ATOM 6046 O O . LYS B 1 352 ? 8.016 22.797 -13.695 1 39.06 352 LYS B O 1
ATOM 6051 N N . LYS B 1 353 ? 7.902 22.625 -15.75 1 34.97 353 LYS B N 1
ATOM 6052 C CA . LYS B 1 353 ? 6.527 22.797 -16.219 1 34.97 353 LYS B CA 1
ATOM 6053 C C . LYS B 1 353 ? 5.598 21.797 -15.531 1 34.97 353 LYS B C 1
ATOM 6055 O O . LYS B 1 353 ? 5.852 20.578 -15.547 1 34.97 353 LYS B O 1
ATOM 6060 N N . GLY B 1 354 ? 4.43 22.281 -14.562 1 35.38 354 GLY B N 1
ATOM 6061 C CA . GLY B 1 354 ? 3.209 21.594 -14.172 1 35.38 354 GLY B CA 1
ATOM 6062 C C . GLY B 1 354 ? 3.166 21.234 -12.695 1 35.38 354 GLY B C 1
ATOM 6063 O O . GLY B 1 354 ? 2.279 20.516 -12.258 1 35.38 354 GLY B O 1
ATOM 6064 N N . ALA B 1 355 ? 4.367 21.141 -11.992 1 35.66 355 ALA B N 1
ATOM 6065 C CA . ALA B 1 355 ? 4.164 20.688 -10.617 1 35.66 355 ALA B CA 1
ATOM 6066 C C . ALA B 1 355 ? 3.605 21.812 -9.75 1 35.66 355 ALA B C 1
ATOM 6068 O O . ALA B 1 355 ? 4.223 22.875 -9.617 1 35.66 355 ALA B O 1
ATOM 6069 N N . THR B 1 356 ? 2.447 22.156 -9.758 1 39.91 356 THR B N 1
ATOM 6070 C CA . THR B 1 356 ? 1.865 23.078 -8.805 1 39.91 356 THR B CA 1
ATOM 6071 C C . THR B 1 356 ? 2.432 22.844 -7.406 1 39.91 356 THR B C 1
ATOM 6073 O O . THR B 1 356 ? 2.096 23.578 -6.465 1 39.91 356 THR B O 1
ATOM 6076 N N . GLY B 1 357 ? 3.068 21.875 -7.133 1 41.56 357 GLY B N 1
ATOM 6077 C CA . GLY B 1 357 ? 3.547 21.719 -5.77 1 41.56 357 GLY B CA 1
ATOM 6078 C C . GLY B 1 357 ? 4.648 22.688 -5.406 1 41.56 357 GLY B C 1
ATOM 6079 O O . GLY B 1 357 ? 4.797 23.734 -6.051 1 41.56 357 GLY B O 1
ATOM 6080 N N . ASN B 1 358 ? 5.516 22.5 -4.316 1 46.38 358 ASN B N 1
ATOM 6081 C CA . ASN B 1 358 ? 6.637 23.297 -3.846 1 46.38 358 ASN B CA 1
ATOM 6082 C C . ASN B 1 358 ? 7.543 23.719 -5 1 46.38 358 ASN B C 1
ATOM 6084 O O . ASN B 1 358 ? 8.383 24.609 -4.84 1 46.38 358 ASN B O 1
ATOM 6088 N N . SER B 1 359 ? 7.309 23.125 -6.086 1 49.44 359 SER B N 1
ATOM 6089 C CA . SER B 1 359 ? 8.234 23.406 -7.172 1 49.44 359 SER B CA 1
ATOM 6090 C C . SER B 1 359 ? 7.965 24.781 -7.777 1 49.44 359 SER B C 1
ATOM 6092 O O . SER B 1 359 ? 8.844 25.359 -8.422 1 49.44 359 SER B O 1
ATOM 6094 N N . ASP B 1 360 ? 6.832 25.344 -7.262 1 61.38 360 ASP B N 1
ATOM 6095 C CA . ASP B 1 360 ? 6.535 26.625 -7.906 1 61.38 360 ASP B CA 1
ATOM 6096 C C . ASP B 1 360 ? 6.801 27.797 -6.961 1 61.38 360 ASP B C 1
ATOM 6098 O O . ASP B 1 360 ? 6.402 28.922 -7.242 1 61.38 360 ASP B O 1
ATOM 6102 N N . LEU B 1 361 ? 7.422 27.422 -5.836 1 71.25 361 LEU B N 1
ATOM 6103 C CA . LEU B 1 361 ? 7.656 28.484 -4.855 1 71.25 361 LEU B CA 1
ATOM 6104 C C . LEU B 1 361 ? 8.906 29.281 -5.203 1 71.25 361 LEU B C 1
ATOM 6106 O O . LEU B 1 361 ? 9.969 28.703 -5.461 1 71.25 361 LEU B O 1
ATOM 6110 N N . LEU B 1 362 ? 8.789 30.484 -5.266 1 71.56 362 LEU B N 1
ATOM 6111 C CA . LEU B 1 362 ? 9.922 31.375 -5.445 1 71.56 362 LEU B CA 1
ATOM 6112 C C . LEU B 1 362 ? 10.641 31.625 -4.121 1 71.56 362 LEU B C 1
ATOM 6114 O O . LEU B 1 362 ? 11.875 31.547 -4.055 1 71.56 362 LEU B O 1
ATOM 6118 N N . CYS B 1 363 ? 9.844 31.859 -3.131 1 77.5 363 CYS B N 1
ATOM 6119 C CA . CYS B 1 363 ? 10.461 32.125 -1.84 1 77.5 363 CYS B CA 1
ATOM 6120 C C . CYS B 1 363 ? 9.453 31.984 -0.708 1 77.5 363 CYS B C 1
ATOM 6122 O O . CYS B 1 363 ? 8.242 32.094 -0.931 1 77.5 363 CYS B O 1
ATOM 6124 N N . LEU B 1 364 ? 10 31.719 0.481 1 81.81 364 LEU B N 1
ATOM 6125 C CA . LEU B 1 364 ? 9.242 31.734 1.729 1 81.81 364 LEU B CA 1
ATOM 6126 C C . LEU B 1 364 ? 9.789 32.781 2.676 1 81.81 364 LEU B C 1
ATOM 6128 O O . LEU B 1 364 ? 11 32.906 2.865 1 81.81 364 LEU B O 1
ATOM 6132 N N . ILE B 1 365 ? 8.875 33.594 3.193 1 82.25 365 ILE B N 1
ATOM 6133 C CA . ILE B 1 365 ? 9.234 34.656 4.133 1 82.25 365 ILE B CA 1
ATOM 6134 C C . ILE B 1 365 ? 8.555 34.406 5.473 1 82.25 365 ILE B C 1
ATOM 6136 O O . ILE B 1 365 ? 7.328 34.281 5.539 1 82.25 365 ILE B O 1
ATOM 6140 N N . MET B 1 366 ? 9.312 34.406 6.512 1 87.88 366 MET B N 1
ATOM 6141 C CA . MET B 1 366 ? 8.758 34.219 7.852 1 87.88 366 MET B CA 1
ATOM 6142 C C . MET B 1 366 ? 8.953 35.5 8.68 1 87.88 366 MET B C 1
ATOM 6144 O O . MET B 1 366 ? 9.992 36.156 8.594 1 87.88 366 MET B O 1
ATOM 6148 N N . PHE B 1 367 ? 7.973 35.844 9.445 1 87.19 367 PHE B N 1
ATOM 6149 C CA . PHE B 1 367 ? 8.07 36.969 10.336 1 87.19 367 PHE B CA 1
ATOM 6150 C C . PHE B 1 367 ? 7.137 36.844 11.531 1 87.19 367 PHE B C 1
ATOM 6152 O O . PHE B 1 367 ? 6.258 35.969 11.531 1 87.19 367 PHE B O 1
ATOM 6159 N N . ALA B 1 368 ? 7.406 37.562 12.578 1 90.69 368 ALA B N 1
ATOM 6160 C CA . ALA B 1 368 ? 6.578 37.594 13.781 1 90.69 368 ALA B CA 1
ATOM 6161 C C . ALA B 1 368 ? 6.23 39 14.188 1 90.69 368 ALA B C 1
ATOM 6163 O O . ALA B 1 368 ? 6.953 39.938 13.859 1 90.69 368 ALA B O 1
ATOM 6164 N N . GLU B 1 369 ? 5.109 39.125 14.789 1 90.56 369 GLU B N 1
ATOM 6165 C CA . GLU B 1 369 ? 4.621 40.406 15.312 1 90.56 369 GLU B CA 1
ATOM 6166 C C . GLU B 1 369 ? 3.996 40.219 16.703 1 90.56 369 GLU B C 1
ATOM 6168 O O . GLU B 1 369 ? 3.629 39.094 17.078 1 90.56 369 GLU B O 1
ATOM 6173 N N . ASP B 1 370 ? 3.777 41.281 17.344 1 90.75 370 ASP B N 1
ATOM 6174 C CA . ASP B 1 370 ? 3.281 41.25 18.719 1 90.75 370 ASP B CA 1
ATOM 6175 C C . ASP B 1 370 ? 1.822 40.812 18.75 1 90.75 370 ASP B C 1
ATOM 6177 O O . ASP B 1 370 ? 1.374 40.219 19.75 1 90.75 370 ASP B O 1
ATOM 6181 N N . ASP B 1 371 ? 1.132 41.156 17.688 1 92.12 371 ASP B N 1
ATOM 6182 C CA . ASP B 1 371 ? -0.284 40.781 17.688 1 92.12 371 ASP B CA 1
ATOM 6183 C C . ASP B 1 371 ? -0.745 40.375 16.281 1 92.12 371 ASP B C 1
ATOM 6185 O O . ASP B 1 371 ? -0.048 40.656 15.297 1 92.12 371 ASP B O 1
ATOM 6189 N N . ILE B 1 372 ? -1.945 39.812 16.219 1 93.19 372 ILE B N 1
ATOM 6190 C CA . ILE B 1 372 ? -2.484 39.25 14.984 1 93.19 372 ILE B CA 1
ATOM 6191 C C . ILE B 1 372 ? -2.848 40.375 14.016 1 93.19 372 ILE B C 1
ATOM 6193 O O . ILE B 1 372 ? -2.74 40.219 12.797 1 93.19 372 ILE B O 1
ATOM 6197 N N . GLU B 1 373 ? -3.248 41.5 14.492 1 93.75 373 GLU B N 1
ATOM 6198 C CA . GLU B 1 373 ? -3.598 42.656 13.641 1 93.75 373 GLU B CA 1
ATOM 6199 C C . GLU B 1 373 ? -2.393 43.125 12.836 1 93.75 373 GLU B C 1
ATOM 6201 O O . GLU B 1 373 ? -2.521 43.469 11.664 1 93.75 373 GLU B O 1
ATOM 6206 N N . SER B 1 374 ? -1.299 43.156 13.539 1 91.25 374 SER B N 1
ATOM 6207 C CA . SER B 1 374 ? -0.065 43.531 12.867 1 91.25 374 SER B CA 1
ATOM 6208 C C . SER B 1 374 ? 0.288 42.562 11.75 1 91.25 374 SER B C 1
ATOM 6210 O O . SER B 1 374 ? 0.792 42.969 10.695 1 91.25 374 SER B O 1
ATOM 6212 N N . ILE B 1 375 ? 0.064 41.281 12 1 90.44 375 ILE B N 1
ATOM 6213 C CA . ILE B 1 375 ? 0.286 40.281 10.977 1 90.44 375 ILE B CA 1
ATOM 6214 C C . ILE B 1 375 ? -0.573 40.594 9.75 1 90.44 375 ILE B C 1
ATOM 6216 O O . ILE B 1 375 ? -0.092 40.531 8.617 1 90.44 375 ILE B O 1
ATOM 6220 N N . TYR B 1 376 ? -1.82 40.938 9.93 1 89.62 376 TYR B N 1
ATOM 6221 C CA . TYR B 1 376 ? -2.73 41.25 8.836 1 89.62 376 TYR B CA 1
ATOM 6222 C C . TYR B 1 376 ? -2.234 42.438 8.031 1 89.62 376 TYR B C 1
ATOM 6224 O O . TYR B 1 376 ? -2.242 42.438 6.801 1 89.62 376 TYR B O 1
ATOM 6232 N N . GLN B 1 377 ? -1.799 43.406 8.711 1 88.31 377 GLN B N 1
ATOM 6233 C CA . GLN B 1 377 ? -1.335 44.625 8.07 1 88.31 377 GLN B CA 1
ATOM 6234 C C . GLN B 1 377 ? -0.105 44.344 7.203 1 88.31 377 GLN B C 1
ATOM 6236 O O . GLN B 1 377 ? -0.036 44.812 6.059 1 88.31 377 GLN B O 1
ATOM 6241 N N . ILE B 1 378 ? 0.797 43.656 7.797 1 85 378 ILE B N 1
ATOM 6242 C CA . ILE B 1 378 ? 2.025 43.344 7.074 1 85 378 ILE B CA 1
ATOM 6243 C C . ILE B 1 378 ? 1.705 42.438 5.875 1 85 378 ILE B C 1
ATOM 6245 O O . ILE B 1 378 ? 2.256 42.625 4.789 1 85 378 ILE B O 1
ATOM 6249 N N . SER B 1 379 ? 0.843 41.5 6.109 1 82.5 379 SER B N 1
ATOM 6250 C CA . SER B 1 379 ? 0.441 40.594 5.031 1 82.5 379 SER B CA 1
ATOM 6251 C C . SER B 1 379 ? -0.186 41.375 3.875 1 82.5 379 SER B C 1
ATOM 6253 O O . SER B 1 379 ? 0.067 41.062 2.709 1 82.5 379 SER B O 1
ATOM 6255 N N . GLU B 1 380 ? -0.985 42.281 4.176 1 83.56 380 GLU B N 1
ATOM 6256 C CA . GLU B 1 380 ? -1.604 43.125 3.154 1 83.56 380 GLU B CA 1
ATOM 6257 C C . GLU B 1 380 ? -0.553 43.906 2.365 1 83.56 380 GLU B C 1
ATOM 6259 O O . GLU B 1 380 ? -0.648 44 1.143 1 83.56 380 GLU B O 1
ATOM 6264 N N . ARG B 1 381 ? 0.338 44.406 3.08 1 83.44 381 ARG B N 1
ATOM 6265 C CA . ARG B 1 381 ? 1.409 45.156 2.434 1 83.44 381 ARG B CA 1
ATOM 6266 C C . ARG B 1 381 ? 2.221 44.25 1.502 1 83.44 381 ARG B C 1
ATOM 6268 O O . ARG B 1 381 ? 2.584 44.656 0.398 1 83.44 381 ARG B O 1
ATOM 6275 N N . ILE B 1 382 ? 2.518 43.094 1.977 1 80.25 382 ILE B N 1
ATOM 6276 C CA . ILE B 1 382 ? 3.254 42.125 1.168 1 80.25 382 ILE B CA 1
ATOM 6277 C C . ILE B 1 382 ? 2.459 41.812 -0.094 1 80.25 382 ILE B C 1
ATOM 6279 O O . ILE B 1 382 ? 3.016 41.75 -1.193 1 80.25 382 ILE B O 1
ATOM 6283 N N . GLY B 1 383 ? 1.194 41.531 0.108 1 77.56 383 GLY B N 1
ATOM 6284 C CA . GLY B 1 383 ? 0.336 41.25 -1.037 1 77.56 383 GLY B CA 1
ATOM 6285 C C . GLY B 1 383 ? 0.373 42.375 -2.072 1 77.56 383 GLY B C 1
ATOM 6286 O O . GLY B 1 383 ? 0.468 42.094 -3.273 1 77.56 383 GLY B O 1
ATOM 6287 N N . LYS B 1 384 ? 0.331 43.531 -1.625 1 80.25 384 LYS B N 1
ATOM 6288 C CA . LYS B 1 384 ? 0.379 44.688 -2.514 1 80.25 384 LYS B CA 1
ATOM 6289 C C . LYS B 1 384 ? 1.716 44.781 -3.246 1 80.25 384 LYS B C 1
ATOM 6291 O O . LYS B 1 384 ? 1.76 45.094 -4.434 1 80.25 384 LYS B O 1
ATOM 6296 N N . MET B 1 385 ? 2.695 44.5 -2.521 1 78.38 385 MET B N 1
ATOM 6297 C CA . MET B 1 385 ? 4.027 44.531 -3.121 1 78.38 385 MET B CA 1
ATOM 6298 C C . MET B 1 385 ? 4.148 43.5 -4.23 1 78.38 385 MET B C 1
ATOM 6300 O O . MET B 1 385 ? 4.758 43.75 -5.27 1 78.38 385 MET B O 1
ATOM 6304 N N . ILE B 1 386 ? 3.625 42.375 -3.971 1 77.19 386 ILE B N 1
ATOM 6305 C CA . ILE B 1 386 ? 3.705 41.281 -4.934 1 77.19 386 ILE B CA 1
ATOM 6306 C C . ILE B 1 386 ? 2.867 41.625 -6.164 1 77.19 386 ILE B C 1
ATOM 6308 O O . ILE B 1 386 ? 3.279 41.344 -7.297 1 77.19 386 ILE B O 1
ATOM 6312 N N . GLU B 1 387 ? 1.726 42.188 -5.992 1 74.56 387 GLU B N 1
ATOM 6313 C CA . GLU B 1 387 ? 0.85 42.562 -7.098 1 74.56 387 GLU B CA 1
ATOM 6314 C C . GLU B 1 387 ? 1.481 43.656 -7.961 1 74.56 387 GLU B C 1
ATOM 6316 O O . GLU B 1 387 ? 1.274 43.688 -9.172 1 74.56 387 GLU B O 1
ATOM 6321 N N . GLU B 1 388 ? 2.236 44.438 -7.332 1 74.25 388 GLU B N 1
ATOM 6322 C CA . GLU B 1 388 ? 2.854 45.562 -8.039 1 74.25 388 GLU B CA 1
ATOM 6323 C C . GLU B 1 388 ? 4.129 45.125 -8.75 1 74.25 388 GLU B C 1
ATOM 6325 O O . GLU B 1 388 ? 4.621 45.812 -9.633 1 74.25 388 GLU B O 1
ATOM 6330 N N . ALA B 1 389 ? 4.617 44.031 -8.352 1 69 389 ALA B N 1
ATOM 6331 C CA . ALA B 1 389 ? 5.836 43.531 -8.984 1 69 389 ALA B CA 1
ATOM 6332 C C . ALA B 1 389 ? 5.516 42.75 -10.266 1 69 389 ALA B C 1
ATOM 6334 O O . ALA B 1 389 ? 4.531 42.031 -10.328 1 69 389 ALA B O 1
#

Sequence (778 aa):
MKIFVYPYSPTTIGFDPDFDGYVITTANAFERYLKLGFLKEKIEIAESIDFKHVFRIVQDLVEKFSDFDEVFTLKENDIEWIDVINDYFFGEKNKPTLALFKDKYYMRSVLQGKIEQPDFVAMTPEISAEKVPEKGVIKPRRAEASLGVDFYTNQFEFERTRANLVADDELILEEAVDYDVMFTCDGVFYQDELIQFFSNQYSNKVSNCDIERYTIIHTNENYWKNPSLISRLKEDTAEVLKILTNGKGTIAFHMEWFYNSVTDALTFCEVGARLGGWHIPEIVELAFGQDYRKTYWELKNGKQYLKMKQIPQPKQAAAVVGIYANHTAIPENMGKLLGARFKCIQYGSSSKKGATGNSDLLCLIMFAEDDIESIYQISERIGKMIEEAMKIFVYPYSPTTIGFDPDFDGYVITTANAFERYLKLGFLKEKIEIAESIDFKHVFRIVQDLVEKFSDFDEVFTLKENDIEWIDVINDYFFGEKNKPTLALFKDKYYMRSVLQGKIEQPDFVAMTPEISAEKVPEKGVIKPRRAEASLGVDFYTNQFEFERTRANLVADDELILEEAVDYDVMFTCDGVFYQDELIQFFSNQYSNKVSNCDIERYTIIHTNENYWKNPSLISRLKEDTAEVLKILTNGKGTIAFHMEWFYNSVTDALTFCEVGARLGGWHIPEIVELAFGQDYRKTYWELKNGKQYLKMKQIPQPKQAAAVVGIYANHTAIPENMGKLLGARFKCIQYGSSSKKGATGNSDLLCLIMFAEDDIESIYQISERIGKMIEEA

Organism: Ligilactobacillus ruminis (strain ATCC 27782 / RF3) (NCBI:txid1069534)

Secondary structure (DSSP, 8-state):
-EEEE--S-GGGGT--TT-SEEEEE-HHHHHHHHHTT--GGGEEEPSSSSHHHHHHHHHHHHHH-S---EEEES-GGGHHHHHHHHHHHHTTTT---GGGGT-HHHHHHHHTTTS----EEEE-TT--GGGS-SSEEEEESS--TTTT-EEESSHHHHHHHHHT--TT--EEEEEPP--SEEEEEEEEEETTEEEEEEEEEESS-GGGTTT-SEEEEEE-THHHH-HHHHHHHHHHHHHHHHHHHTT-SEEEEEEEEEEETTTTEEEEEEEESS--STTHHHHHHHHHS--HHHHHHHHHTT---PPP-S----SSEEEEEEEETTT----TTHHHHHGGG-EEEEPP----TT--SGGGEEEEEEEEESSHHHHHHHHHHHHHHHHH-/-EEEE--S-GGGGT--TT-SEEEEE-HHHHHHHHHTT--GGGEEEPSSSSHHHHHHHHHHHHHH-S---EEEES-GGGHHHHHHHHHHHT--TT---GGGGT-HHHHHHHHTTTS----EEEE-TT--GGGS-SSEEEEESS--TTTT-EEESSHHHHHHHHHT--TT--EEEEEPP--SEEEEEEEEEETTEEEEEEEEEESS-GGGTTT-SEEEEEE-THHHH-HHHHHHHHHHHHHHHHHHHTT-SEEEEEEEEEEETTTTEEEEEEEESS--STTHHHHHHHHHS--HHHHHHHHHTT---PPP-S----SSEEEEEEEETTT----TTHHHHHGGG-EEEEPP----TT--SGGGEEEEEEEEESSHHHHHHHHHHHHHHHHH-